Protein AF-A0A8J7TM69-F1 (afdb_monomer_lite)

Foldseek 3Di:
DDPVVVVLVVLLVVLLVVLVVCVVVLVLVVSLVSLVSSVVSDDPPDDLLSLLSSLQSNLVSCVSVVVLVVSLVSLVVLCVNLVPHDADQPDVSSVSSLLSNLSSLLSCLQVQLVVDPALVSLVSSLVSLVVSVVSHHPPDDPVSCLVRLLSNLSSLVSNCVHDPDSPVSLVVNLVSLLVCVLQVRCCCVVPPVNVVVCVDPVSVVVNCVDQLVVLLDQDPPFFLVNLVVSLVSLQVVVCVVPVCSCVAFPWPDFDADDPVLQVVLCVVQVAHAFPSLNVCSRPRNFTWGHHPFWIKTFQVCSVPPDPQRQFPVSVVQVVVVGDCVCVVPHDPVLSVLRGNFKGWGIKTRHGPFKIKTWIAGRVNFIDIFIDGNVCVVVSCVLSVVSSVDSHDPDTDHPRVVSSNSSSVSSVSSSVVSVVD

Organism: NCBI:txid1906157

Sequence (420 aa):
MSLFFKNKAKDFDKHLVKAQKQISEKRYKDALESLSKAEALLDGKDSGSSWAWIYDSRRYAQYELGQIDQALETCRTAIEKLGNTTLFPYLSEDSHVRATLRAAHNTLAWTLCERATNASECQVALDHINTCFSTTSPIDDQYQLQPFFETHAVVLLRMIELAADASVYRAQLYNVLTKMRKKDHQALTDNAELAEVCRSTEFEAHFADDPEAKLKLAPPDETVEEAIARYRSALEYYAQIQPDYAEYFGIQDSKPLGEQQLAMHETAHNVGLPLELRDFAFANGVFAIGTFETKLAVLEHWDEEQIAKPGLVNFIDYCWGGRPEFEEFYKPQHIEHIDQNFFAFGVRYIDDNCHEYLFFDKEGNFGAIYMDQDSFGEFQEDFNPLLKTTKIPNPQSFSALFSRLITEVIEQLQRQINDE

Secondary structure (DSSP, 8-state):
--HHHHHHHHHHHHHHHHHHHHHHTT-HHHHHHHHHHHHTT--TTS-HHHHHHHHHHHHHHHHHTT-HHHHHHHHHHHHHHHTTS---TT-HHHHHHHHHHHHHHHHHHHHHHHH--SHHHHHHHHHHHHHHHH---TTS-GGGGGGGHHHHHHHHHHHHHH-S--HHHHHHHHHHHHHHHHTT-THHHH-HHHHHHHTSHHHHHHHHHSHHHHHHSPPTT--HHHHHHHHHHHHHHHHTTSTTHHHHSS--EEEPPPHHHHHHHHHHHT-PPPHHHHHHHHHT-EEEEE-SSSEEEESGGGGSTT---SBHHHHHHHHHT--HHHHHHS-HHHHHHHHTTEEEEEEEE-SSSEEEEEEEETTS-EEEEEEESTTHHHHHHHHHHHTT-SS-SS-B-HHHHHHHHHHHHHHHHHHHHHH-

pLDDT: mean 90.21, std 9.28, range [46.72, 98.69]

Radius of gyration: 30.25 Å; chains: 1; bounding box: 80×42×78 Å

Structure (mmCIF, N/CA/C/O backbone):
data_AF-A0A8J7TM69-F1
#
_entry.id   AF-A0A8J7TM69-F1
#
loop_
_atom_site.group_PDB
_atom_site.id
_atom_site.type_symbol
_atom_site.label_atom_id
_atom_site.label_alt_id
_atom_site.label_comp_id
_atom_site.label_asym_id
_atom_site.label_entity_id
_atom_site.label_seq_id
_atom_site.pdbx_PDB_ins_code
_atom_site.Cartn_x
_atom_site.Cartn_y
_atom_site.Cartn_z
_atom_site.occupancy
_atom_site.B_iso_or_equiv
_atom_site.auth_seq_id
_atom_site.auth_comp_id
_atom_site.auth_asym_id
_atom_site.auth_atom_id
_atom_site.pdbx_PDB_model_num
ATOM 1 N N . MET A 1 1 ? 50.042 -6.621 -7.896 1.00 48.09 1 MET A N 1
ATOM 2 C CA . MET A 1 1 ? 49.358 -5.795 -8.919 1.00 48.09 1 MET A CA 1
ATOM 3 C C . MET A 1 1 ? 50.290 -4.686 -9.390 1.00 48.09 1 MET A C 1
ATOM 5 O O . MET A 1 1 ? 50.724 -3.894 -8.562 1.00 48.09 1 MET A O 1
ATOM 9 N N . SER A 1 2 ? 50.643 -4.670 -10.679 1.00 46.72 2 SER A N 1
ATOM 10 C CA . SER A 1 2 ? 51.553 -3.682 -11.292 1.00 46.72 2 SER A CA 1
ATOM 11 C C . SER A 1 2 ? 50.947 -2.264 -11.285 1.00 46.72 2 SER A C 1
ATOM 13 O O . SER A 1 2 ? 49.728 -2.120 -11.379 1.00 46.72 2 SER A O 1
ATOM 15 N N . LEU A 1 3 ? 51.786 -1.219 -11.189 1.00 50.91 3 LEU A N 1
ATOM 16 C CA . LEU A 1 3 ? 51.383 0.202 -11.217 1.00 50.91 3 LEU A CA 1
ATOM 17 C C . LEU A 1 3 ? 50.475 0.548 -12.416 1.00 50.91 3 LEU A C 1
ATOM 19 O O . LEU A 1 3 ? 49.592 1.392 -12.296 1.00 50.91 3 LEU A O 1
ATOM 23 N N . PHE A 1 4 ? 50.656 -0.137 -13.550 1.00 53.88 4 PHE A N 1
ATOM 24 C CA . PHE A 1 4 ? 49.849 0.053 -14.758 1.00 53.88 4 PHE A CA 1
ATOM 25 C C . PHE A 1 4 ? 48.375 -0.327 -14.565 1.00 53.88 4 PHE A C 1
ATOM 27 O O . PHE A 1 4 ? 47.500 0.381 -15.055 1.00 53.88 4 PHE A O 1
ATOM 34 N N . PHE A 1 5 ? 48.087 -1.401 -13.822 1.00 58.66 5 PHE A N 1
ATOM 35 C CA . PHE A 1 5 ? 46.706 -1.827 -13.558 1.00 58.66 5 PHE A CA 1
ATOM 36 C C . PHE A 1 5 ? 45.978 -0.851 -12.626 1.00 58.66 5 PHE A C 1
ATOM 38 O O . PHE A 1 5 ? 44.805 -0.562 -12.834 1.00 58.66 5 PHE A O 1
ATOM 45 N N . LYS A 1 6 ? 46.688 -0.271 -11.647 1.00 62.38 6 LYS A N 1
ATOM 46 C CA . LYS A 1 6 ? 46.116 0.738 -10.740 1.00 62.38 6 LYS A CA 1
ATOM 47 C C . LYS A 1 6 ? 45.750 2.042 -11.458 1.00 62.38 6 LYS A C 1
ATOM 49 O O . LYS A 1 6 ? 44.765 2.674 -11.092 1.00 62.38 6 LYS A O 1
ATOM 54 N N . ASN A 1 7 ? 46.518 2.434 -12.477 1.00 69.50 7 ASN A N 1
ATOM 55 C CA . ASN A 1 7 ? 46.232 3.644 -13.252 1.00 69.50 7 ASN A CA 1
ATOM 56 C C . ASN A 1 7 ? 45.008 3.470 -14.164 1.00 69.50 7 ASN A C 1
ATOM 58 O O . ASN A 1 7 ? 44.176 4.368 -14.213 1.00 69.50 7 ASN A O 1
ATOM 62 N N . LYS A 1 8 ? 44.845 2.300 -14.802 1.00 77.81 8 LYS A N 1
ATOM 63 C CA . LYS A 1 8 ? 43.673 2.015 -15.649 1.00 77.81 8 LYS A CA 1
ATOM 64 C C . LYS A 1 8 ? 42.351 2.051 -14.883 1.00 77.81 8 LYS A C 1
ATOM 66 O O . LYS A 1 8 ? 41.421 2.694 -15.349 1.00 77.81 8 LYS A O 1
ATOM 71 N N . ALA A 1 9 ? 42.285 1.415 -13.711 1.00 78.00 9 ALA A N 1
ATOM 72 C CA . ALA A 1 9 ? 41.078 1.430 -12.880 1.00 78.00 9 ALA A CA 1
ATOM 73 C C . ALA A 1 9 ? 40.697 2.863 -12.463 1.00 78.00 9 ALA A C 1
ATOM 75 O O . ALA A 1 9 ? 39.559 3.286 -12.621 1.00 78.00 9 ALA A O 1
ATOM 76 N N . LYS A 1 10 ? 41.687 3.662 -12.046 1.00 83.94 10 LYS A N 1
ATOM 77 C CA . LYS A 1 10 ? 41.473 5.069 -11.686 1.00 83.94 10 LYS A CA 1
ATOM 78 C C . LYS A 1 10 ? 40.999 5.924 -12.869 1.00 83.94 10 LYS A C 1
ATOM 80 O O . LYS A 1 10 ? 40.188 6.832 -12.686 1.00 83.94 10 LYS A O 1
ATOM 85 N N . ASP A 1 11 ? 41.520 5.671 -14.068 1.00 88.06 11 ASP A N 1
ATOM 86 C CA . ASP A 1 11 ? 41.097 6.377 -15.279 1.00 88.06 11 ASP A CA 1
ATOM 87 C C . ASP A 1 11 ? 39.692 5.945 -15.730 1.00 88.06 11 ASP A C 1
ATOM 89 O O . ASP A 1 11 ? 38.915 6.797 -16.169 1.00 88.06 11 ASP A O 1
ATOM 93 N N . PHE A 1 12 ? 39.331 4.668 -15.555 1.00 91.06 12 PHE A N 1
ATOM 94 C CA . PHE A 1 12 ? 37.970 4.169 -15.765 1.00 91.06 12 PHE A CA 1
ATOM 95 C C . PHE A 1 12 ? 36.979 4.901 -14.854 1.00 91.06 12 PHE A C 1
ATOM 97 O O . PHE A 1 12 ? 36.064 5.554 -15.361 1.00 91.06 12 PHE A O 1
ATOM 104 N N . ASP A 1 13 ? 37.228 4.901 -13.541 1.00 90.00 13 ASP A N 1
ATOM 105 C CA . ASP A 1 13 ? 36.365 5.563 -12.553 1.00 90.00 13 ASP A CA 1
ATOM 106 C C . ASP A 1 13 ? 36.203 7.053 -12.869 1.00 90.00 13 ASP A C 1
ATOM 108 O O . ASP A 1 13 ? 35.103 7.605 -12.835 1.00 90.00 13 ASP A O 1
ATOM 112 N N . LYS A 1 14 ? 37.295 7.719 -13.260 1.00 94.19 14 LYS A N 1
ATOM 113 C CA . LYS A 1 14 ? 37.274 9.129 -13.663 1.00 94.19 14 LYS A CA 1
ATOM 114 C C . LYS A 1 14 ? 36.349 9.374 -14.857 1.00 94.19 14 LYS A C 1
ATOM 116 O O . LYS A 1 14 ? 35.639 10.383 -14.877 1.00 94.19 14 LYS A O 1
ATOM 121 N N . HIS A 1 15 ? 36.388 8.514 -15.872 1.00 95.94 15 HIS A N 1
ATOM 122 C CA . HIS A 1 15 ? 35.527 8.647 -17.045 1.00 95.94 15 HIS A CA 1
ATOM 123 C C . HIS A 1 15 ? 34.068 8.306 -16.733 1.00 95.94 15 HIS A C 1
ATOM 125 O O . HIS A 1 15 ? 33.184 9.019 -17.212 1.00 95.94 15 HIS A O 1
ATOM 131 N N . LEU A 1 16 ? 33.822 7.301 -15.892 1.00 94.12 16 LEU A N 1
ATOM 132 C CA . LEU A 1 16 ? 32.480 6.918 -15.462 1.00 94.12 16 LEU A CA 1
ATOM 133 C C . LEU A 1 16 ? 31.811 8.018 -14.624 1.00 94.12 16 LEU A C 1
ATOM 135 O O . LEU A 1 16 ? 30.727 8.477 -14.977 1.00 94.12 16 LEU A O 1
ATOM 139 N N . VAL A 1 17 ? 32.491 8.530 -13.593 1.00 95.38 17 VAL A N 1
ATOM 140 C CA . VAL A 1 17 ? 31.987 9.641 -12.761 1.00 95.38 17 VAL A CA 1
ATOM 141 C C . VAL A 1 17 ? 31.713 10.880 -13.612 1.00 95.38 17 VAL A C 1
ATOM 143 O O . VAL A 1 17 ? 30.711 11.576 -13.430 1.00 95.38 17 VAL A O 1
ATOM 146 N N . LYS A 1 18 ? 32.583 11.159 -14.592 1.00 97.31 18 LYS A N 1
ATOM 147 C CA . LYS A 1 18 ? 32.359 12.255 -15.536 1.00 97.31 18 LYS A CA 1
ATOM 148 C C . LYS A 1 18 ? 31.097 12.029 -16.376 1.00 97.31 18 LYS A C 1
ATOM 150 O O . LYS A 1 18 ? 30.331 12.975 -16.542 1.00 97.31 18 LYS A O 1
ATOM 155 N N . ALA A 1 19 ? 30.883 10.817 -16.887 1.00 97.25 19 ALA A N 1
ATOM 156 C CA . ALA A 1 19 ? 29.691 10.478 -17.656 1.00 97.25 19 ALA A CA 1
ATOM 157 C C . ALA A 1 19 ? 28.411 10.621 -16.822 1.00 97.25 19 ALA A C 1
ATOM 159 O O . ALA A 1 19 ? 27.471 11.267 -17.275 1.00 97.25 19 ALA A O 1
ATOM 160 N N . GLN A 1 20 ? 28.396 10.107 -15.590 1.00 95.81 20 GLN A N 1
ATOM 161 C CA . GLN A 1 20 ? 27.256 10.225 -14.673 1.00 95.81 20 GLN A CA 1
ATOM 162 C C . GLN A 1 20 ? 26.901 11.690 -14.395 1.00 95.81 20 GLN A C 1
ATOM 164 O O . GLN A 1 20 ? 25.741 12.083 -14.508 1.00 95.81 20 GLN A O 1
ATOM 169 N N . LYS A 1 21 ? 27.910 12.535 -14.140 1.00 97.44 21 LYS A N 1
ATOM 170 C CA . LYS A 1 21 ? 27.705 13.983 -13.987 1.00 97.44 21 LYS A CA 1
ATOM 171 C C . LYS A 1 21 ? 27.126 14.627 -15.252 1.00 97.44 21 LYS A C 1
ATOM 173 O O . LYS A 1 21 ? 26.265 15.497 -15.180 1.00 97.44 21 LYS A O 1
ATOM 178 N N . GLN A 1 22 ? 27.595 14.220 -16.427 1.00 98.12 22 GLN A N 1
ATOM 179 C CA . GLN A 1 22 ? 27.067 14.734 -17.691 1.00 98.12 22 GLN A CA 1
ATOM 180 C C . GLN A 1 22 ? 25.617 14.290 -17.921 1.00 98.12 22 GLN A C 1
ATOM 182 O O . GLN A 1 22 ? 24.823 15.089 -18.408 1.00 98.12 22 GLN A O 1
ATOM 187 N N . ILE A 1 23 ? 25.252 13.068 -17.524 1.00 97.12 23 ILE A N 1
ATOM 188 C CA . ILE A 1 23 ? 23.868 12.578 -17.558 1.00 97.12 23 ILE A CA 1
ATOM 189 C C . ILE A 1 23 ? 22.974 13.421 -16.643 1.00 97.12 23 ILE A C 1
ATOM 191 O O . ILE A 1 23 ? 21.939 13.897 -17.103 1.00 97.12 23 ILE A O 1
ATOM 195 N N . SER A 1 24 ? 23.390 13.695 -15.400 1.00 96.19 24 SER A N 1
ATOM 196 C CA . SER A 1 24 ? 22.603 14.540 -14.483 1.00 96.19 24 SER A CA 1
ATOM 197 C C . SER A 1 24 ? 22.442 15.979 -14.989 1.00 96.19 24 SER A C 1
ATOM 199 O O . SER A 1 24 ? 21.437 16.629 -14.727 1.00 96.19 24 SER A O 1
ATOM 201 N N . GLU A 1 25 ? 23.418 16.478 -15.754 1.00 97.50 25 GLU A N 1
ATOM 202 C CA . GLU A 1 25 ? 23.373 17.784 -16.430 1.00 97.50 25 GLU A CA 1
ATOM 203 C C . GLU A 1 25 ? 22.623 17.746 -17.782 1.00 97.50 25 GLU A C 1
ATOM 205 O O . GLU A 1 25 ? 22.630 18.739 -18.510 1.00 97.50 25 GLU A O 1
ATOM 210 N N . LYS A 1 26 ? 22.001 16.614 -18.152 1.00 97.56 26 LYS A N 1
ATOM 211 C CA . LYS A 1 26 ? 21.326 16.374 -19.448 1.00 97.56 26 LYS A CA 1
ATOM 212 C C . LYS A 1 26 ? 22.231 16.554 -20.677 1.00 97.56 26 LYS A C 1
ATOM 214 O O . LYS A 1 26 ? 21.779 16.796 -21.796 1.00 97.56 26 LYS A O 1
ATOM 219 N N . ARG A 1 27 ? 23.545 16.411 -20.498 1.00 98.19 27 ARG A N 1
ATOM 220 C CA . ARG A 1 27 ? 24.578 16.493 -21.544 1.00 98.19 27 ARG A CA 1
ATOM 221 C C . ARG A 1 27 ? 24.867 15.113 -22.125 1.00 98.19 27 ARG A C 1
ATOM 223 O O . ARG A 1 27 ? 25.998 14.626 -22.094 1.00 98.19 27 ARG A O 1
ATOM 230 N N . TYR A 1 28 ? 23.834 14.479 -22.671 1.00 98.06 28 TYR A N 1
ATOM 231 C CA . TYR A 1 28 ? 23.870 13.069 -23.073 1.00 98.06 28 TYR A CA 1
ATOM 232 C C . TYR A 1 28 ? 24.921 12.755 -24.147 1.00 98.06 28 TYR A C 1
ATOM 234 O O . TYR A 1 28 ? 25.600 11.737 -24.056 1.00 98.06 28 TYR A O 1
ATOM 242 N N . LYS A 1 29 ? 25.136 13.647 -25.127 1.00 98.00 29 LYS A N 1
ATOM 243 C CA . LYS A 1 29 ? 26.188 13.457 -26.147 1.00 98.00 29 LYS A CA 1
ATOM 244 C C . LYS A 1 29 ? 27.583 13.397 -25.519 1.00 98.00 29 LYS A C 1
ATOM 246 O O . LYS A 1 29 ? 28.344 12.476 -25.803 1.00 98.00 29 LYS A O 1
ATOM 251 N N . ASP A 1 30 ? 27.885 14.328 -24.615 1.00 97.94 30 ASP A N 1
ATOM 252 C CA . ASP A 1 30 ? 29.177 14.357 -23.928 1.00 97.94 30 ASP A CA 1
ATOM 253 C C . ASP A 1 30 ? 29.345 13.148 -22.992 1.00 97.94 30 ASP A C 1
ATOM 255 O O . ASP A 1 30 ? 30.461 12.651 -22.817 1.00 97.94 30 ASP A O 1
ATOM 259 N N . ALA A 1 31 ? 28.246 12.675 -22.392 1.00 98.00 31 ALA A N 1
ATOM 260 C CA . ALA A 1 31 ? 28.239 11.461 -21.585 1.00 98.00 31 ALA A CA 1
ATOM 261 C C . ALA A 1 31 ? 28.611 10.232 -22.423 1.00 98.00 31 ALA A C 1
ATOM 263 O O . ALA A 1 31 ? 29.480 9.467 -22.012 1.00 98.00 31 ALA A O 1
ATOM 264 N N . LEU A 1 32 ? 28.041 10.074 -23.624 1.00 98.19 32 LEU A N 1
ATOM 265 C CA . LEU A 1 32 ? 28.378 8.971 -24.535 1.00 98.19 32 LEU A CA 1
ATOM 266 C C . LEU A 1 32 ? 29.864 8.967 -24.930 1.00 98.19 32 LEU A C 1
ATOM 268 O O . LEU A 1 32 ? 30.483 7.899 -24.991 1.00 98.19 32 LEU A O 1
ATOM 272 N N . GLU A 1 33 ? 30.475 10.139 -25.133 1.00 97.81 33 GLU A N 1
ATOM 273 C CA . GLU A 1 33 ? 31.922 10.237 -25.368 1.00 97.81 33 GLU A CA 1
ATOM 274 C C . GLU A 1 33 ? 32.743 9.795 -24.150 1.00 97.81 33 GLU A C 1
ATOM 276 O O . GLU A 1 33 ? 33.745 9.089 -24.293 1.00 97.81 33 GLU A O 1
ATOM 281 N N . SER A 1 34 ? 32.342 10.209 -22.945 1.00 97.75 34 SER A N 1
ATOM 282 C CA . SER A 1 34 ? 32.997 9.791 -21.700 1.00 97.75 34 SER A CA 1
ATOM 283 C C . SER A 1 34 ? 32.851 8.285 -21.463 1.00 97.75 34 SER A C 1
ATOM 285 O O . SER A 1 34 ? 33.836 7.638 -21.115 1.00 97.75 34 SER A O 1
ATOM 287 N N . LEU A 1 35 ? 31.675 7.710 -21.732 1.00 97.00 35 LEU A N 1
ATOM 288 C CA . LEU A 1 35 ? 31.418 6.269 -21.628 1.00 97.00 35 LEU A CA 1
ATOM 289 C C . LEU A 1 35 ? 32.248 5.467 -22.629 1.00 97.00 35 LEU A C 1
ATOM 291 O O . LEU A 1 35 ? 32.787 4.427 -22.274 1.00 97.00 35 LEU A O 1
ATOM 295 N N . SER A 1 36 ? 32.412 5.961 -23.858 1.00 96.31 36 SER A N 1
ATOM 296 C CA . SER A 1 36 ? 33.273 5.313 -24.861 1.00 96.31 36 SER A CA 1
ATOM 297 C C . SER A 1 36 ? 34.742 5.285 -24.417 1.00 96.31 36 SER A C 1
ATOM 299 O O . SER A 1 36 ? 35.454 4.312 -24.654 1.00 96.31 36 SER A O 1
ATOM 301 N N . LYS A 1 37 ? 35.203 6.338 -23.723 1.00 95.81 37 LYS A N 1
ATOM 302 C CA . LYS A 1 37 ? 36.551 6.378 -23.128 1.00 95.81 37 LYS A CA 1
ATOM 303 C C . LYS A 1 37 ? 36.687 5.417 -21.947 1.00 95.81 37 LYS A C 1
ATOM 305 O O . LYS A 1 37 ? 37.734 4.796 -21.824 1.00 95.81 37 LYS A O 1
ATOM 310 N N . ALA A 1 38 ? 35.654 5.285 -21.111 1.00 94.31 38 ALA A N 1
ATOM 311 C CA . ALA A 1 38 ? 35.629 4.303 -20.026 1.00 94.31 38 ALA A CA 1
ATOM 312 C C . ALA A 1 38 ? 35.660 2.866 -20.575 1.00 94.31 38 ALA A C 1
ATOM 314 O O . ALA A 1 38 ? 36.483 2.064 -20.150 1.00 94.31 38 ALA A O 1
ATOM 315 N N . GLU A 1 39 ? 34.833 2.563 -21.576 1.00 93.62 39 GLU A N 1
ATOM 316 C CA . GLU A 1 39 ? 34.772 1.247 -22.223 1.00 93.62 39 GLU A CA 1
ATOM 317 C C . GLU A 1 39 ? 36.111 0.819 -22.823 1.00 93.62 39 GLU A C 1
ATOM 319 O O . GLU A 1 39 ? 36.526 -0.319 -22.641 1.00 93.62 39 GLU A O 1
ATOM 324 N N . ALA A 1 40 ? 36.830 1.735 -23.480 1.00 93.00 40 ALA A N 1
ATOM 325 C CA . ALA A 1 40 ? 38.140 1.448 -24.068 1.00 93.00 40 ALA A CA 1
ATOM 326 C C . ALA A 1 40 ? 39.222 1.075 -23.032 1.00 93.00 40 ALA A C 1
ATOM 328 O O . ALA A 1 40 ? 40.293 0.587 -23.405 1.00 93.00 40 ALA A O 1
ATOM 329 N N . LEU A 1 41 ? 38.974 1.336 -21.745 1.00 91.00 41 LEU A N 1
ATOM 330 C CA . LEU A 1 41 ? 39.864 0.953 -20.650 1.00 91.00 41 LEU A CA 1
ATOM 331 C C . LEU A 1 41 ? 39.562 -0.447 -20.109 1.00 91.00 41 LEU A C 1
ATOM 333 O O . LEU A 1 41 ? 40.448 -1.006 -19.453 1.00 91.00 41 LEU A O 1
ATOM 337 N N . LEU A 1 42 ? 38.382 -1.000 -20.417 1.00 87.94 42 LEU A N 1
ATOM 338 C CA . LEU A 1 42 ? 38.001 -2.359 -20.056 1.00 87.94 42 LEU A CA 1
ATOM 339 C C . LEU A 1 42 ? 38.583 -3.385 -21.044 1.00 87.94 42 LEU A C 1
ATOM 341 O O . LEU A 1 42 ? 38.683 -3.148 -22.249 1.00 87.94 42 LEU A O 1
ATOM 345 N N . ASP A 1 43 ? 38.960 -4.549 -20.536 1.00 78.56 43 ASP A N 1
ATOM 346 C CA . ASP A 1 43 ? 39.299 -5.748 -21.284 1.00 78.56 43 ASP A CA 1
ATOM 347 C C . ASP A 1 43 ? 38.272 -6.877 -21.049 1.00 78.56 43 ASP A C 1
ATOM 349 O O . ASP A 1 43 ? 37.259 -6.734 -20.358 1.00 78.56 43 ASP A O 1
ATOM 353 N N . GLY A 1 44 ? 38.482 -8.021 -21.705 1.00 67.44 44 GLY A N 1
ATOM 354 C CA . GLY A 1 44 ? 37.563 -9.161 -21.636 1.00 67.44 44 GLY A CA 1
ATOM 355 C C . GLY A 1 44 ? 37.510 -9.879 -20.281 1.00 67.44 44 GLY A C 1
ATOM 356 O O . GLY A 1 44 ? 36.752 -10.838 -20.161 1.00 67.44 44 GLY A O 1
ATOM 357 N N . LYS A 1 45 ? 38.320 -9.478 -19.292 1.00 68.12 45 LYS A N 1
ATOM 358 C CA . LYS A 1 45 ? 38.386 -10.080 -17.950 1.00 68.12 45 LYS A CA 1
ATOM 359 C C . LYS A 1 45 ? 37.812 -9.182 -16.852 1.00 68.12 45 LYS A C 1
ATOM 361 O O . LYS A 1 45 ? 37.832 -9.593 -15.692 1.00 68.12 45 LYS A O 1
ATOM 366 N N . ASP A 1 46 ? 37.338 -7.984 -17.188 1.00 77.81 46 ASP A N 1
ATOM 367 C CA . ASP A 1 46 ? 36.709 -7.091 -16.214 1.00 77.81 46 ASP A CA 1
ATOM 368 C C . ASP A 1 46 ? 35.384 -7.644 -15.682 1.00 77.81 46 ASP A C 1
ATOM 370 O O . ASP A 1 46 ? 34.683 -8.401 -16.358 1.00 77.81 46 ASP A O 1
ATOM 374 N N . SER A 1 47 ? 35.044 -7.255 -14.451 1.00 76.44 47 SER A N 1
ATOM 375 C CA . SER A 1 47 ? 33.845 -7.726 -13.758 1.00 76.44 47 SER A CA 1
ATOM 376 C C . SER A 1 47 ? 32.556 -7.289 -14.462 1.00 76.44 47 SER A C 1
ATOM 378 O O . SER A 1 47 ? 32.498 -6.241 -15.115 1.00 76.44 47 SER A O 1
ATOM 380 N N . GLY A 1 48 ? 31.489 -8.075 -14.276 1.00 83.62 48 GLY A N 1
ATOM 381 C CA . GLY A 1 48 ? 30.151 -7.736 -14.770 1.00 83.62 48 GLY A CA 1
ATOM 382 C C . GLY A 1 48 ? 29.680 -6.357 -14.294 1.00 83.62 48 GLY A C 1
ATOM 383 O O . GLY A 1 48 ? 29.088 -5.615 -15.072 1.00 83.62 48 GLY A O 1
ATOM 384 N N . SER A 1 49 ? 30.028 -5.955 -13.067 1.00 86.19 49 SER A N 1
ATOM 385 C CA . SER A 1 49 ? 29.634 -4.664 -12.488 1.00 86.19 49 SER A CA 1
ATOM 386 C C . SER A 1 49 ? 30.197 -3.453 -13.244 1.00 86.19 49 SER A C 1
ATOM 388 O O . SER A 1 49 ? 29.478 -2.474 -13.429 1.00 86.19 49 SER A O 1
ATOM 390 N N . SER A 1 50 ? 31.441 -3.501 -13.740 1.00 89.81 50 SER A N 1
ATOM 391 C CA . SER A 1 50 ? 32.007 -2.395 -14.537 1.00 89.81 50 SER A CA 1
ATOM 392 C C . SER A 1 50 ? 31.287 -2.233 -15.877 1.00 89.81 50 SER A C 1
ATOM 394 O O . SER A 1 50 ? 31.025 -1.114 -16.320 1.00 89.81 50 SER A O 1
ATOM 396 N N . TRP A 1 51 ? 30.930 -3.351 -16.512 1.00 93.00 51 TRP A N 1
ATOM 397 C CA . TRP A 1 51 ? 30.162 -3.354 -17.757 1.00 93.00 51 TRP A CA 1
ATOM 398 C C . TRP A 1 51 ? 28.715 -2.897 -17.548 1.00 93.00 51 TRP A C 1
ATOM 400 O O . TRP A 1 51 ? 28.193 -2.159 -18.382 1.00 93.00 51 TRP A O 1
ATOM 410 N N . ALA A 1 52 ? 28.096 -3.273 -16.428 1.00 94.25 52 ALA A N 1
ATOM 411 C CA . ALA A 1 52 ? 26.753 -2.842 -16.050 1.00 94.25 52 ALA A CA 1
ATOM 412 C C . ALA A 1 52 ? 26.630 -1.308 -16.013 1.00 94.25 52 ALA A C 1
ATOM 414 O O . ALA A 1 52 ? 25.784 -0.746 -16.711 1.00 94.25 52 ALA A O 1
ATOM 415 N N . TRP A 1 53 ? 27.572 -0.627 -15.352 1.00 93.56 53 TRP A N 1
ATOM 416 C CA . TRP A 1 53 ? 27.610 0.839 -15.297 1.00 93.56 53 TRP A CA 1
ATOM 417 C C . TRP A 1 53 ? 27.673 1.506 -16.673 1.00 93.56 53 TRP A C 1
ATOM 419 O O . TRP A 1 53 ? 27.013 2.526 -16.904 1.00 93.56 53 TRP A O 1
ATOM 429 N N . ILE A 1 54 ? 28.467 0.945 -17.593 1.00 95.88 54 ILE A N 1
ATOM 430 C CA . ILE A 1 54 ? 28.564 1.455 -18.963 1.00 95.88 54 ILE A CA 1
ATOM 431 C C . ILE A 1 54 ? 27.233 1.281 -19.682 1.00 95.88 54 ILE A C 1
ATOM 433 O O . ILE A 1 54 ? 26.736 2.241 -20.275 1.00 95.88 54 ILE A O 1
ATOM 437 N N . TYR A 1 55 ? 26.683 0.066 -19.672 1.00 97.38 55 TYR A N 1
ATOM 438 C CA . TYR A 1 55 ? 25.498 -0.253 -20.455 1.00 97.38 55 TYR A CA 1
ATOM 439 C C . TYR A 1 55 ? 24.267 0.502 -19.977 1.00 97.38 55 TYR A C 1
ATOM 441 O O . TYR A 1 55 ? 23.551 1.044 -20.819 1.00 97.38 55 TYR A O 1
ATOM 449 N N . ASP A 1 56 ? 24.050 0.602 -18.666 1.00 96.56 56 ASP A N 1
ATOM 450 C CA . ASP A 1 56 ? 22.898 1.327 -18.135 1.00 96.56 56 ASP A CA 1
ATOM 451 C C . ASP A 1 56 ? 22.963 2.819 -18.495 1.00 96.56 56 ASP A C 1
ATOM 453 O O . ASP A 1 56 ? 22.049 3.363 -19.122 1.00 96.56 56 ASP A O 1
ATOM 457 N N . SER A 1 57 ? 24.113 3.452 -18.236 1.00 97.31 57 SER A N 1
ATOM 458 C CA . SER A 1 57 ? 24.346 4.865 -18.559 1.00 97.31 57 SER A CA 1
ATOM 459 C C . SER A 1 57 ? 24.224 5.147 -20.061 1.00 97.31 57 SER A C 1
ATOM 461 O O . SER A 1 57 ? 23.681 6.176 -20.471 1.00 97.31 57 SER A O 1
ATOM 463 N N . ARG A 1 58 ? 24.738 4.241 -20.904 1.00 98.25 58 ARG A N 1
ATOM 464 C CA . ARG A 1 58 ? 24.710 4.374 -22.367 1.00 98.25 58 ARG A CA 1
ATOM 465 C C . ARG A 1 58 ? 23.301 4.226 -22.915 1.00 98.25 58 ARG A C 1
ATOM 467 O O . ARG A 1 58 ? 22.888 5.076 -23.701 1.00 98.25 58 ARG A O 1
ATOM 474 N N . ARG A 1 59 ? 22.582 3.182 -22.494 1.00 97.75 59 ARG A N 1
ATOM 475 C CA . ARG A 1 59 ? 21.186 2.937 -22.873 1.00 97.75 59 ARG A CA 1
ATOM 476 C C . ARG A 1 59 ? 20.341 4.158 -22.539 1.00 97.75 59 ARG A C 1
ATOM 478 O O . ARG A 1 59 ? 19.637 4.654 -23.414 1.00 97.75 59 ARG A O 1
ATOM 485 N N . TYR A 1 60 ? 20.462 4.663 -21.312 1.00 96.81 60 TYR A N 1
ATOM 486 C CA . TYR A 1 60 ? 19.724 5.839 -20.863 1.00 96.81 60 TYR A CA 1
ATOM 487 C C . TYR A 1 60 ? 20.042 7.074 -21.719 1.00 96.81 60 TYR A C 1
ATOM 489 O O . TYR A 1 60 ? 19.144 7.672 -22.304 1.00 96.81 60 TYR A O 1
ATOM 497 N N . ALA A 1 61 ? 21.324 7.411 -21.894 1.00 98.06 61 ALA A N 1
ATOM 498 C CA . ALA A 1 61 ? 21.723 8.575 -22.688 1.00 98.06 61 ALA A CA 1
ATOM 499 C C . ALA A 1 61 ? 21.311 8.480 -24.171 1.00 98.06 61 ALA A C 1
ATOM 501 O O . ALA A 1 61 ? 20.966 9.494 -24.775 1.00 98.06 61 ALA A O 1
ATOM 502 N N . GLN A 1 62 ? 21.346 7.286 -24.774 1.00 98.38 62 GLN A N 1
ATOM 503 C CA . GLN A 1 62 ? 20.860 7.066 -26.142 1.00 98.38 62 GLN A CA 1
ATOM 504 C C . GLN A 1 62 ? 19.343 7.251 -26.231 1.00 98.38 62 GLN A C 1
ATOM 506 O O . GLN A 1 62 ? 18.867 7.922 -27.147 1.00 98.38 62 GLN A O 1
ATOM 511 N N . TYR A 1 63 ? 18.597 6.709 -25.268 1.00 96.75 63 TYR A N 1
ATOM 512 C CA . TYR A 1 63 ? 17.144 6.836 -25.218 1.00 96.75 63 TYR A CA 1
ATOM 513 C C . TYR A 1 63 ? 16.711 8.307 -25.122 1.00 96.75 63 TYR A C 1
ATOM 515 O O . TYR A 1 63 ? 15.936 8.773 -25.954 1.00 96.75 63 TYR A O 1
ATOM 523 N N . GLU A 1 64 ? 17.312 9.073 -24.208 1.00 97.06 64 GLU A N 1
ATOM 524 C CA . GLU A 1 64 ? 17.051 10.514 -24.026 1.00 97.06 64 GLU A CA 1
ATOM 525 C C . GLU A 1 64 ? 17.418 11.366 -25.258 1.00 97.06 64 GLU A C 1
ATOM 527 O O . GLU A 1 64 ? 16.876 12.448 -25.475 1.00 97.06 64 GLU A O 1
ATOM 532 N N . LEU A 1 65 ? 18.333 10.885 -26.106 1.00 97.69 65 LEU A N 1
ATOM 533 C CA . LEU A 1 65 ? 18.676 11.526 -27.381 1.00 97.69 65 LEU A CA 1
ATOM 534 C C . LEU A 1 65 ? 17.740 11.137 -28.538 1.00 97.69 65 LEU A C 1
ATOM 536 O O . LEU A 1 65 ? 17.977 11.571 -29.668 1.00 97.69 65 LEU A O 1
ATOM 540 N N . GLY A 1 66 ? 16.727 10.301 -28.296 1.00 97.00 66 GLY A N 1
ATOM 541 C CA . GLY A 1 66 ? 15.866 9.734 -29.337 1.00 97.00 66 GLY A CA 1
ATOM 542 C C . GLY A 1 66 ? 16.579 8.711 -30.230 1.00 97.00 66 GLY A C 1
ATOM 543 O O . GLY A 1 66 ? 16.076 8.357 -31.295 1.00 97.00 66 GLY A O 1
ATOM 544 N N . GLN A 1 67 ? 17.754 8.223 -29.821 1.00 97.94 67 GLN A N 1
ATOM 545 C CA . GLN A 1 67 ? 18.531 7.194 -30.521 1.00 97.94 67 GLN A CA 1
ATOM 546 C C . GLN A 1 67 ? 18.005 5.800 -30.151 1.00 97.94 67 GLN A C 1
ATOM 548 O O . GLN A 1 67 ? 18.730 4.968 -29.602 1.00 97.94 67 GLN A O 1
ATOM 553 N N . ILE A 1 68 ? 16.711 5.574 -30.400 1.00 97.31 68 ILE A N 1
ATOM 554 C CA . ILE A 1 68 ? 15.969 4.432 -29.852 1.00 97.31 68 ILE A CA 1
ATOM 555 C C . ILE A 1 68 ? 16.589 3.104 -30.287 1.00 97.31 68 ILE A C 1
ATOM 557 O O . ILE A 1 68 ? 16.888 2.267 -29.443 1.00 97.31 68 ILE A O 1
ATOM 561 N N . ASP A 1 69 ? 16.868 2.914 -31.578 1.00 97.62 69 ASP A N 1
ATOM 562 C CA . ASP A 1 69 ? 17.422 1.642 -32.056 1.00 97.62 69 ASP A CA 1
ATOM 563 C C . ASP A 1 69 ? 18.832 1.373 -31.504 1.00 97.62 6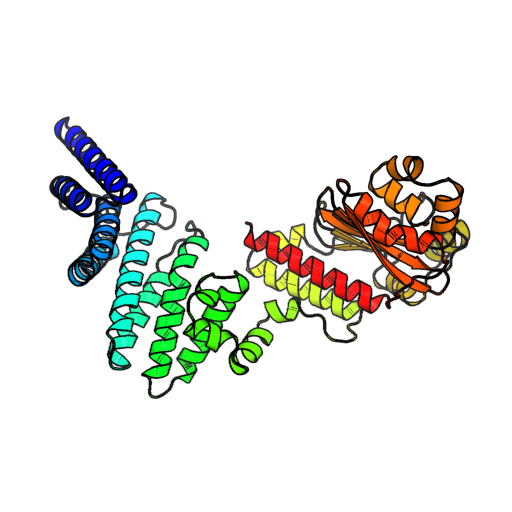9 ASP A C 1
ATOM 565 O O . ASP A 1 69 ? 19.155 0.226 -31.190 1.00 97.62 69 ASP A O 1
ATOM 569 N N . GLN A 1 70 ? 19.652 2.415 -31.304 1.00 98.19 70 GLN A N 1
ATOM 570 C CA . GLN A 1 70 ? 20.948 2.266 -30.637 1.00 98.19 70 GLN A CA 1
ATOM 571 C C . GLN A 1 70 ? 20.789 1.898 -29.156 1.00 98.19 70 GLN A C 1
ATOM 573 O O . GLN A 1 70 ? 21.548 1.068 -28.656 1.00 98.19 70 GLN A O 1
ATOM 578 N N . ALA A 1 71 ? 19.801 2.475 -28.463 1.00 98.12 71 ALA A N 1
ATOM 579 C CA . ALA A 1 71 ? 19.494 2.122 -27.080 1.00 98.12 71 ALA A CA 1
ATOM 580 C C . ALA A 1 71 ? 19.062 0.652 -26.959 1.00 98.12 71 ALA A C 1
ATOM 582 O O . ALA A 1 71 ? 19.555 -0.057 -26.080 1.00 98.12 71 ALA A O 1
ATOM 583 N N . LEU A 1 72 ? 18.204 0.164 -27.865 1.00 98.25 72 LEU A N 1
ATOM 584 C CA . LEU A 1 72 ? 17.791 -1.246 -27.895 1.00 98.25 72 LEU A CA 1
ATOM 585 C C . LEU A 1 72 ? 18.973 -2.179 -28.166 1.00 98.25 72 LEU A C 1
ATOM 587 O O . LEU A 1 72 ? 19.070 -3.236 -27.547 1.00 98.25 72 LEU A O 1
ATOM 591 N N . GLU A 1 73 ? 19.892 -1.789 -29.047 1.00 98.44 73 GLU A N 1
ATOM 592 C CA . GLU A 1 73 ? 21.085 -2.590 -29.319 1.00 98.44 73 GLU A CA 1
ATOM 593 C C . GLU A 1 73 ? 22.029 -2.657 -28.112 1.00 98.44 73 GLU A C 1
ATOM 595 O O . GLU A 1 73 ? 22.537 -3.729 -27.771 1.00 98.44 73 GLU A O 1
ATOM 600 N N . THR A 1 74 ? 22.181 -1.544 -27.388 1.00 98.38 74 THR A N 1
ATOM 601 C CA . THR A 1 74 ? 22.877 -1.531 -26.096 1.00 98.38 74 THR A CA 1
ATOM 602 C C . THR A 1 74 ? 22.199 -2.471 -25.094 1.00 98.38 74 THR A C 1
ATOM 604 O O . THR A 1 74 ? 22.900 -3.208 -24.405 1.00 98.38 74 THR A O 1
ATOM 607 N N . CYS A 1 75 ? 20.860 -2.510 -25.037 1.00 98.56 75 CYS A N 1
ATOM 608 C CA . CYS A 1 75 ? 20.130 -3.441 -24.164 1.00 98.56 75 CYS A CA 1
ATOM 609 C C . CYS A 1 75 ? 20.429 -4.904 -24.507 1.00 98.56 75 CYS A C 1
ATOM 611 O O . CYS A 1 75 ? 20.747 -5.684 -23.612 1.00 98.56 75 CYS A O 1
ATOM 613 N N . ARG A 1 76 ? 20.354 -5.279 -25.793 1.00 98.56 76 ARG A N 1
ATOM 614 C CA . ARG A 1 76 ? 20.640 -6.654 -26.244 1.00 98.56 76 ARG A CA 1
ATOM 615 C C . ARG A 1 76 ? 22.069 -7.063 -25.909 1.00 98.56 76 ARG A C 1
ATOM 617 O O . ARG A 1 76 ? 22.276 -8.131 -25.341 1.00 98.56 76 ARG A O 1
ATOM 624 N N . THR A 1 77 ? 23.027 -6.174 -26.171 1.00 96.69 77 THR A N 1
ATOM 625 C CA . THR A 1 77 ? 24.442 -6.387 -25.834 1.00 96.69 77 THR A CA 1
ATOM 626 C C . THR A 1 77 ? 24.637 -6.557 -24.323 1.00 96.69 77 THR A C 1
ATOM 628 O O . THR A 1 77 ? 25.385 -7.431 -23.886 1.00 96.69 77 THR A O 1
ATOM 631 N N . ALA A 1 78 ? 23.951 -5.747 -23.509 1.00 96.56 78 ALA A N 1
ATOM 632 C CA . ALA A 1 78 ? 24.009 -5.851 -22.055 1.00 96.56 78 ALA A CA 1
ATOM 633 C C . ALA A 1 78 ? 23.465 -7.197 -21.564 1.00 96.56 78 ALA A C 1
ATOM 635 O O . ALA A 1 78 ? 24.109 -7.839 -20.741 1.00 96.56 78 ALA A O 1
ATOM 636 N N . ILE A 1 79 ? 22.327 -7.651 -22.095 1.00 97.44 79 ILE A N 1
ATOM 637 C CA . ILE A 1 79 ? 21.721 -8.942 -21.740 1.00 97.44 79 ILE A CA 1
ATOM 638 C C . ILE A 1 79 ? 22.639 -10.101 -22.135 1.00 97.44 79 ILE A C 1
ATOM 640 O O . ILE A 1 79 ? 22.906 -10.969 -21.308 1.00 97.44 79 ILE A O 1
ATOM 644 N N . GLU A 1 80 ? 23.176 -10.096 -23.357 1.00 95.25 80 GLU A N 1
ATOM 645 C CA . GLU A 1 80 ? 24.101 -11.135 -23.822 1.00 95.25 80 GLU A CA 1
ATOM 646 C C . GLU A 1 80 ? 25.363 -11.198 -22.950 1.00 95.25 80 GLU A C 1
ATOM 648 O O . GLU A 1 80 ? 25.811 -12.278 -22.561 1.00 95.25 80 GLU A O 1
ATOM 653 N N . LYS A 1 81 ? 25.940 -10.044 -22.604 1.00 92.31 81 LYS A N 1
ATOM 654 C CA . LYS A 1 81 ? 27.180 -10.003 -21.827 1.00 92.31 81 LYS A CA 1
ATOM 655 C C . LYS A 1 81 ? 26.959 -10.302 -20.345 1.00 92.31 81 LYS A C 1
ATOM 657 O O . LYS A 1 81 ? 27.666 -11.128 -19.772 1.00 92.31 81 LYS A O 1
ATOM 662 N N . LEU A 1 82 ? 26.011 -9.615 -19.715 1.00 93.50 82 LEU A N 1
ATOM 663 C CA . LEU A 1 82 ? 25.789 -9.675 -18.270 1.00 93.50 82 LEU A CA 1
ATOM 664 C C . LEU A 1 82 ? 24.981 -10.909 -17.862 1.00 93.50 82 LEU A C 1
ATOM 666 O O . LEU A 1 82 ? 25.252 -11.466 -16.804 1.00 93.50 82 LEU A O 1
ATOM 670 N N . GLY A 1 83 ? 24.061 -11.391 -18.705 1.00 88.69 83 GLY A N 1
ATOM 671 C CA . GLY A 1 83 ? 23.261 -12.592 -18.430 1.00 88.69 83 GLY A CA 1
ATOM 672 C C . GLY A 1 83 ? 24.085 -13.882 -18.346 1.00 88.69 83 GLY A C 1
ATOM 673 O O . GLY A 1 83 ? 23.649 -14.854 -17.741 1.00 88.69 83 GLY A O 1
ATOM 674 N N . ASN A 1 84 ? 25.306 -13.877 -18.889 1.00 85.25 84 ASN A N 1
ATOM 675 C CA . ASN A 1 84 ? 26.270 -14.974 -18.767 1.00 85.25 84 ASN A CA 1
ATOM 676 C C . ASN A 1 84 ? 27.185 -14.857 -17.531 1.00 85.25 84 ASN A C 1
ATOM 678 O O . ASN A 1 84 ? 28.075 -15.687 -17.339 1.00 85.25 84 ASN A O 1
ATOM 682 N N . THR A 1 85 ? 27.010 -13.822 -16.703 1.00 85.69 85 THR A N 1
ATOM 683 C CA . THR A 1 85 ? 27.797 -13.627 -15.479 1.00 85.69 85 THR A CA 1
ATOM 684 C C . THR A 1 85 ? 27.178 -14.425 -14.336 1.00 85.69 85 THR A C 1
ATOM 686 O O . THR A 1 85 ? 25.973 -14.359 -14.110 1.00 85.69 85 THR A O 1
ATOM 689 N N . THR A 1 86 ? 27.993 -15.159 -13.575 1.00 86.38 86 THR A N 1
ATOM 690 C CA . THR A 1 86 ? 27.533 -15.775 -12.324 1.00 86.38 86 THR A CA 1
ATOM 691 C C . THR A 1 86 ? 27.271 -14.681 -11.296 1.00 86.38 86 THR A C 1
ATOM 693 O O . THR A 1 86 ? 28.218 -14.049 -10.834 1.00 86.38 86 THR A O 1
ATOM 696 N N . LEU A 1 87 ? 26.003 -14.479 -10.941 1.00 87.94 87 LEU A N 1
ATOM 697 C CA . LEU A 1 87 ? 25.587 -13.517 -9.922 1.00 87.94 87 LEU A CA 1
ATOM 698 C C . LEU A 1 87 ? 25.378 -14.234 -8.591 1.00 87.94 87 LEU A C 1
ATOM 700 O O . LEU A 1 87 ? 24.627 -15.208 -8.503 1.00 87.94 87 LEU A O 1
ATOM 704 N N . PHE A 1 88 ? 26.025 -13.740 -7.546 1.00 86.38 88 PHE A N 1
ATOM 705 C CA . PHE A 1 88 ? 25.837 -14.218 -6.190 1.00 86.38 88 PHE A CA 1
ATOM 706 C C . PHE A 1 88 ? 24.638 -13.498 -5.558 1.00 86.38 88 PHE A C 1
ATOM 708 O O . PHE A 1 88 ? 24.526 -12.271 -5.667 1.00 86.38 88 PHE A O 1
ATOM 715 N N . PRO A 1 89 ? 23.732 -14.224 -4.872 1.00 84.50 89 PRO A N 1
ATOM 716 C CA . PRO A 1 89 ? 22.552 -13.606 -4.276 1.00 84.50 89 PRO A CA 1
ATOM 717 C C . PRO A 1 89 ? 22.929 -12.492 -3.288 1.00 84.50 89 PRO A C 1
ATOM 719 O O . PRO A 1 89 ? 22.472 -11.363 -3.410 1.00 84.50 89 PRO A O 1
ATOM 722 N N . TYR A 1 90 ? 23.863 -12.752 -2.377 1.00 84.81 90 TYR A N 1
ATOM 723 C CA . TYR A 1 90 ? 24.162 -11.847 -1.261 1.00 84.81 90 TYR A CA 1
ATOM 724 C C . TYR A 1 90 ? 25.298 -10.842 -1.527 1.00 84.81 90 TYR A C 1
ATOM 726 O O . TYR A 1 90 ? 25.809 -10.245 -0.582 1.00 84.81 90 TYR A O 1
ATOM 734 N N . LEU A 1 91 ? 25.717 -10.659 -2.785 1.00 85.00 91 LEU A N 1
ATOM 735 C CA . LEU A 1 91 ? 26.761 -9.698 -3.153 1.00 85.00 91 LEU A CA 1
ATOM 736 C C . LEU A 1 91 ? 26.129 -8.403 -3.684 1.00 85.00 91 LEU A C 1
ATOM 738 O O . LEU A 1 91 ? 25.357 -8.430 -4.647 1.00 85.00 91 LEU A O 1
ATOM 742 N N . SER A 1 92 ? 26.444 -7.266 -3.060 1.00 80.88 92 SER A N 1
ATOM 743 C CA . SER A 1 92 ? 25.847 -5.970 -3.411 1.00 80.88 92 SER A CA 1
ATOM 744 C C . SER A 1 92 ? 26.308 -5.470 -4.782 1.00 80.88 92 SER A C 1
ATOM 746 O O . SER A 1 92 ? 25.519 -4.873 -5.514 1.00 80.88 92 SER A O 1
ATOM 748 N N . GLU A 1 93 ? 27.538 -5.779 -5.197 1.00 81.31 93 GLU A N 1
ATOM 749 C CA . GLU A 1 93 ? 28.060 -5.439 -6.525 1.00 81.31 93 GLU A CA 1
ATOM 750 C C . GLU A 1 93 ? 27.278 -6.116 -7.663 1.00 81.31 93 GLU A C 1
ATOM 752 O O . GLU A 1 93 ? 27.175 -5.558 -8.761 1.00 81.31 93 GLU A O 1
ATOM 757 N N . ASP A 1 94 ? 26.688 -7.285 -7.395 1.00 89.19 94 ASP A N 1
ATOM 758 C CA . ASP A 1 94 ? 25.830 -8.001 -8.341 1.00 89.19 94 ASP A CA 1
ATOM 759 C C . ASP A 1 94 ? 24.407 -7.425 -8.378 1.00 89.19 94 ASP A C 1
ATOM 761 O O . ASP A 1 94 ? 23.698 -7.609 -9.369 1.00 89.19 94 ASP A O 1
ATOM 765 N N . SER A 1 95 ? 23.995 -6.668 -7.352 1.00 88.12 95 SER A N 1
ATOM 766 C CA . SER A 1 95 ? 22.710 -5.953 -7.350 1.00 88.12 95 SER A CA 1
ATOM 767 C C . SER A 1 95 ? 22.666 -4.901 -8.460 1.00 88.12 95 SER A C 1
ATOM 769 O O . SER A 1 95 ? 21.678 -4.808 -9.187 1.00 88.12 95 SER A O 1
ATOM 771 N N . HIS A 1 96 ? 23.774 -4.190 -8.708 1.00 89.75 96 HIS A N 1
ATOM 772 C CA . HIS A 1 96 ? 23.846 -3.246 -9.828 1.00 89.75 96 HIS A CA 1
ATOM 773 C C . HIS A 1 96 ? 23.778 -3.945 -11.200 1.00 89.75 96 HIS A C 1
ATOM 775 O O . HIS A 1 96 ? 23.162 -3.428 -12.139 1.00 89.75 96 HIS A O 1
ATOM 781 N N . VAL A 1 97 ? 24.357 -5.145 -11.323 1.00 94.12 97 VAL A N 1
ATOM 782 C CA . VAL A 1 97 ? 24.250 -5.952 -12.549 1.00 94.12 97 VAL A CA 1
ATOM 783 C C . VAL A 1 97 ? 22.799 -6.375 -12.785 1.00 94.12 97 VAL A C 1
ATOM 785 O O . VAL A 1 97 ? 22.288 -6.196 -13.893 1.00 94.12 97 VAL A O 1
ATOM 788 N N . ARG A 1 98 ? 22.104 -6.855 -11.743 1.00 94.19 98 ARG A N 1
ATOM 789 C CA . ARG A 1 98 ? 20.667 -7.172 -11.806 1.00 94.19 98 ARG A CA 1
ATOM 790 C C . ARG A 1 98 ? 19.831 -5.946 -12.167 1.00 94.19 98 ARG A C 1
ATOM 792 O O . ARG A 1 98 ? 18.999 -6.040 -13.063 1.00 94.19 98 ARG A O 1
ATOM 799 N N . ALA A 1 99 ? 20.090 -4.791 -11.555 1.00 93.94 99 ALA A N 1
ATOM 800 C CA . ALA A 1 99 ? 19.400 -3.541 -11.875 1.00 93.94 99 ALA A CA 1
ATOM 801 C C . ALA A 1 99 ? 19.568 -3.146 -13.352 1.00 93.94 99 ALA A C 1
ATOM 803 O O . ALA A 1 99 ? 18.590 -2.793 -14.012 1.00 93.94 99 ALA A O 1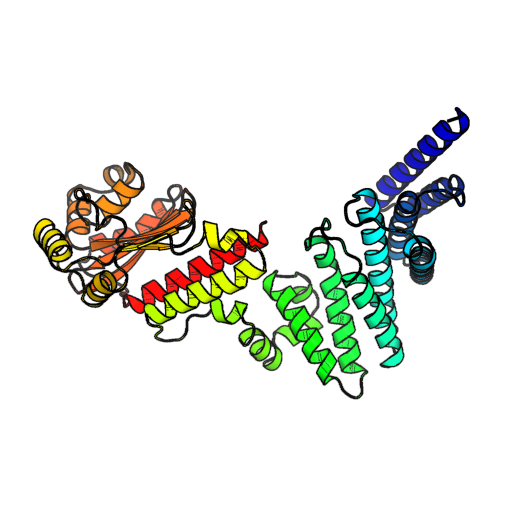
ATOM 804 N N . THR A 1 100 ? 20.778 -3.290 -13.899 1.00 96.06 100 THR A N 1
ATOM 805 C CA . THR A 1 100 ? 21.052 -3.026 -15.321 1.00 96.06 100 THR A CA 1
ATOM 806 C C . THR A 1 100 ? 20.308 -3.999 -16.235 1.00 96.06 100 THR A C 1
ATOM 808 O O . THR A 1 100 ? 19.714 -3.578 -17.229 1.00 96.06 100 THR A O 1
ATOM 811 N N . LEU A 1 101 ? 20.298 -5.294 -15.901 1.00 97.00 101 LEU A N 1
ATOM 812 C CA . LEU A 1 101 ? 19.544 -6.309 -16.643 1.00 97.00 101 LEU A CA 1
ATOM 813 C C . LEU A 1 101 ? 18.037 -6.018 -16.623 1.00 97.00 101 LEU A C 1
ATOM 815 O O . LEU A 1 101 ? 17.407 -6.039 -17.681 1.00 97.00 101 LEU A O 1
ATOM 819 N N . ARG A 1 102 ? 17.473 -5.671 -15.459 1.00 97.31 102 ARG A N 1
ATOM 820 C CA . ARG A 1 102 ? 16.071 -5.245 -15.325 1.00 97.31 102 ARG A CA 1
ATOM 821 C C . ARG A 1 102 ? 15.764 -4.050 -16.221 1.00 97.31 102 ARG A C 1
ATOM 823 O O . ARG A 1 102 ? 14.845 -4.112 -17.033 1.00 97.31 102 ARG A O 1
ATOM 830 N N . ALA A 1 103 ? 16.579 -2.999 -16.159 1.00 97.44 103 ALA A N 1
ATOM 831 C CA . ALA A 1 103 ? 16.384 -1.801 -16.970 1.00 97.44 103 ALA A CA 1
ATOM 832 C C . ALA A 1 103 ? 16.496 -2.076 -18.485 1.00 97.44 103 ALA A C 1
ATOM 834 O O . ALA A 1 103 ? 15.718 -1.528 -19.275 1.00 97.44 103 ALA A O 1
ATOM 835 N N . ALA A 1 104 ? 17.425 -2.945 -18.901 1.00 98.38 104 ALA A N 1
ATOM 836 C CA . ALA A 1 104 ? 17.576 -3.372 -20.293 1.00 98.38 104 ALA A CA 1
ATOM 837 C C . ALA A 1 104 ? 16.352 -4.160 -20.785 1.00 98.38 104 ALA A C 1
ATOM 839 O O . ALA A 1 104 ? 15.789 -3.832 -21.833 1.00 98.38 104 ALA A O 1
ATOM 840 N N . HIS A 1 105 ? 15.900 -5.150 -20.010 1.00 98.62 105 HIS A N 1
ATOM 841 C CA . HIS A 1 105 ? 14.691 -5.915 -20.306 1.00 98.62 105 HIS A CA 1
ATOM 842 C C . HIS A 1 105 ? 13.443 -5.032 -20.350 1.00 98.62 105 HIS A C 1
ATOM 844 O O . HIS A 1 105 ? 12.670 -5.133 -21.298 1.00 98.62 105 HIS A O 1
ATOM 850 N N . ASN A 1 106 ? 13.279 -4.117 -19.394 1.00 98.44 106 ASN A N 1
ATOM 851 C CA . ASN A 1 106 ? 12.163 -3.177 -19.365 1.00 98.44 106 ASN A CA 1
ATOM 852 C C . ASN A 1 106 ? 12.135 -2.264 -20.604 1.00 98.44 106 ASN A C 1
ATOM 854 O O . ASN A 1 106 ? 11.090 -2.091 -21.222 1.00 98.44 106 ASN A O 1
ATOM 858 N N . THR A 1 107 ? 13.289 -1.723 -21.011 1.00 98.12 107 THR A N 1
ATOM 859 C CA . THR A 1 107 ? 13.386 -0.850 -22.199 1.00 98.12 107 THR A CA 1
ATOM 860 C C . THR A 1 107 ? 13.014 -1.598 -23.480 1.00 98.12 107 THR A C 1
ATOM 862 O O . THR A 1 107 ? 12.306 -1.059 -24.336 1.00 98.12 107 THR A O 1
ATOM 865 N N . LEU A 1 108 ? 13.477 -2.848 -23.610 1.00 98.62 108 LEU A N 1
ATOM 866 C CA . LEU A 1 108 ? 13.094 -3.723 -24.716 1.00 98.62 108 LEU A CA 1
ATOM 867 C C . LEU A 1 108 ? 11.598 -4.031 -24.677 1.00 98.62 108 LEU A C 1
ATOM 869 O O . LEU A 1 108 ? 10.946 -3.882 -25.704 1.00 98.62 108 LEU A O 1
ATOM 873 N N . ALA A 1 109 ? 11.053 -4.411 -23.520 1.00 98.69 109 ALA A N 1
ATOM 874 C CA . ALA A 1 109 ? 9.636 -4.718 -23.365 1.00 98.69 109 ALA A CA 1
ATOM 875 C C . ALA A 1 109 ? 8.753 -3.539 -23.787 1.00 98.69 109 ALA A C 1
ATOM 877 O O . ALA A 1 109 ? 7.903 -3.706 -24.658 1.00 98.69 109 ALA A O 1
ATOM 878 N N . TRP A 1 110 ? 9.017 -2.341 -23.259 1.00 98.00 110 TRP A N 1
ATOM 879 C CA . TRP A 1 110 ? 8.279 -1.127 -23.614 1.00 98.00 110 TRP A CA 1
ATOM 880 C C . TRP A 1 110 ? 8.291 -0.877 -25.126 1.00 98.00 110 TRP A C 1
ATOM 882 O O . TRP A 1 110 ? 7.252 -0.838 -25.782 1.00 98.00 110 TRP A O 1
ATOM 892 N N . THR A 1 111 ? 9.487 -0.798 -25.711 1.00 97.88 111 THR A N 1
ATOM 893 C CA . THR A 1 111 ? 9.635 -0.396 -27.117 1.00 97.88 111 THR A CA 1
ATOM 894 C C . THR A 1 111 ? 9.135 -1.470 -28.089 1.00 97.88 111 THR A C 1
ATOM 896 O O . THR A 1 111 ? 8.602 -1.154 -29.152 1.00 97.88 111 THR A O 1
ATOM 899 N N . LEU A 1 112 ? 9.318 -2.754 -27.766 1.00 98.12 112 LEU A N 1
ATOM 900 C CA . LEU A 1 112 ? 8.809 -3.853 -28.592 1.00 98.12 112 LEU A CA 1
ATOM 901 C C . LEU A 1 112 ? 7.285 -3.946 -28.512 1.00 98.12 112 LEU A C 1
ATOM 903 O O . LEU A 1 112 ? 6.658 -4.238 -29.524 1.00 98.12 112 LEU A O 1
ATOM 907 N N . CYS A 1 113 ? 6.695 -3.648 -27.354 1.00 98.19 113 CYS A N 1
ATOM 908 C CA . CYS A 1 113 ? 5.249 -3.574 -27.183 1.00 98.19 113 CYS A CA 1
ATOM 909 C C . CYS A 1 113 ? 4.628 -2.476 -28.052 1.00 98.19 113 CYS A C 1
ATOM 911 O O . CYS A 1 113 ? 3.703 -2.758 -28.814 1.00 98.19 113 CYS A O 1
ATOM 913 N N . GLU A 1 114 ? 5.182 -1.259 -28.013 1.00 96.88 114 GLU A N 1
ATOM 914 C CA . GLU A 1 114 ? 4.732 -0.141 -28.859 1.00 96.88 114 GLU A CA 1
ATOM 915 C C . GLU A 1 114 ? 4.802 -0.472 -30.357 1.00 96.88 114 GLU A C 1
ATOM 917 O O . GLU A 1 114 ? 3.954 -0.048 -31.143 1.00 96.88 114 GLU A O 1
ATOM 922 N N . ARG A 1 115 ? 5.818 -1.241 -30.766 1.00 97.19 115 ARG A N 1
ATOM 923 C CA . ARG A 1 115 ? 6.042 -1.626 -32.167 1.00 97.19 115 ARG A CA 1
ATOM 924 C C . ARG A 1 115 ? 5.274 -2.881 -32.591 1.00 97.19 115 ARG A C 1
ATOM 926 O O . ARG A 1 115 ? 5.228 -3.160 -33.788 1.00 97.19 115 ARG A O 1
ATOM 933 N N . ALA A 1 116 ? 4.700 -3.638 -31.657 1.00 97.94 116 ALA A N 1
ATOM 934 C CA . ALA A 1 116 ? 4.062 -4.913 -31.956 1.00 97.94 116 ALA A CA 1
ATOM 935 C C . ALA A 1 116 ? 2.764 -4.726 -32.751 1.00 97.94 116 ALA A C 1
ATOM 937 O O . ALA A 1 116 ? 1.867 -3.964 -32.374 1.00 97.94 116 ALA A O 1
ATOM 938 N N . THR A 1 117 ? 2.645 -5.484 -33.837 1.00 97.62 117 THR A N 1
ATOM 939 C CA . THR A 1 117 ? 1.480 -5.487 -34.737 1.00 97.62 117 THR A CA 1
ATOM 940 C C . THR A 1 117 ? 0.603 -6.728 -34.581 1.00 97.62 117 THR A C 1
ATOM 942 O O . THR A 1 117 ? -0.498 -6.785 -35.124 1.00 97.62 117 THR A O 1
ATOM 945 N N . ASN A 1 118 ? 1.086 -7.734 -33.852 1.00 97.81 118 ASN A N 1
ATOM 946 C CA . ASN A 1 118 ? 0.402 -9.000 -33.615 1.00 97.81 118 ASN A CA 1
ATOM 947 C C . ASN A 1 118 ? 0.825 -9.611 -32.269 1.00 97.81 118 ASN A C 1
ATOM 949 O O . ASN A 1 118 ? 1.838 -9.223 -31.682 1.00 97.81 118 ASN A O 1
ATOM 953 N N . ALA A 1 119 ? 0.055 -10.592 -31.792 1.00 97.31 119 ALA A N 1
ATOM 954 C CA . ALA A 1 119 ? 0.284 -11.218 -30.491 1.00 97.31 119 ALA A CA 1
ATOM 955 C C . ALA A 1 119 ? 1.661 -11.889 -30.372 1.00 97.31 119 ALA A C 1
ATOM 957 O O . ALA A 1 119 ? 2.244 -11.880 -29.296 1.00 97.31 119 ALA A O 1
ATOM 958 N N . SER A 1 120 ? 2.214 -12.438 -31.461 1.00 97.50 120 SER A N 1
ATOM 959 C CA . SER A 1 120 ? 3.530 -13.088 -31.419 1.00 97.50 120 SER A CA 1
ATOM 960 C C . SER A 1 120 ? 4.659 -12.086 -31.184 1.00 97.50 120 SER A C 1
ATOM 962 O O . SER A 1 120 ? 5.610 -12.406 -30.480 1.00 97.50 120 SER A O 1
ATOM 964 N N . GLU A 1 121 ? 4.574 -10.891 -31.769 1.00 97.75 121 GLU A N 1
ATOM 965 C CA . GLU A 1 121 ? 5.541 -9.813 -31.529 1.00 97.75 121 GLU A CA 1
ATOM 966 C C . GLU A 1 121 ? 5.410 -9.257 -30.108 1.00 97.75 121 GLU A C 1
ATOM 968 O O . GLU A 1 121 ? 6.416 -9.059 -29.428 1.00 97.75 121 GLU A O 1
ATOM 973 N N . CYS A 1 122 ? 4.178 -9.059 -29.631 1.00 98.25 122 CYS A N 1
ATOM 974 C CA . CYS A 1 122 ? 3.933 -8.562 -28.278 1.00 98.25 122 CYS A CA 1
ATOM 975 C C . CYS A 1 122 ? 4.322 -9.596 -27.202 1.00 98.25 122 CYS A C 1
ATOM 977 O O . CYS A 1 122 ? 4.824 -9.222 -26.144 1.00 98.25 122 CYS A O 1
ATOM 979 N N . GLN A 1 123 ? 4.230 -10.896 -27.499 1.00 98.19 123 GLN A N 1
ATOM 980 C CA . GLN A 1 123 ? 4.705 -11.952 -26.602 1.00 98.19 123 GLN A CA 1
ATOM 981 C C . GLN A 1 123 ? 6.206 -11.819 -26.296 1.00 98.19 123 GLN A C 1
ATOM 983 O O . GLN A 1 123 ? 6.613 -12.047 -25.163 1.00 98.19 123 GLN A O 1
ATOM 988 N N . VAL A 1 124 ? 7.026 -11.362 -27.251 1.00 98.38 124 VAL A N 1
ATOM 989 C CA . VAL A 1 124 ? 8.457 -11.099 -26.999 1.00 98.38 124 VAL A CA 1
ATOM 990 C C . VAL A 1 124 ? 8.643 -9.970 -25.977 1.00 98.38 124 VAL A C 1
ATOM 992 O O . VAL A 1 124 ? 9.535 -10.035 -25.129 1.00 98.38 124 VAL A O 1
ATOM 995 N N . ALA A 1 125 ? 7.792 -8.940 -26.017 1.00 98.56 125 ALA A N 1
ATOM 996 C CA . ALA A 1 125 ? 7.788 -7.891 -25.000 1.00 98.56 125 ALA A CA 1
ATOM 997 C C . ALA A 1 125 ? 7.366 -8.436 -23.626 1.00 98.56 125 ALA A C 1
ATOM 999 O O . ALA A 1 125 ? 7.998 -8.106 -22.619 1.00 98.56 125 ALA A O 1
ATOM 1000 N N . LEU A 1 126 ? 6.352 -9.311 -23.593 1.00 98.44 126 LEU A N 1
ATOM 1001 C CA . LEU A 1 126 ? 5.891 -9.972 -22.370 1.00 98.44 126 LEU A CA 1
ATOM 1002 C C . LEU A 1 126 ? 6.986 -10.847 -21.743 1.00 98.44 126 LEU A C 1
ATOM 1004 O O . LEU A 1 126 ? 7.212 -10.792 -20.535 1.00 98.44 126 LEU A O 1
ATOM 1008 N N . ASP A 1 127 ? 7.731 -11.593 -22.553 1.00 98.50 127 ASP A N 1
ATOM 1009 C CA . ASP A 1 127 ? 8.843 -12.421 -22.077 1.00 98.50 127 ASP A CA 1
ATOM 1010 C C . ASP A 1 127 ? 9.955 -11.564 -21.450 1.00 98.50 127 ASP A C 1
ATOM 1012 O O . ASP A 1 127 ? 10.511 -11.910 -20.401 1.00 98.50 127 ASP A O 1
ATOM 1016 N N . HIS A 1 128 ? 10.255 -10.405 -22.044 1.00 98.69 128 HIS A N 1
ATOM 1017 C CA . HIS A 1 128 ? 11.224 -9.469 -21.481 1.00 98.69 128 HIS A CA 1
ATOM 1018 C C . HIS A 1 128 ? 10.764 -8.862 -20.157 1.00 98.69 128 HIS A C 1
ATOM 1020 O O . HIS A 1 128 ? 11.552 -8.855 -19.209 1.00 98.69 128 HIS A O 1
ATOM 1026 N N . ILE A 1 129 ? 9.521 -8.383 -20.047 1.00 98.56 129 ILE A N 1
ATOM 1027 C CA . ILE A 1 129 ? 9.061 -7.808 -18.777 1.00 98.56 129 ILE A CA 1
ATOM 1028 C C . ILE A 1 129 ? 8.954 -8.883 -17.686 1.00 98.56 129 ILE A C 1
ATOM 1030 O O . ILE A 1 129 ? 9.379 -8.641 -16.561 1.00 98.56 129 ILE A O 1
ATOM 1034 N N . ASN A 1 130 ? 8.555 -10.113 -18.019 1.00 97.94 130 ASN A N 1
ATOM 1035 C CA . ASN A 1 130 ? 8.605 -11.234 -17.074 1.00 97.94 130 ASN A CA 1
ATOM 1036 C C . ASN A 1 130 ? 10.037 -11.520 -16.594 1.00 97.94 130 ASN A C 1
ATOM 1038 O O . ASN A 1 130 ? 10.264 -11.690 -15.396 1.00 97.94 130 ASN A O 1
ATOM 1042 N N . THR A 1 131 ? 11.015 -11.496 -17.505 1.00 97.88 131 THR A N 1
ATOM 1043 C CA . THR A 1 131 ? 12.435 -11.671 -17.153 1.00 97.88 131 THR A CA 1
ATOM 1044 C C . THR A 1 131 ? 12.943 -10.534 -16.259 1.00 97.88 131 THR A C 1
ATOM 1046 O O . THR A 1 131 ? 13.725 -10.764 -15.336 1.00 97.88 131 THR A O 1
ATOM 1049 N N . CYS A 1 132 ? 12.474 -9.300 -16.477 1.00 97.06 132 CYS A N 1
ATOM 1050 C CA . CYS A 1 132 ? 12.764 -8.168 -15.595 1.00 97.06 132 CYS A CA 1
ATOM 1051 C C . CYS A 1 132 ? 12.295 -8.452 -14.157 1.00 97.06 132 CYS A C 1
ATOM 1053 O O . CYS A 1 132 ? 13.088 -8.344 -13.223 1.00 97.06 132 CYS A O 1
ATOM 1055 N N . PHE A 1 133 ? 11.048 -8.894 -13.973 1.00 95.25 133 PHE A N 1
ATOM 1056 C CA . PHE A 1 133 ? 10.507 -9.217 -12.646 1.00 95.25 133 PHE A CA 1
ATOM 1057 C C . PHE A 1 133 ? 11.162 -10.445 -11.992 1.00 95.25 133 PHE A C 1
ATOM 1059 O O . PHE A 1 133 ? 11.208 -10.517 -10.766 1.00 95.25 133 PHE A O 1
ATOM 1066 N N . SER A 1 134 ? 11.709 -11.387 -12.771 1.00 94.38 134 SER A N 1
ATOM 1067 C CA . SER A 1 134 ? 12.438 -12.545 -12.230 1.00 94.38 134 SER A CA 1
ATOM 1068 C C . SER A 1 134 ? 13.915 -12.271 -11.924 1.00 94.38 134 SER A C 1
ATOM 1070 O O . SER A 1 134 ? 14.580 -13.110 -11.319 1.00 94.38 134 SER A O 1
ATOM 1072 N N . THR A 1 135 ? 14.463 -11.133 -12.358 1.00 93.44 135 THR A N 1
ATOM 1073 C CA . THR A 1 135 ? 15.878 -10.782 -12.153 1.00 93.44 135 THR A CA 1
ATOM 1074 C C . THR A 1 135 ? 16.055 -10.070 -10.811 1.00 93.44 135 THR A C 1
ATOM 1076 O O . THR A 1 135 ? 16.246 -8.854 -10.750 1.00 93.44 135 THR A O 1
ATOM 1079 N N . THR A 1 136 ? 15.969 -10.824 -9.716 1.00 91.06 136 THR A N 1
ATOM 1080 C CA . THR A 1 136 ? 16.024 -10.317 -8.332 1.00 91.06 136 THR A CA 1
ATOM 1081 C C . THR A 1 136 ? 16.975 -11.138 -7.457 1.00 91.06 136 THR A C 1
ATOM 1083 O O . THR A 1 136 ? 17.576 -12.119 -7.901 1.00 91.06 136 THR A O 1
ATOM 1086 N N . SER A 1 137 ? 17.157 -10.705 -6.211 1.00 88.81 137 SER A N 1
ATOM 1087 C CA . SER A 1 137 ? 17.921 -11.407 -5.181 1.00 88.81 137 SER A CA 1
ATOM 1088 C C . SER A 1 137 ? 17.271 -11.210 -3.807 1.00 88.81 137 SER A C 1
ATOM 1090 O O . SER A 1 137 ? 16.624 -10.185 -3.620 1.00 88.81 137 SER A O 1
ATOM 1092 N N . PRO A 1 138 ? 17.476 -12.108 -2.819 1.00 85.06 138 PRO A N 1
ATOM 1093 C CA . PRO A 1 138 ? 16.989 -11.913 -1.452 1.00 85.06 138 PRO A CA 1
ATOM 1094 C C . PRO A 1 138 ? 17.457 -10.625 -0.756 1.00 85.06 138 PRO A C 1
ATOM 1096 O O . PRO A 1 138 ? 16.866 -10.250 0.245 1.00 85.06 138 PRO A O 1
ATOM 1099 N N . ILE A 1 139 ? 18.527 -9.980 -1.240 1.00 82.12 139 ILE A N 1
ATOM 1100 C CA . ILE A 1 139 ? 19.008 -8.691 -0.703 1.00 82.12 139 ILE A CA 1
ATOM 1101 C C . ILE A 1 139 ? 18.494 -7.479 -1.487 1.00 82.12 139 ILE A C 1
ATOM 1103 O O . ILE A 1 139 ? 18.796 -6.348 -1.116 1.00 82.12 139 ILE A O 1
ATOM 1107 N N . ASP A 1 140 ? 17.829 -7.705 -2.621 1.00 81.31 140 ASP A N 1
ATOM 1108 C CA . ASP A 1 140 ? 17.273 -6.619 -3.416 1.00 81.31 140 ASP A CA 1
ATOM 1109 C C . ASP A 1 140 ? 15.936 -6.218 -2.782 1.00 81.31 140 ASP A C 1
ATOM 1111 O O . ASP A 1 140 ? 15.048 -7.047 -2.589 1.00 81.31 140 ASP A O 1
ATOM 1115 N N . ASP A 1 141 ? 15.799 -4.934 -2.484 1.00 79.44 141 ASP A N 1
ATOM 1116 C CA . ASP A 1 141 ? 14.555 -4.353 -1.998 1.00 79.44 141 ASP A CA 1
ATOM 1117 C C . ASP A 1 141 ? 13.442 -4.491 -3.061 1.00 79.44 141 ASP A C 1
ATOM 1119 O O . ASP A 1 141 ? 13.660 -4.235 -4.253 1.00 79.44 141 ASP A O 1
ATOM 1123 N N . GLN A 1 142 ? 12.236 -4.884 -2.642 1.00 75.88 142 GLN A N 1
ATOM 1124 C CA . GLN A 1 142 ? 11.077 -5.002 -3.528 1.00 75.88 142 GLN A CA 1
ATOM 1125 C C . GLN A 1 142 ? 10.698 -3.672 -4.197 1.00 75.88 142 GLN A C 1
ATOM 1127 O O . GLN A 1 142 ? 10.191 -3.696 -5.327 1.00 75.88 142 GLN A O 1
ATOM 1132 N N . TYR A 1 143 ? 10.986 -2.519 -3.576 1.00 82.06 143 TYR A N 1
ATOM 1133 C CA . TYR A 1 143 ? 10.783 -1.197 -4.186 1.00 82.06 143 TYR A CA 1
ATOM 1134 C C . TYR A 1 143 ? 11.567 -1.031 -5.494 1.00 82.06 143 TYR A C 1
ATOM 1136 O O . TYR A 1 143 ? 11.145 -0.291 -6.383 1.00 82.06 143 TYR A O 1
ATOM 1144 N N . GLN A 1 144 ? 12.647 -1.796 -5.700 1.00 85.69 144 GLN A N 1
ATOM 1145 C CA . GLN A 1 144 ? 13.415 -1.768 -6.950 1.00 85.69 144 GLN A CA 1
ATOM 1146 C C . GLN A 1 144 ? 12.618 -2.244 -8.173 1.00 85.69 144 GLN A C 1
ATOM 1148 O O . GLN A 1 144 ? 13.030 -1.968 -9.301 1.00 85.69 144 GLN A O 1
ATOM 1153 N N . LEU A 1 145 ? 11.509 -2.969 -7.981 1.00 91.00 145 LEU A N 1
ATOM 1154 C CA . LEU A 1 145 ? 10.623 -3.393 -9.068 1.00 91.00 145 LEU A CA 1
ATOM 1155 C C . LEU A 1 145 ? 9.514 -2.385 -9.372 1.00 91.00 145 LEU A C 1
ATOM 1157 O O . LEU A 1 145 ? 8.903 -2.473 -10.439 1.00 91.00 145 LEU A O 1
ATOM 1161 N N . GLN A 1 146 ? 9.263 -1.433 -8.468 1.00 90.19 146 GLN A N 1
ATOM 1162 C CA . GLN A 1 146 ? 8.170 -0.473 -8.596 1.00 90.19 146 GLN A CA 1
ATOM 1163 C C . GLN A 1 146 ? 8.163 0.250 -9.955 1.00 90.19 146 GLN A C 1
ATOM 1165 O O . GLN A 1 146 ? 7.115 0.237 -10.600 1.00 90.19 146 GLN A O 1
ATOM 1170 N N . PRO A 1 147 ? 9.302 0.757 -10.476 1.00 92.00 147 PRO A N 1
ATOM 1171 C CA . PRO A 1 147 ? 9.329 1.476 -11.752 1.00 92.00 147 PRO A CA 1
ATOM 1172 C C . PRO A 1 147 ? 8.923 0.648 -12.983 1.00 92.00 147 PRO A C 1
ATOM 1174 O O . PRO A 1 147 ? 8.754 1.210 -14.062 1.00 92.00 147 PRO A O 1
ATOM 1177 N N . PHE A 1 148 ? 8.814 -0.680 -12.866 1.00 96.38 148 PHE A N 1
ATOM 1178 C CA . PHE A 1 148 ? 8.564 -1.578 -14.000 1.00 96.38 148 PHE A CA 1
ATOM 1179 C C . PHE A 1 148 ? 7.115 -2.079 -14.080 1.00 96.38 148 PHE A C 1
ATOM 1181 O O . PHE A 1 148 ? 6.751 -2.731 -15.062 1.00 96.38 148 PHE A O 1
ATOM 1188 N N . PHE A 1 149 ? 6.273 -1.790 -13.079 1.00 96.81 149 PHE A N 1
ATOM 1189 C CA . PHE A 1 149 ? 4.873 -2.230 -13.093 1.00 96.81 149 PHE A CA 1
ATOM 1190 C C . PHE A 1 149 ? 4.064 -1.596 -14.224 1.00 96.81 149 PHE A C 1
ATOM 1192 O O . PHE A 1 149 ? 3.245 -2.290 -14.822 1.00 96.81 149 PHE A O 1
ATOM 1199 N N . GLU A 1 150 ? 4.326 -0.331 -14.565 1.00 97.50 150 GLU A N 1
ATOM 1200 C CA . GLU A 1 150 ? 3.649 0.325 -15.688 1.00 97.50 150 GLU A CA 1
ATOM 1201 C C . GLU A 1 150 ? 3.900 -0.418 -17.004 1.00 97.50 150 GLU A C 1
ATOM 1203 O O . GLU A 1 150 ? 2.946 -0.813 -17.670 1.00 97.50 150 GLU A O 1
ATOM 1208 N N . THR A 1 151 ? 5.164 -0.691 -17.349 1.00 98.38 151 THR A N 1
ATOM 1209 C CA . THR A 1 151 ? 5.501 -1.462 -18.555 1.00 98.38 151 THR A CA 1
ATOM 1210 C C . THR A 1 151 ? 4.804 -2.816 -18.558 1.00 98.38 151 THR A C 1
ATOM 1212 O O . THR A 1 151 ? 4.290 -3.239 -19.588 1.00 98.38 151 THR A O 1
ATOM 1215 N N . HIS A 1 152 ? 4.756 -3.503 -17.415 1.00 98.44 152 HIS A N 1
ATOM 1216 C CA . HIS A 1 152 ? 4.095 -4.802 -17.324 1.00 98.44 152 HIS A CA 1
ATOM 1217 C C . HIS A 1 152 ? 2.594 -4.697 -17.607 1.00 98.44 152 HIS A C 1
ATOM 1219 O O . HIS A 1 152 ? 2.069 -5.464 -18.415 1.00 98.44 152 HIS A O 1
ATOM 1225 N N . ALA A 1 153 ? 1.920 -3.719 -17.002 1.00 98.50 153 ALA A N 1
ATOM 1226 C CA . ALA A 1 153 ? 0.505 -3.471 -17.233 1.00 98.50 153 ALA A CA 1
ATOM 1227 C C . ALA A 1 153 ? 0.224 -3.107 -18.702 1.00 98.50 153 ALA A C 1
ATOM 1229 O O . ALA A 1 153 ? -0.672 -3.688 -19.311 1.00 98.50 153 ALA A O 1
ATOM 1230 N N . VAL A 1 154 ? 1.029 -2.221 -19.299 1.00 98.38 154 VAL A N 1
ATOM 1231 C CA . VAL A 1 154 ? 0.897 -1.807 -20.708 1.00 98.38 154 VAL A CA 1
ATOM 1232 C C . VAL A 1 154 ? 1.112 -2.982 -21.663 1.00 98.38 154 VAL A C 1
ATOM 1234 O O . VAL A 1 154 ? 0.331 -3.170 -22.595 1.00 98.38 154 VAL A O 1
ATOM 1237 N N . VAL A 1 155 ? 2.120 -3.824 -21.419 1.00 98.69 155 VAL A N 1
ATOM 1238 C CA . VAL A 1 155 ? 2.371 -5.018 -22.241 1.00 98.69 155 VAL A CA 1
ATOM 1239 C C . VAL A 1 155 ? 1.202 -5.999 -22.164 1.00 98.69 155 VAL A C 1
ATOM 1241 O O . VAL A 1 155 ? 0.774 -6.529 -23.187 1.00 98.69 155 VAL A O 1
ATOM 1244 N N . LEU A 1 156 ? 0.646 -6.227 -20.972 1.00 98.62 156 LEU A N 1
ATOM 1245 C CA . LEU A 1 156 ? -0.516 -7.101 -20.803 1.00 98.62 156 LEU A CA 1
ATOM 1246 C C . LEU A 1 156 ? -1.770 -6.524 -21.463 1.00 98.62 156 LEU A C 1
ATOM 1248 O O . LEU A 1 156 ? -2.514 -7.270 -22.099 1.00 98.62 156 LEU A O 1
ATOM 1252 N N . LEU A 1 157 ? -1.978 -5.210 -21.371 1.00 97.88 157 LEU A N 1
ATOM 1253 C CA . LEU A 1 157 ? -3.061 -4.528 -22.073 1.00 97.88 157 LEU A CA 1
ATOM 1254 C C . LEU A 1 157 ? -2.928 -4.714 -23.589 1.00 97.88 157 LEU A C 1
ATOM 1256 O O . LEU A 1 157 ? -3.874 -5.146 -24.246 1.00 97.88 157 LEU A O 1
ATOM 1260 N N . ARG A 1 158 ? -1.725 -4.521 -24.134 1.00 98.06 158 ARG A N 1
ATOM 1261 C CA . ARG A 1 158 ? -1.449 -4.744 -25.556 1.00 98.06 158 ARG A CA 1
ATOM 1262 C C . ARG A 1 158 ? -1.632 -6.206 -25.974 1.00 98.06 158 ARG A C 1
ATOM 1264 O O . ARG A 1 158 ? -2.128 -6.476 -27.067 1.00 98.06 158 ARG A O 1
ATOM 1271 N N . MET A 1 159 ? -1.290 -7.161 -25.109 1.00 98.00 159 MET A N 1
ATOM 1272 C CA . MET A 1 159 ? -1.571 -8.582 -25.346 1.00 98.00 159 MET A CA 1
ATOM 1273 C C . MET A 1 159 ? -3.073 -8.868 -25.406 1.00 98.00 159 MET A C 1
ATOM 1275 O O . MET A 1 159 ? -3.501 -9.625 -26.274 1.00 98.00 159 MET A O 1
ATOM 1279 N N . ILE A 1 160 ? -3.881 -8.246 -24.542 1.00 97.56 160 ILE A N 1
ATOM 1280 C CA . ILE A 1 160 ? -5.349 -8.372 -24.561 1.00 97.56 160 ILE A CA 1
ATOM 1281 C C . ILE A 1 160 ? -5.931 -7.866 -25.887 1.00 97.56 160 ILE A C 1
ATOM 1283 O O . ILE A 1 160 ? -6.866 -8.475 -26.405 1.00 97.56 160 ILE A O 1
ATOM 1287 N N . GLU A 1 161 ? -5.379 -6.790 -26.450 1.00 96.88 161 GLU A N 1
ATOM 1288 C CA . GLU A 1 161 ? -5.818 -6.240 -27.739 1.00 96.88 161 GLU A CA 1
ATOM 1289 C C . GLU A 1 161 ? -5.480 -7.144 -28.931 1.00 96.88 161 GLU A C 1
ATOM 1291 O O . GLU A 1 161 ? -6.247 -7.222 -29.892 1.00 96.88 161 GLU A O 1
ATOM 1296 N N . LEU A 1 162 ? -4.311 -7.790 -28.901 1.00 97.25 162 LEU A N 1
ATOM 1297 C CA . LEU A 1 162 ? -3.762 -8.513 -30.051 1.00 97.25 162 LEU A CA 1
ATOM 1298 C C . LEU A 1 162 ? -4.047 -10.022 -30.030 1.00 97.25 162 LEU A C 1
ATOM 1300 O O . LEU A 1 162 ? -3.984 -10.665 -31.083 1.00 97.25 162 LEU A O 1
ATOM 1304 N N . ALA A 1 163 ? -4.294 -10.613 -28.859 1.00 96.00 163 ALA A N 1
ATOM 1305 C CA . ALA A 1 163 ? -4.493 -12.051 -28.705 1.00 96.00 163 ALA A CA 1
ATOM 1306 C C . ALA A 1 163 ? -5.903 -12.497 -29.120 1.00 96.00 163 ALA A C 1
ATOM 1308 O O . ALA A 1 163 ? -6.895 -11.808 -28.903 1.00 96.00 163 ALA A O 1
ATOM 1309 N N . ALA A 1 164 ? -6.002 -13.710 -29.672 1.00 93.00 164 ALA A N 1
ATOM 1310 C CA . ALA A 1 164 ? -7.294 -14.323 -29.989 1.00 93.00 164 ALA A CA 1
ATOM 1311 C C . ALA A 1 164 ? -8.076 -14.738 -28.725 1.00 93.00 164 ALA A C 1
ATOM 1313 O O . ALA A 1 164 ? -9.303 -14.689 -28.719 1.00 93.00 164 ALA A O 1
ATOM 1314 N N . ASP A 1 165 ? -7.362 -15.135 -27.666 1.00 93.88 165 ASP A N 1
ATOM 1315 C CA . ASP A 1 165 ? -7.900 -15.381 -26.327 1.00 93.88 165 ASP A CA 1
ATOM 1316 C C . ASP A 1 165 ? -7.154 -14.495 -25.324 1.00 93.88 165 ASP A C 1
ATOM 1318 O O . ASP A 1 165 ? -5.949 -14.643 -25.115 1.00 93.88 165 ASP A O 1
ATOM 1322 N N . ALA A 1 166 ? -7.882 -13.556 -24.726 1.00 94.00 166 ALA A N 1
ATOM 1323 C CA . ALA A 1 166 ? -7.343 -12.561 -23.809 1.00 94.00 166 ALA A CA 1
ATOM 1324 C C . ALA A 1 166 ? -7.545 -12.912 -22.324 1.00 94.00 166 ALA A C 1
ATOM 1326 O O . ALA A 1 166 ? -7.143 -12.137 -21.456 1.00 94.00 166 ALA A O 1
ATOM 1327 N N . SER A 1 167 ? -8.188 -14.041 -22.008 1.00 93.81 167 SER A N 1
ATOM 1328 C CA . SER A 1 167 ? -8.625 -14.371 -20.642 1.00 93.81 167 SER A CA 1
ATOM 1329 C C . SER A 1 167 ? -7.465 -14.439 -19.642 1.00 93.81 167 SER A C 1
ATOM 1331 O O . SER A 1 167 ? -7.503 -13.788 -18.596 1.00 93.81 167 SER A O 1
ATOM 1333 N N . VAL A 1 168 ? -6.400 -15.161 -19.996 1.00 95.50 168 VAL A N 1
ATOM 1334 C CA . VAL A 1 168 ? -5.199 -15.314 -19.161 1.00 95.50 168 VAL A CA 1
ATOM 1335 C C . VAL A 1 168 ? -4.493 -13.972 -18.957 1.00 95.50 168 VAL A C 1
ATOM 1337 O O . VAL A 1 168 ? -4.114 -13.642 -17.834 1.00 95.50 168 VAL A O 1
ATOM 1340 N N . TYR A 1 169 ? -4.359 -13.171 -20.016 1.00 97.31 169 TYR A N 1
ATOM 1341 C CA . TYR A 1 169 ? -3.697 -11.865 -19.946 1.00 97.31 169 TYR A CA 1
ATOM 1342 C C . TYR A 1 169 ? -4.510 -10.850 -19.140 1.00 97.31 169 TYR A C 1
ATOM 1344 O O . TYR A 1 169 ? -3.929 -10.059 -18.405 1.00 97.31 169 TYR A O 1
ATOM 1352 N N . ARG A 1 170 ? -5.846 -10.917 -19.195 1.00 96.88 170 ARG A N 1
ATOM 1353 C CA . ARG A 1 170 ? -6.726 -10.094 -18.356 1.00 96.88 170 ARG A CA 1
ATOM 1354 C C . ARG A 1 170 ? -6.565 -10.420 -16.875 1.00 96.88 170 ARG A C 1
ATOM 1356 O O . ARG A 1 170 ? -6.413 -9.504 -16.076 1.00 96.88 170 ARG A O 1
ATOM 1363 N N . ALA A 1 171 ? -6.529 -11.703 -16.517 1.00 94.44 171 ALA A N 1
ATOM 1364 C CA . ALA A 1 171 ? -6.281 -12.115 -15.136 1.00 94.44 171 ALA A CA 1
ATOM 1365 C C . ALA A 1 171 ? -4.897 -11.652 -14.641 1.00 94.44 171 ALA A C 1
ATOM 1367 O O . ALA A 1 171 ? -4.767 -11.148 -13.526 1.00 94.44 171 ALA A O 1
ATOM 1368 N N . GLN A 1 172 ? -3.863 -11.768 -15.482 1.00 96.88 172 GLN A N 1
ATOM 1369 C CA . GLN A 1 172 ? -2.527 -11.252 -15.164 1.00 96.88 172 GLN A CA 1
ATOM 1370 C C . GLN A 1 172 ? -2.522 -9.726 -15.004 1.00 96.88 172 GLN A C 1
ATOM 1372 O O . GLN A 1 172 ? -1.943 -9.228 -14.039 1.00 96.88 172 GLN A O 1
ATOM 1377 N N . LEU A 1 173 ? -3.199 -8.994 -15.897 1.00 98.00 173 LEU A N 1
ATOM 1378 C CA . LEU A 1 173 ? -3.307 -7.536 -15.830 1.00 98.00 173 LEU A CA 1
ATOM 1379 C C . LEU A 1 173 ? -3.968 -7.109 -14.524 1.00 98.00 173 LEU A C 1
ATOM 1381 O O . LEU A 1 173 ? -3.439 -6.245 -13.837 1.00 98.00 173 LEU A O 1
ATOM 1385 N N . TYR A 1 174 ? -5.074 -7.743 -14.138 1.00 96.94 174 TYR A N 1
ATOM 1386 C CA . TYR A 1 174 ? -5.754 -7.417 -12.887 1.00 96.94 174 TYR A CA 1
ATOM 1387 C C . TYR A 1 174 ? -4.872 -7.676 -11.669 1.00 96.94 174 TYR A C 1
ATOM 1389 O O . TYR A 1 174 ? -4.791 -6.821 -10.796 1.00 96.94 174 TYR A O 1
ATOM 1397 N N . ASN A 1 175 ? -4.106 -8.768 -11.643 1.00 93.38 175 ASN A N 1
ATOM 1398 C CA . ASN A 1 175 ? -3.143 -9.003 -10.565 1.00 93.38 175 ASN A CA 1
ATOM 1399 C C . ASN A 1 175 ? -2.052 -7.919 -10.493 1.00 93.38 175 ASN A C 1
ATOM 1401 O O . ASN A 1 175 ? -1.634 -7.533 -9.399 1.00 93.38 175 ASN A O 1
ATOM 1405 N N . VAL A 1 176 ? -1.581 -7.423 -11.641 1.00 95.94 176 VAL A N 1
ATOM 1406 C CA . VAL A 1 176 ? -0.620 -6.311 -11.706 1.00 95.94 176 VAL A CA 1
ATOM 1407 C C . VAL A 1 176 ? -1.261 -5.008 -11.222 1.00 95.94 176 VAL A C 1
ATOM 1409 O O . VAL A 1 176 ? -0.700 -4.345 -10.350 1.00 95.94 176 VAL A O 1
ATOM 1412 N N . LEU A 1 177 ? -2.454 -4.672 -11.715 1.00 96.50 177 LEU A N 1
ATOM 1413 C CA . LEU A 1 177 ? -3.182 -3.462 -11.334 1.00 96.50 177 LEU A CA 1
ATOM 1414 C C . LEU A 1 177 ? -3.577 -3.463 -9.851 1.00 96.50 177 LEU A C 1
ATOM 1416 O O . LEU A 1 177 ? -3.478 -2.423 -9.209 1.00 96.50 177 LEU A O 1
ATOM 1420 N N . THR A 1 178 ? -3.926 -4.613 -9.266 1.00 93.12 178 THR A N 1
ATOM 1421 C CA . THR A 1 178 ? -4.162 -4.746 -7.819 1.00 93.12 178 THR A CA 1
ATOM 1422 C C . THR A 1 178 ? -2.917 -4.361 -7.023 1.00 93.12 178 THR A C 1
ATOM 1424 O O . THR A 1 178 ? -3.017 -3.583 -6.077 1.00 93.12 178 THR A O 1
ATOM 1427 N N . LYS A 1 179 ? -1.727 -4.834 -7.423 1.00 89.94 179 LYS A N 1
ATOM 1428 C CA . LYS A 1 179 ? -0.459 -4.447 -6.774 1.00 89.94 179 LYS A CA 1
ATOM 1429 C C . LYS A 1 179 ? -0.160 -2.958 -6.940 1.00 89.94 179 LYS A C 1
ATOM 1431 O O . LYS A 1 179 ? 0.285 -2.324 -5.992 1.00 89.94 179 LYS A O 1
ATOM 1436 N N . MET A 1 180 ? -0.420 -2.405 -8.125 1.00 92.94 180 MET A N 1
ATOM 1437 C CA . MET A 1 180 ? -0.245 -0.977 -8.399 1.00 92.94 180 MET A CA 1
ATOM 1438 C C . MET A 1 180 ? -1.196 -0.113 -7.561 1.00 92.94 180 MET A C 1
ATOM 1440 O O . MET A 1 180 ? -0.757 0.885 -7.000 1.00 92.94 180 MET A O 1
ATOM 1444 N N . ARG A 1 181 ? -2.470 -0.510 -7.429 1.00 90.56 181 ARG A N 1
ATOM 1445 C CA . ARG A 1 181 ? -3.495 0.212 -6.657 1.00 90.56 181 ARG A CA 1
ATOM 1446 C C . ARG A 1 181 ? -3.207 0.178 -5.160 1.00 90.56 181 ARG A C 1
ATOM 1448 O O . ARG A 1 181 ? -3.347 1.197 -4.507 1.00 90.56 181 ARG A O 1
ATOM 1455 N N . LYS A 1 182 ? -2.735 -0.956 -4.630 1.00 84.44 182 LYS A N 1
ATOM 1456 C CA . LYS A 1 182 ? -2.321 -1.083 -3.219 1.00 84.44 182 LYS A CA 1
ATOM 1457 C C . LYS A 1 182 ? -1.149 -0.174 -2.828 1.00 84.44 182 LYS A C 1
ATOM 1459 O O . LYS A 1 182 ? -0.963 0.059 -1.641 1.00 84.44 182 LYS A O 1
ATOM 1464 N N . LYS A 1 183 ? -0.362 0.288 -3.806 1.00 84.25 183 LYS A N 1
ATOM 1465 C CA . LYS A 1 183 ? 0.823 1.143 -3.621 1.00 84.25 183 LYS A CA 1
ATOM 1466 C C . LYS A 1 183 ? 0.657 2.542 -4.227 1.00 84.25 183 LYS A C 1
ATOM 1468 O O . LYS A 1 183 ? 1.664 3.189 -4.506 1.00 84.25 183 LYS A O 1
ATOM 1473 N N . ASP A 1 184 ? -0.577 2.952 -4.534 1.00 86.81 184 ASP A N 1
ATOM 1474 C CA . ASP A 1 184 ? -0.901 4.246 -5.154 1.00 86.81 184 ASP A CA 1
ATOM 1475 C C . ASP A 1 184 ? 0.012 4.608 -6.340 1.00 86.81 184 ASP A C 1
ATOM 1477 O O . ASP A 1 184 ? 0.498 5.731 -6.490 1.00 86.81 184 ASP A O 1
ATOM 1481 N N . HIS A 1 185 ? 0.296 3.621 -7.195 1.00 91.00 185 HIS A N 1
ATOM 1482 C CA . HIS A 1 185 ? 1.278 3.778 -8.259 1.00 91.00 185 HIS A CA 1
ATOM 1483 C C . HIS A 1 185 ? 0.846 4.869 -9.249 1.00 91.00 185 HIS A C 1
ATOM 1485 O O . HIS A 1 185 ? -0.191 4.755 -9.903 1.00 91.00 185 HIS A O 1
ATOM 1491 N N . GLN A 1 186 ? 1.697 5.878 -9.442 1.00 92.38 186 GLN A N 1
ATOM 1492 C CA . GLN A 1 186 ? 1.378 7.091 -10.202 1.00 92.38 186 GLN A CA 1
ATOM 1493 C C . GLN A 1 186 ? 0.885 6.838 -11.642 1.00 92.38 186 GLN A C 1
ATOM 1495 O O . GLN A 1 186 ? 0.003 7.544 -12.128 1.00 92.38 186 GLN A O 1
ATOM 1500 N N . ALA A 1 187 ? 1.370 5.784 -12.306 1.00 92.75 187 ALA A N 1
ATOM 1501 C CA . ALA A 1 187 ? 0.879 5.386 -13.630 1.00 92.75 187 ALA A CA 1
ATOM 1502 C C . ALA A 1 187 ? -0.639 5.105 -13.696 1.00 92.75 187 ALA A C 1
ATOM 1504 O O . ALA A 1 187 ? -1.217 5.224 -14.769 1.00 92.75 187 ALA A O 1
ATOM 1505 N N . LEU A 1 188 ? -1.309 4.773 -12.584 1.00 93.38 188 LEU A N 1
ATOM 1506 C CA . LEU A 1 188 ? -2.772 4.616 -12.564 1.00 93.38 188 LEU A CA 1
ATOM 1507 C C . LEU A 1 188 ? -3.524 5.947 -12.722 1.00 93.38 188 LEU A C 1
ATOM 1509 O O . LEU A 1 188 ? -4.713 5.942 -13.031 1.00 93.38 188 LEU A O 1
ATOM 1513 N N . THR A 1 189 ? -2.830 7.069 -12.532 1.00 92.12 189 THR A N 1
ATOM 1514 C CA . THR A 1 189 ? -3.333 8.424 -12.780 1.00 92.12 189 THR A CA 1
ATOM 1515 C C . THR A 1 189 ? -2.826 8.956 -14.120 1.00 92.12 189 THR A C 1
ATOM 1517 O O . THR A 1 189 ? -3.603 9.524 -14.888 1.00 92.12 189 THR A O 1
ATOM 1520 N N . ASP A 1 190 ? -1.539 8.752 -14.417 1.00 93.56 190 ASP A N 1
ATOM 1521 C CA . ASP A 1 190 ? -0.871 9.360 -15.575 1.00 93.56 190 ASP A CA 1
ATOM 1522 C C . ASP A 1 190 ? -1.165 8.624 -16.896 1.00 93.56 190 ASP A C 1
ATOM 1524 O O . ASP A 1 190 ? -1.192 9.244 -17.963 1.00 93.56 190 ASP A O 1
ATOM 1528 N N . ASN A 1 191 ? -1.428 7.313 -16.845 1.00 95.56 191 ASN A N 1
ATOM 1529 C CA . ASN A 1 191 ? -1.760 6.507 -18.015 1.00 95.56 191 ASN A CA 1
ATOM 1530 C C . ASN A 1 191 ? -3.284 6.347 -18.143 1.00 95.56 191 ASN A C 1
ATOM 1532 O O . ASN A 1 191 ? -3.914 5.578 -17.416 1.00 95.56 191 ASN A O 1
ATOM 1536 N N . ALA A 1 192 ? -3.880 7.070 -19.095 1.00 95.62 192 ALA A N 1
ATOM 1537 C CA . ALA A 1 192 ? -5.332 7.122 -19.274 1.00 95.62 192 ALA A CA 1
ATOM 1538 C C . ALA A 1 192 ? -5.973 5.755 -19.571 1.00 95.62 192 ALA A C 1
ATOM 1540 O O . ALA A 1 192 ? -7.105 5.515 -19.150 1.00 95.62 192 ALA A O 1
ATOM 1541 N N . GLU A 1 193 ? -5.268 4.864 -20.272 1.00 96.06 193 GLU A N 1
ATOM 1542 C CA . GLU A 1 193 ? -5.781 3.532 -20.605 1.00 96.06 193 GLU A CA 1
ATOM 1543 C C . GLU A 1 193 ? -5.820 2.635 -19.366 1.00 96.06 193 GLU A C 1
ATOM 1545 O O . GLU A 1 193 ? -6.847 2.018 -19.082 1.00 96.06 193 GLU A O 1
ATOM 1550 N N . LEU A 1 194 ? -4.744 2.623 -18.570 1.00 96.69 194 LEU A N 1
ATOM 1551 C CA . LEU A 1 194 ? -4.717 1.886 -17.302 1.00 96.69 194 LEU A CA 1
ATOM 1552 C C . LEU A 1 194 ? -5.745 2.443 -16.309 1.00 96.69 194 LEU A C 1
ATOM 1554 O O . LEU A 1 194 ? -6.453 1.670 -15.663 1.00 96.69 194 LEU A O 1
ATOM 1558 N N . ALA A 1 195 ? -5.874 3.771 -16.230 1.00 95.12 195 ALA A N 1
ATOM 1559 C CA . ALA A 1 195 ? -6.868 4.436 -15.392 1.00 95.12 195 ALA A CA 1
ATOM 1560 C C . ALA A 1 195 ? -8.301 4.016 -15.757 1.00 95.12 195 ALA A C 1
ATOM 1562 O O . ALA A 1 195 ? -9.140 3.830 -14.875 1.00 95.12 195 ALA A O 1
ATOM 1563 N N . GLU A 1 196 ? -8.592 3.851 -17.049 1.00 96.12 196 GLU A N 1
ATOM 1564 C CA . GLU A 1 196 ? -9.902 3.398 -17.512 1.00 96.12 196 GLU A CA 1
ATOM 1565 C C . GLU A 1 196 ? -10.164 1.933 -17.155 1.00 96.12 196 GLU A C 1
ATOM 1567 O O . GLU A 1 196 ? -11.241 1.611 -16.653 1.00 96.12 196 GLU A O 1
ATOM 1572 N N . VAL A 1 197 ? -9.170 1.051 -17.315 1.00 96.56 197 VAL A N 1
ATOM 1573 C CA . VAL A 1 197 ? -9.289 -0.348 -16.872 1.00 96.56 197 VAL A CA 1
ATOM 1574 C C . VAL A 1 197 ? -9.553 -0.417 -15.367 1.00 96.56 197 VAL A C 1
ATOM 1576 O O . VAL A 1 197 ? -10.425 -1.176 -14.942 1.00 96.56 197 VAL A O 1
ATOM 1579 N N . CYS A 1 198 ? -8.878 0.409 -14.564 1.00 94.38 198 CYS A N 1
ATOM 1580 C CA . CYS A 1 198 ? -9.097 0.473 -13.119 1.00 94.38 198 CYS A CA 1
ATOM 1581 C C . CYS A 1 198 ? -10.498 0.963 -12.722 1.00 94.38 198 CYS A C 1
ATOM 1583 O O . CYS A 1 198 ? -10.950 0.642 -11.630 1.00 94.38 198 CYS A O 1
ATOM 1585 N N . ARG A 1 199 ? -11.199 1.707 -13.586 1.00 94.31 199 ARG A N 1
ATOM 1586 C CA . ARG A 1 199 ? -12.597 2.121 -13.366 1.00 94.31 199 ARG A CA 1
ATOM 1587 C C . ARG A 1 199 ? -13.623 1.106 -13.875 1.00 94.31 199 ARG A C 1
ATOM 1589 O O . ARG A 1 199 ? -14.821 1.304 -13.674 1.00 94.31 199 ARG A O 1
ATOM 1596 N N . SER A 1 200 ? -13.184 0.047 -14.557 1.00 96.00 200 SER A N 1
ATOM 1597 C CA . SER A 1 200 ? -14.091 -0.972 -15.086 1.00 96.00 200 SER A CA 1
ATOM 1598 C C . SER A 1 200 ? -14.752 -1.774 -13.966 1.00 96.00 200 SER A C 1
ATOM 1600 O O . SER A 1 200 ? -14.134 -2.094 -12.949 1.00 96.00 200 SER A O 1
ATOM 1602 N N . THR A 1 201 ? -16.013 -2.152 -14.176 1.00 95.88 201 THR A N 1
ATOM 1603 C CA . THR A 1 201 ? -16.773 -2.978 -13.228 1.00 95.88 201 THR A CA 1
ATOM 1604 C C . THR A 1 201 ? -16.110 -4.326 -12.957 1.00 95.88 201 THR A C 1
ATOM 1606 O O . THR A 1 201 ? -16.187 -4.849 -11.850 1.00 95.88 201 THR A O 1
ATOM 1609 N N . GLU A 1 202 ? -15.442 -4.886 -13.960 1.00 94.88 202 GLU A N 1
ATOM 1610 C CA . GLU A 1 202 ? -14.755 -6.167 -13.893 1.00 94.88 202 GLU A CA 1
ATOM 1611 C C . GLU A 1 202 ? -13.492 -6.092 -13.037 1.00 94.88 202 GLU A C 1
ATOM 1613 O O . GLU A 1 202 ? -13.253 -6.997 -12.237 1.00 94.88 202 GLU A O 1
ATOM 1618 N N . PHE A 1 203 ? -12.704 -5.018 -13.166 1.00 94.94 203 PHE A N 1
ATOM 1619 C CA . PHE A 1 203 ? -11.553 -4.823 -12.291 1.00 94.94 203 PHE A CA 1
ATOM 1620 C C . PHE A 1 203 ? -11.989 -4.510 -10.861 1.00 94.94 203 PHE A C 1
ATOM 1622 O O . PHE A 1 203 ? -11.420 -5.081 -9.941 1.00 94.94 203 PHE A O 1
ATOM 1629 N N . GLU A 1 204 ? -13.013 -3.676 -10.653 1.00 92.62 204 GLU A N 1
ATOM 1630 C CA . GLU A 1 204 ? -13.521 -3.411 -9.298 1.00 92.62 204 GLU A CA 1
ATOM 1631 C C . GLU A 1 204 ? -14.038 -4.690 -8.625 1.00 92.62 204 GLU A C 1
ATOM 1633 O O . GLU A 1 204 ? -13.759 -4.922 -7.451 1.00 92.62 204 GLU A O 1
ATOM 1638 N N . ALA A 1 205 ? -14.707 -5.577 -9.370 1.00 91.25 205 ALA A N 1
ATOM 1639 C CA . ALA A 1 205 ? -15.109 -6.885 -8.856 1.00 91.25 205 ALA A CA 1
ATOM 1640 C C . ALA A 1 205 ? -13.903 -7.783 -8.521 1.00 91.25 205 ALA A C 1
ATOM 1642 O O . ALA A 1 205 ? -13.908 -8.441 -7.483 1.00 91.25 205 ALA A O 1
ATOM 1643 N N . HIS A 1 206 ? -12.862 -7.797 -9.363 1.00 92.56 206 HIS A N 1
ATOM 1644 C CA . HIS A 1 206 ? -11.619 -8.532 -9.088 1.00 92.56 206 HIS A CA 1
ATOM 1645 C C . HIS A 1 206 ? -10.883 -7.972 -7.868 1.00 92.56 206 HIS A C 1
ATOM 1647 O O . HIS A 1 206 ? -10.431 -8.729 -7.015 1.00 92.56 206 HIS A O 1
ATOM 1653 N N . PHE A 1 207 ? -10.771 -6.648 -7.765 1.00 89.69 207 PHE A N 1
ATOM 1654 C CA . PHE A 1 207 ? -10.110 -5.977 -6.652 1.00 89.69 207 PHE A CA 1
ATOM 1655 C C . PHE A 1 207 ? -10.869 -6.195 -5.341 1.00 89.69 207 PHE A C 1
ATOM 1657 O O . PHE A 1 207 ? -10.242 -6.449 -4.322 1.00 89.69 207 PHE A O 1
ATOM 1664 N N . ALA A 1 208 ? -12.203 -6.186 -5.366 1.00 85.06 208 ALA A N 1
ATOM 1665 C CA . ALA A 1 208 ? -13.021 -6.540 -4.207 1.00 85.06 208 ALA A CA 1
ATOM 1666 C C . ALA A 1 208 ? -12.894 -8.023 -3.803 1.00 85.06 208 ALA A C 1
ATOM 1668 O O . ALA A 1 208 ? -13.178 -8.370 -2.657 1.00 85.06 208 ALA A O 1
ATOM 1669 N N . ASP A 1 209 ? -12.475 -8.909 -4.716 1.00 87.25 209 ASP A N 1
ATOM 1670 C CA . ASP A 1 209 ? -12.215 -10.319 -4.409 1.00 87.25 209 ASP A CA 1
ATOM 1671 C C . ASP A 1 209 ? -10.834 -10.553 -3.763 1.00 87.25 209 ASP A C 1
ATOM 1673 O O . ASP A 1 209 ? -10.627 -11.597 -3.133 1.00 87.25 209 ASP A O 1
ATOM 1677 N N . ASP A 1 210 ? -9.917 -9.581 -3.866 1.00 85.50 210 ASP A N 1
ATOM 1678 C CA . ASP A 1 210 ? -8.572 -9.653 -3.295 1.00 85.50 210 ASP A CA 1
ATOM 1679 C C . ASP A 1 210 ? -8.627 -9.882 -1.769 1.00 85.50 210 ASP A C 1
ATOM 1681 O O . ASP A 1 210 ? -9.335 -9.158 -1.060 1.00 85.50 210 ASP A O 1
ATOM 1685 N N . PRO A 1 211 ? -7.883 -10.873 -1.235 1.00 83.69 211 PRO A N 1
ATOM 1686 C CA . PRO A 1 211 ? -7.925 -11.201 0.187 1.00 83.69 211 PRO A CA 1
ATOM 1687 C C . PRO A 1 211 ? -7.618 -10.011 1.098 1.00 83.69 211 PRO A C 1
ATOM 1689 O O . PRO A 1 211 ? -8.300 -9.823 2.095 1.00 83.69 211 PRO A O 1
ATOM 1692 N N . GLU A 1 212 ? -6.641 -9.176 0.745 1.00 83.69 212 GLU A N 1
ATOM 1693 C CA . GLU A 1 212 ? -6.267 -8.000 1.535 1.00 83.69 212 GLU A CA 1
ATOM 1694 C C . GLU A 1 212 ? -7.326 -6.899 1.461 1.00 83.69 212 GLU A C 1
ATOM 1696 O O . GLU A 1 212 ? -7.622 -6.256 2.466 1.00 83.69 212 GLU A O 1
ATOM 1701 N N . ALA A 1 213 ? -7.921 -6.685 0.283 1.00 81.00 213 ALA A N 1
ATOM 1702 C CA . ALA A 1 213 ? -9.005 -5.720 0.115 1.00 81.00 213 ALA A CA 1
ATOM 1703 C C . ALA A 1 213 ? -10.232 -6.099 0.961 1.00 81.00 213 ALA A C 1
ATOM 1705 O O . ALA A 1 213 ? -10.817 -5.234 1.613 1.00 81.00 213 ALA A O 1
ATOM 1706 N N . LYS A 1 214 ? -10.576 -7.393 1.026 1.00 83.94 214 LYS A N 1
ATOM 1707 C CA . LYS A 1 214 ? -11.662 -7.905 1.880 1.00 83.94 214 LYS A CA 1
ATOM 1708 C C . LYS A 1 214 ? -11.418 -7.670 3.367 1.00 83.94 214 LYS A C 1
ATOM 1710 O O . LYS A 1 214 ? -12.367 -7.435 4.103 1.00 83.94 214 LYS A O 1
ATOM 1715 N N . LEU A 1 215 ? -10.165 -7.712 3.816 1.00 86.88 215 LEU A N 1
ATOM 1716 C CA . LEU A 1 215 ? -9.824 -7.495 5.226 1.00 86.88 215 LEU A CA 1
ATOM 1717 C C . LEU A 1 215 ? -10.059 -6.042 5.674 1.00 86.88 215 LEU A C 1
ATOM 1719 O O . LEU A 1 215 ? -10.350 -5.801 6.847 1.00 86.88 215 LEU A O 1
ATOM 1723 N N . LYS A 1 216 ? -9.984 -5.086 4.741 1.00 82.81 216 LYS A N 1
ATOM 1724 C CA . LYS A 1 216 ? -10.169 -3.644 4.997 1.00 82.81 216 LYS A CA 1
ATOM 1725 C C . LYS A 1 216 ? -11.619 -3.182 4.897 1.00 82.81 216 LYS A C 1
ATOM 1727 O O . LYS A 1 216 ? -11.929 -2.052 5.246 1.00 82.81 216 LYS A O 1
ATOM 1732 N N . LEU A 1 217 ? -12.515 -4.032 4.411 1.00 84.50 217 LEU A N 1
ATOM 1733 C CA . LEU A 1 217 ? -13.924 -3.698 4.264 1.00 84.50 217 LEU A CA 1
ATOM 1734 C C . LEU A 1 217 ? -14.724 -4.487 5.290 1.00 84.50 217 LEU A C 1
ATOM 1736 O O . LEU A 1 217 ? -14.948 -5.685 5.134 1.00 84.50 217 LEU A O 1
ATOM 1740 N N . ALA A 1 218 ? -15.161 -3.793 6.338 1.00 88.00 218 ALA A N 1
ATOM 1741 C CA . ALA A 1 218 ? -16.124 -4.344 7.275 1.00 88.00 218 ALA A CA 1
ATOM 1742 C C . ALA A 1 218 ? -17.433 -4.701 6.540 1.00 88.00 218 ALA A C 1
ATOM 1744 O O . ALA A 1 218 ? -17.972 -3.862 5.805 1.00 88.00 218 ALA A O 1
ATOM 1745 N N . PRO A 1 219 ? -17.967 -5.919 6.723 1.00 86.56 219 PRO A N 1
ATOM 1746 C CA . PRO A 1 219 ? -19.318 -6.249 6.298 1.00 86.56 219 PRO A CA 1
ATOM 1747 C C . PRO A 1 219 ? -20.358 -5.316 6.945 1.00 86.56 219 PRO A C 1
ATOM 1749 O O . PRO A 1 219 ? -20.158 -4.850 8.069 1.00 86.56 219 PRO A O 1
ATOM 1752 N N . PRO A 1 220 ? -21.496 -5.054 6.278 1.00 86.75 220 PRO A N 1
ATOM 1753 C CA . PRO A 1 220 ? -22.628 -4.402 6.926 1.00 86.75 220 PRO A CA 1
ATOM 1754 C C . PRO A 1 220 ? -23.074 -5.202 8.152 1.00 86.75 220 PRO A C 1
ATOM 1756 O O . PRO A 1 220 ? -23.196 -6.423 8.066 1.00 86.75 220 PRO A O 1
ATOM 1759 N N . ASP A 1 221 ? -23.344 -4.503 9.255 1.00 89.69 221 ASP A N 1
ATOM 1760 C CA . ASP A 1 221 ? -23.827 -5.086 10.514 1.00 89.69 221 ASP A CA 1
ATOM 1761 C C . ASP A 1 221 ? -22.885 -6.143 11.140 1.00 89.69 221 ASP A C 1
ATOM 1763 O O . ASP A 1 221 ? -23.348 -7.018 11.871 1.00 89.69 221 ASP A O 1
ATOM 1767 N N . GLU A 1 222 ? -21.573 -6.054 10.870 1.00 94.38 222 GLU A N 1
ATOM 1768 C CA . GLU A 1 222 ? -20.544 -6.948 11.427 1.00 94.38 222 GLU A CA 1
ATOM 1769 C C . GLU A 1 222 ? -20.609 -7.008 12.964 1.00 94.38 222 GLU A C 1
ATOM 1771 O O . GLU A 1 222 ? -20.622 -5.973 13.644 1.00 94.38 222 GLU A O 1
ATOM 1776 N N . THR A 1 223 ? -20.625 -8.222 13.525 1.00 94.94 223 THR A N 1
ATOM 1777 C CA . THR A 1 223 ? -20.568 -8.408 14.983 1.00 94.94 223 THR A CA 1
ATOM 1778 C C . THR A 1 223 ? -19.148 -8.238 15.519 1.00 94.94 223 THR A C 1
ATOM 1780 O O . THR A 1 223 ? -18.159 -8.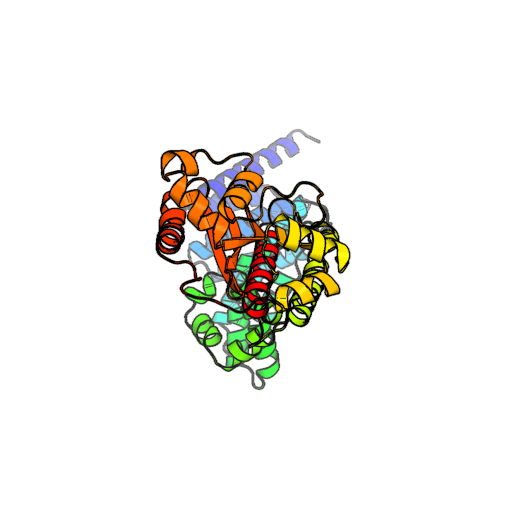277 14.787 1.00 94.94 223 THR A O 1
ATOM 1783 N N . VAL A 1 224 ? -19.013 -8.105 16.838 1.00 94.50 224 VAL A N 1
ATOM 1784 C CA . VAL A 1 224 ? -17.696 -8.015 17.482 1.00 94.50 224 VAL A CA 1
ATOM 1785 C C . VAL A 1 224 ? -16.845 -9.264 17.211 1.00 94.50 224 VAL A C 1
ATOM 1787 O O . VAL A 1 224 ? -15.658 -9.152 16.908 1.00 94.50 224 VAL A O 1
ATOM 1790 N N . GLU A 1 225 ? -17.434 -10.459 17.260 1.00 93.25 225 GLU A N 1
ATOM 1791 C CA . GLU A 1 225 ? -16.734 -11.717 16.975 1.00 93.25 225 GLU A CA 1
ATOM 1792 C C . GLU A 1 225 ? -16.264 -11.801 15.519 1.00 93.25 225 GLU A C 1
ATOM 1794 O O . GLU A 1 225 ? -15.153 -12.273 15.261 1.00 93.25 225 GLU A O 1
ATOM 1799 N N . GLU A 1 226 ? -17.087 -11.334 14.577 1.00 94.88 226 GLU A N 1
ATOM 1800 C CA . GLU A 1 226 ? -16.735 -11.262 13.158 1.00 94.88 226 GLU A CA 1
ATOM 1801 C C . GLU A 1 226 ? -15.588 -10.271 12.929 1.00 94.88 226 GLU A C 1
ATOM 1803 O O . GLU A 1 226 ? -14.610 -10.619 12.264 1.00 94.88 226 GLU A O 1
ATOM 1808 N N . ALA A 1 227 ? -15.628 -9.103 13.578 1.00 95.19 227 ALA A N 1
ATOM 1809 C CA . ALA A 1 227 ? -14.553 -8.118 13.521 1.00 95.19 227 ALA A CA 1
ATOM 1810 C C . ALA A 1 227 ? -13.232 -8.676 14.093 1.00 95.19 227 ALA A C 1
ATOM 1812 O O . ALA A 1 227 ? -12.176 -8.554 13.469 1.00 95.19 227 ALA A O 1
ATOM 1813 N N . ILE A 1 228 ? -13.268 -9.379 15.233 1.00 93.44 228 ILE A N 1
ATOM 1814 C CA . ILE A 1 228 ? -12.082 -10.054 15.797 1.00 93.44 228 ILE A CA 1
ATOM 1815 C C . ILE A 1 228 ? -11.558 -11.136 14.837 1.00 93.44 228 ILE A C 1
ATOM 1817 O O . ILE A 1 228 ? -10.345 -11.277 14.658 1.00 93.44 228 ILE A O 1
ATOM 1821 N N . ALA A 1 229 ? -12.442 -11.913 14.204 1.00 93.44 229 ALA A N 1
ATOM 1822 C CA . ALA A 1 229 ? -12.047 -12.928 13.228 1.00 93.44 229 ALA A CA 1
ATOM 1823 C C . ALA A 1 229 ? -11.411 -12.308 11.972 1.00 93.44 229 ALA A C 1
ATOM 1825 O O . ALA A 1 229 ? -10.413 -12.834 11.462 1.00 93.44 229 ALA A O 1
ATOM 1826 N N . ARG A 1 230 ? -11.932 -11.168 11.508 1.00 94.12 230 ARG A N 1
ATOM 1827 C CA . ARG A 1 230 ? -11.350 -10.385 10.413 1.00 94.12 230 ARG A CA 1
ATOM 1828 C C . ARG A 1 230 ? -9.967 -9.862 10.782 1.00 94.12 230 ARG A C 1
ATOM 1830 O O . ARG A 1 230 ? -9.043 -10.017 9.988 1.00 94.12 230 ARG A O 1
ATOM 1837 N N . TYR A 1 231 ? -9.783 -9.354 11.999 1.00 93.06 231 TYR A N 1
ATOM 1838 C CA . TYR A 1 231 ? -8.466 -8.941 12.485 1.00 93.06 231 TYR A CA 1
ATOM 1839 C C . TYR A 1 231 ? -7.455 -10.095 12.512 1.00 93.06 231 TYR A C 1
ATOM 1841 O O . TYR A 1 231 ? -6.347 -9.959 11.999 1.00 93.06 231 TYR A O 1
ATOM 1849 N N . ARG A 1 232 ? -7.844 -11.270 13.027 1.00 91.44 232 ARG A N 1
ATOM 1850 C CA . ARG A 1 232 ? -6.986 -12.471 12.999 1.00 91.44 232 ARG A CA 1
ATOM 1851 C C . ARG A 1 232 ? -6.610 -12.874 11.576 1.00 91.44 232 ARG A C 1
ATOM 1853 O O . ARG A 1 232 ? -5.451 -13.168 11.314 1.00 91.44 232 ARG A O 1
ATOM 1860 N N . SER A 1 233 ? -7.573 -12.829 10.658 1.00 92.00 233 SER A N 1
ATOM 1861 C CA . SER A 1 233 ? -7.334 -13.126 9.242 1.00 92.00 233 SER A CA 1
ATOM 1862 C C . SER A 1 233 ? -6.366 -12.118 8.609 1.00 92.00 233 SER A C 1
ATOM 1864 O O . SER A 1 233 ? -5.538 -12.496 7.783 1.00 92.00 233 SER A O 1
ATOM 1866 N N . ALA A 1 234 ? -6.425 -10.847 9.024 1.00 91.00 234 ALA A N 1
ATOM 1867 C CA . ALA A 1 234 ? -5.466 -9.834 8.605 1.00 91.00 234 ALA A CA 1
ATOM 1868 C C . ALA A 1 234 ? -4.064 -10.142 9.132 1.00 91.00 234 ALA A C 1
ATOM 1870 O O . ALA A 1 234 ? -3.124 -10.185 8.342 1.00 91.00 234 ALA A O 1
ATOM 1871 N N . LEU A 1 235 ? -3.921 -10.446 10.424 1.00 88.81 235 LEU A N 1
ATOM 1872 C CA . LEU A 1 235 ? -2.636 -10.847 11.004 1.00 88.81 235 LEU A CA 1
ATOM 1873 C C . LEU A 1 235 ? -2.039 -12.069 10.297 1.00 88.81 235 LEU A C 1
ATOM 1875 O O . LEU A 1 235 ? -0.861 -12.057 9.955 1.00 88.81 235 LEU A O 1
ATOM 1879 N N . GLU A 1 236 ? -2.839 -13.099 10.020 1.00 89.06 236 GLU A N 1
ATOM 1880 C CA . GLU A 1 236 ? -2.389 -14.290 9.288 1.00 89.06 236 GLU A CA 1
ATOM 1881 C C . GLU A 1 236 ? -1.943 -13.973 7.855 1.00 89.06 236 GLU A C 1
ATOM 1883 O O . GLU A 1 236 ? -0.970 -14.555 7.372 1.00 89.06 236 GLU A O 1
ATOM 1888 N N . TYR A 1 237 ? -2.641 -13.065 7.168 1.00 89.44 237 TYR A N 1
ATOM 1889 C CA . TYR A 1 237 ? -2.263 -12.617 5.829 1.00 89.44 237 TYR A CA 1
ATOM 1890 C C . TYR A 1 237 ? -0.938 -11.847 5.861 1.00 89.44 237 TYR A C 1
ATOM 1892 O O . TYR A 1 237 ? -0.012 -12.169 5.116 1.00 89.44 237 TYR A O 1
ATOM 1900 N N . TYR A 1 238 ? -0.813 -10.866 6.751 1.00 86.44 238 TYR A N 1
ATOM 1901 C CA . TYR A 1 238 ? 0.372 -10.018 6.821 1.00 86.44 238 TYR A CA 1
ATOM 1902 C C . TYR A 1 238 ? 1.593 -10.733 7.410 1.00 86.44 238 TYR A C 1
ATOM 1904 O O . TYR A 1 238 ? 2.708 -10.469 6.971 1.00 86.44 238 TYR A O 1
ATOM 1912 N N . ALA A 1 239 ? 1.412 -11.728 8.281 1.00 84.81 239 ALA A N 1
ATOM 1913 C CA . ALA A 1 239 ? 2.503 -12.584 8.755 1.00 84.81 239 ALA A CA 1
ATOM 1914 C C . ALA A 1 239 ? 3.147 -13.423 7.633 1.00 84.81 239 ALA A C 1
ATOM 1916 O O . ALA A 1 239 ? 4.300 -13.835 7.746 1.00 84.81 239 ALA A O 1
ATOM 1917 N N . GLN A 1 240 ? 2.440 -13.671 6.523 1.00 84.88 240 GLN A N 1
ATOM 1918 C CA . GLN A 1 240 ? 3.041 -14.308 5.340 1.00 84.88 240 GLN A CA 1
ATOM 1919 C C . GLN A 1 240 ? 3.979 -13.360 4.584 1.00 84.88 240 GLN A C 1
ATOM 1921 O O . GLN A 1 240 ? 4.846 -13.824 3.843 1.00 84.88 240 GLN A O 1
ATOM 1926 N N . ILE A 1 241 ? 3.789 -12.049 4.751 1.00 82.25 241 ILE A N 1
ATOM 1927 C CA . ILE A 1 241 ? 4.604 -10.997 4.140 1.00 82.25 241 ILE A CA 1
ATOM 1928 C C . ILE A 1 241 ? 5.779 -10.670 5.067 1.00 82.25 241 ILE A C 1
ATOM 1930 O O . ILE A 1 241 ? 6.926 -10.702 4.623 1.00 82.25 241 ILE A O 1
ATOM 1934 N N . GLN A 1 242 ? 5.500 -10.446 6.354 1.00 81.31 242 GLN A N 1
ATOM 1935 C CA . GLN A 1 242 ? 6.487 -10.144 7.385 1.00 81.31 242 GLN A CA 1
ATOM 1936 C C . GLN A 1 242 ? 6.258 -11.023 8.626 1.00 81.31 242 GLN A C 1
ATOM 1938 O O . GLN A 1 242 ? 5.395 -10.716 9.449 1.00 81.31 242 GLN A O 1
ATOM 1943 N N . PRO A 1 243 ? 7.013 -12.130 8.778 1.00 79.56 243 PRO A N 1
ATOM 1944 C CA . PRO A 1 243 ? 6.755 -13.145 9.805 1.00 79.56 243 PRO A CA 1
ATOM 1945 C C . PRO A 1 243 ? 6.696 -12.630 11.245 1.00 79.56 243 PRO A C 1
ATOM 1947 O O . PRO A 1 243 ? 5.912 -13.147 12.040 1.00 79.56 243 PRO A O 1
ATOM 1950 N N . ASP A 1 244 ? 7.474 -11.598 11.568 1.00 79.06 244 ASP A N 1
ATOM 1951 C CA . ASP A 1 244 ? 7.585 -11.080 12.935 1.00 79.06 244 ASP A CA 1
ATOM 1952 C C . ASP A 1 244 ? 6.341 -10.267 13.363 1.00 79.06 244 ASP A C 1
ATOM 1954 O O . ASP A 1 244 ? 6.111 -10.048 14.551 1.00 79.06 244 ASP A O 1
ATOM 1958 N N . TYR A 1 245 ? 5.470 -9.867 12.428 1.00 77.62 245 TYR A N 1
ATOM 1959 C CA . TYR A 1 245 ? 4.291 -9.043 12.740 1.00 77.62 245 TYR A CA 1
ATOM 1960 C C . TYR A 1 245 ? 3.263 -9.764 13.610 1.00 77.62 245 TYR A C 1
ATOM 1962 O O . TYR A 1 245 ? 2.598 -9.131 14.427 1.00 77.62 245 TYR A O 1
ATOM 1970 N N . ALA A 1 246 ? 3.138 -11.085 13.480 1.00 75.31 246 ALA A N 1
ATOM 1971 C CA . ALA A 1 246 ? 2.236 -11.844 14.342 1.00 75.31 246 ALA A CA 1
ATOM 1972 C C . ALA A 1 246 ? 2.625 -11.735 15.828 1.00 75.31 246 ALA A C 1
ATOM 1974 O O . ALA A 1 246 ? 1.752 -11.821 16.690 1.00 75.31 246 ALA A O 1
ATOM 1975 N N . GLU A 1 247 ? 3.915 -11.541 16.125 1.00 78.56 247 GLU A N 1
ATOM 1976 C CA . GLU A 1 247 ? 4.413 -11.354 17.488 1.00 78.56 247 GLU A CA 1
ATOM 1977 C C . GLU A 1 247 ? 4.131 -9.935 17.998 1.00 78.56 247 GLU A C 1
ATOM 1979 O O . GLU A 1 247 ? 3.637 -9.777 19.112 1.00 78.56 247 GLU A O 1
ATOM 1984 N N . TYR A 1 248 ? 4.379 -8.910 17.176 1.00 77.38 248 TYR A N 1
ATOM 1985 C CA . TYR A 1 248 ? 4.226 -7.508 17.583 1.00 77.38 248 TYR A CA 1
ATOM 1986 C C . TYR A 1 248 ? 2.776 -7.018 17.636 1.00 77.38 248 TYR A C 1
ATOM 1988 O O . TYR A 1 248 ? 2.441 -6.202 18.491 1.00 77.38 248 TYR A O 1
ATOM 1996 N N . PHE A 1 249 ? 1.926 -7.510 16.734 1.00 83.19 249 PHE A N 1
ATOM 1997 C CA . PHE A 1 249 ? 0.545 -7.052 16.559 1.00 83.19 249 PHE A CA 1
ATOM 1998 C C . PHE A 1 249 ? -0.488 -8.098 16.991 1.00 83.19 249 PHE A C 1
ATOM 2000 O O . PHE A 1 249 ? -1.683 -7.923 16.765 1.00 83.19 249 PHE A O 1
ATOM 2007 N N . GLY A 1 250 ? -0.054 -9.208 17.591 1.00 81.56 250 GLY A N 1
ATOM 2008 C CA . GLY A 1 250 ? -0.960 -10.225 18.113 1.00 81.56 250 GLY A CA 1
ATOM 2009 C C . GLY A 1 250 ? -1.960 -9.658 19.128 1.00 81.56 250 GLY A C 1
ATOM 2010 O O . GLY A 1 250 ? 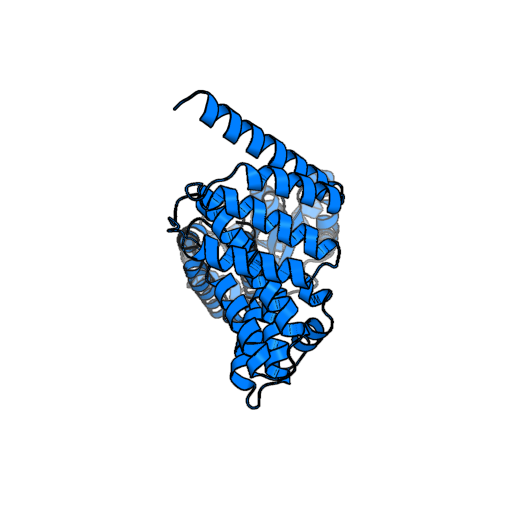-1.748 -8.604 19.724 1.00 81.56 250 GLY A O 1
ATOM 2011 N N . ILE A 1 251 ? -3.063 -10.378 19.350 1.00 82.88 251 ILE A N 1
ATOM 2012 C CA . ILE A 1 251 ? -3.987 -10.061 20.448 1.00 82.88 251 ILE A CA 1
ATOM 2013 C C . ILE A 1 251 ? -3.229 -10.263 21.764 1.00 82.88 251 ILE A C 1
ATOM 2015 O O . ILE A 1 251 ? -2.859 -11.394 22.085 1.00 82.88 251 ILE A O 1
ATOM 2019 N N . GLN A 1 252 ? -2.975 -9.167 22.477 1.00 74.19 252 GLN A N 1
ATOM 2020 C CA . GLN A 1 252 ? -2.076 -9.124 23.630 1.00 74.19 252 GLN A CA 1
ATOM 2021 C C . GLN A 1 252 ? -2.769 -9.636 24.891 1.00 74.19 252 GLN A C 1
ATOM 2023 O O . GLN A 1 252 ? -2.231 -10.490 25.592 1.00 74.19 252 GLN A O 1
ATOM 2028 N N . ASP A 1 253 ? -4.001 -9.180 25.114 1.00 68.12 253 ASP A N 1
ATOM 2029 C CA . ASP A 1 253 ? -4.801 -9.536 26.277 1.00 68.12 253 ASP A CA 1
ATOM 2030 C C . ASP A 1 253 ? -6.207 -9.963 25.858 1.00 68.12 253 ASP A C 1
ATOM 2032 O O . ASP A 1 253 ? -6.857 -9.340 25.019 1.00 68.12 253 ASP A O 1
ATOM 2036 N N . SER A 1 254 ? -6.663 -11.070 26.444 1.00 73.56 254 SER A N 1
ATOM 2037 C CA . SER A 1 254 ? -8.066 -11.480 26.463 1.00 73.56 254 SER A CA 1
ATOM 2038 C C . SER A 1 254 ? -8.332 -12.157 27.798 1.00 73.56 254 SER A C 1
ATOM 2040 O O . SER A 1 254 ? -8.066 -13.347 27.995 1.00 73.56 254 SER A O 1
ATOM 2042 N N . LYS A 1 255 ? -8.793 -11.358 28.758 1.00 79.06 255 LYS A N 1
ATOM 2043 C CA . LYS A 1 255 ? -9.039 -11.798 30.133 1.00 79.06 255 LYS A CA 1
ATOM 2044 C C . LYS A 1 255 ? -10.484 -11.491 30.509 1.00 79.06 255 LYS A C 1
ATOM 2046 O O . LYS A 1 255 ? -10.745 -10.390 31.001 1.00 79.06 255 LYS A O 1
ATOM 2051 N N . PRO A 1 256 ? -11.415 -12.438 30.280 1.00 84.00 256 PRO A N 1
ATOM 2052 C CA . PRO A 1 256 ? -12.819 -12.298 30.648 1.00 84.00 256 PRO A CA 1
ATOM 2053 C C . PRO A 1 256 ? -13.000 -11.773 32.071 1.00 84.00 256 PRO A C 1
ATOM 2055 O O . PRO A 1 256 ? -12.371 -12.271 33.010 1.00 84.00 256 PRO A O 1
ATOM 2058 N N . LEU A 1 257 ? -13.873 -10.780 32.227 1.00 85.38 257 LEU A N 1
ATOM 2059 C CA . LEU A 1 257 ? -14.191 -10.196 33.525 1.00 85.38 257 LEU A CA 1
ATOM 2060 C C . LEU A 1 257 ? -15.351 -10.962 34.165 1.00 85.38 257 LEU A C 1
ATOM 2062 O O . LEU A 1 257 ? -16.346 -11.272 33.518 1.00 85.38 257 LEU A O 1
ATOM 2066 N N . GLY A 1 258 ? -15.238 -11.285 35.453 1.00 86.00 258 GLY A N 1
ATOM 2067 C CA . GLY A 1 258 ? -16.302 -11.967 36.190 1.00 86.00 258 GLY A CA 1
ATOM 2068 C C . GLY A 1 258 ? -17.439 -11.026 36.601 1.00 86.00 258 GLY A C 1
ATOM 2069 O O . GLY A 1 258 ? -17.238 -9.826 36.781 1.00 86.00 258 GLY A O 1
ATOM 2070 N N . GLU A 1 259 ? -18.631 -11.579 36.861 1.00 88.25 259 GLU A N 1
ATOM 2071 C CA . GLU A 1 259 ? -19.801 -10.799 37.310 1.00 88.25 259 GLU A CA 1
ATOM 2072 C C . GLU A 1 259 ? -19.513 -9.940 38.548 1.00 88.25 259 GLU A C 1
ATOM 2074 O O . GLU A 1 259 ? -19.976 -8.807 38.637 1.00 88.25 259 GLU A O 1
ATOM 2079 N N . GLN A 1 260 ? -18.735 -10.469 39.499 1.00 85.56 260 GLN A N 1
ATOM 2080 C CA . GLN A 1 260 ? -18.371 -9.743 40.717 1.00 85.56 260 GLN A CA 1
ATOM 2081 C C . GLN A 1 260 ? -17.486 -8.532 40.422 1.00 85.56 260 GLN A C 1
ATOM 2083 O O . GLN A 1 260 ? -17.689 -7.488 41.033 1.00 85.56 260 GLN A O 1
ATOM 2088 N N . GLN A 1 261 ? -16.543 -8.651 39.482 1.00 82.25 261 GLN A N 1
ATOM 2089 C CA . GLN A 1 261 ? -15.663 -7.546 39.100 1.00 82.25 261 GLN A CA 1
ATOM 2090 C C . GLN A 1 261 ? -16.477 -6.437 38.435 1.00 82.25 261 GLN A C 1
ATOM 2092 O O . GLN A 1 261 ? -16.426 -5.294 38.881 1.00 82.25 261 GLN A O 1
ATOM 2097 N N . LEU A 1 262 ? -17.316 -6.782 37.452 1.00 85.50 262 LEU A N 1
ATOM 2098 C CA . LEU A 1 262 ? -18.182 -5.797 36.802 1.00 85.50 262 LEU A CA 1
ATOM 2099 C C . LEU A 1 262 ? -19.124 -5.127 37.806 1.00 85.50 262 LEU A C 1
ATOM 2101 O O . LEU A 1 262 ? -19.189 -3.904 37.847 1.00 85.50 262 LEU A O 1
ATOM 2105 N N . ALA A 1 263 ? -19.772 -5.897 38.685 1.00 85.88 263 ALA A N 1
ATOM 2106 C CA . ALA A 1 263 ? -20.650 -5.340 39.713 1.00 85.88 263 ALA A CA 1
ATOM 2107 C C . ALA A 1 263 ? -19.908 -4.403 40.684 1.00 85.88 263 ALA A C 1
ATOM 2109 O O . ALA A 1 263 ? -20.479 -3.405 41.131 1.00 85.88 263 ALA A O 1
ATOM 2110 N N . MET A 1 264 ? -18.644 -4.702 41.011 1.00 82.12 264 MET A N 1
ATOM 2111 C CA . MET A 1 264 ? -17.797 -3.818 41.814 1.00 82.12 264 MET A CA 1
ATOM 2112 C C . MET A 1 264 ? -17.539 -2.490 41.097 1.00 82.12 264 MET A C 1
ATOM 2114 O O . MET A 1 264 ? -17.762 -1.448 41.713 1.00 82.12 264 MET A O 1
ATOM 2118 N N . HIS A 1 265 ? -17.152 -2.508 39.817 1.00 80.00 265 HIS A N 1
ATOM 2119 C CA . HIS A 1 265 ? -16.945 -1.283 39.031 1.00 80.00 265 HIS A CA 1
ATOM 2120 C C . HIS A 1 265 ? -18.239 -0.481 38.868 1.00 80.00 265 HIS A C 1
ATOM 2122 O O . HIS A 1 265 ? -18.261 0.724 39.128 1.00 80.00 265 HIS A O 1
ATOM 2128 N N . GLU A 1 266 ? -19.340 -1.150 38.528 1.00 85.81 266 GLU A N 1
ATOM 2129 C CA . GLU A 1 266 ? -20.644 -0.509 38.351 1.00 85.81 266 GLU A CA 1
ATOM 2130 C C . GLU A 1 266 ? -21.119 0.174 39.645 1.00 85.81 266 GLU A C 1
ATOM 2132 O O . GLU A 1 266 ? -21.611 1.305 39.630 1.00 85.81 266 GLU A O 1
ATOM 2137 N N . THR A 1 267 ? -20.903 -0.478 40.794 1.00 85.00 267 THR A N 1
ATOM 2138 C CA . THR A 1 267 ? -21.256 0.067 42.114 1.00 85.00 267 THR A CA 1
ATOM 2139 C C . THR A 1 267 ? -20.327 1.204 42.533 1.00 85.00 267 THR A C 1
ATOM 2141 O O . THR A 1 267 ? -20.803 2.233 43.014 1.00 85.00 267 THR A O 1
ATOM 2144 N N . ALA A 1 268 ? -19.011 1.044 42.358 1.00 78.25 268 ALA A N 1
ATOM 2145 C CA . ALA A 1 268 ? -18.012 2.037 42.756 1.00 78.25 268 ALA A CA 1
ATOM 2146 C C . ALA A 1 268 ? -18.191 3.371 42.018 1.00 78.25 268 ALA A C 1
ATOM 2148 O O . ALA A 1 268 ? -17.909 4.435 42.573 1.00 78.25 268 ALA A O 1
ATOM 2149 N N . HIS A 1 269 ? -18.691 3.313 40.785 1.00 75.31 269 HIS A N 1
ATOM 2150 C CA . HIS A 1 269 ? -18.828 4.473 39.912 1.00 75.31 269 HIS A CA 1
ATOM 2151 C C . HIS A 1 269 ? -20.281 4.879 39.647 1.00 75.31 269 HIS A C 1
ATOM 2153 O O . HIS A 1 269 ? -20.520 5.861 38.947 1.00 75.31 269 HIS A O 1
ATOM 2159 N N . ASN A 1 270 ? -21.246 4.176 40.253 1.00 83.31 270 ASN A N 1
ATOM 2160 C CA . ASN A 1 270 ? -22.681 4.412 40.093 1.00 83.31 270 ASN A CA 1
ATOM 2161 C C . ASN A 1 270 ? -23.098 4.508 38.610 1.00 83.31 270 ASN A C 1
ATOM 2163 O O . ASN A 1 270 ? -23.834 5.413 38.206 1.00 83.31 270 ASN A O 1
ATOM 2167 N N . VAL A 1 271 ? -22.592 3.575 37.804 1.00 84.31 271 VAL A N 1
ATOM 2168 C CA . VAL A 1 271 ? -22.823 3.483 36.359 1.00 84.31 271 VAL A CA 1
ATOM 2169 C C . VAL A 1 271 ? -23.058 2.023 35.991 1.00 84.31 271 VAL A C 1
ATOM 2171 O O . VAL A 1 271 ? -22.331 1.155 36.448 1.00 84.31 271 VAL A O 1
ATOM 2174 N N . GLY A 1 272 ? -24.084 1.737 35.192 1.00 87.50 272 GLY A N 1
ATOM 2175 C CA . GLY A 1 272 ? -24.273 0.404 34.616 1.00 87.50 272 GLY A CA 1
ATOM 2176 C C . GLY A 1 272 ? -23.564 0.318 33.272 1.00 87.50 272 GLY A C 1
ATOM 2177 O O . GLY A 1 272 ? -23.689 1.247 32.471 1.00 87.50 272 GLY A O 1
ATOM 2178 N N . LEU A 1 273 ? -22.853 -0.779 33.011 1.00 90.69 273 LEU A N 1
ATOM 2179 C CA . LEU A 1 273 ? -22.330 -1.030 31.674 1.00 90.69 273 LEU A CA 1
ATOM 2180 C C . LEU A 1 273 ? -23.495 -1.252 30.697 1.00 90.69 273 LEU A C 1
ATOM 2182 O O . LEU A 1 273 ? -24.440 -1.979 31.028 1.00 90.69 273 LEU A O 1
ATOM 2186 N N . PRO A 1 274 ? -23.438 -0.682 29.482 1.00 94.44 274 PRO A N 1
ATOM 2187 C CA . PRO A 1 274 ? -24.388 -1.027 28.435 1.00 94.44 274 PRO A CA 1
ATOM 2188 C C . PRO A 1 274 ? -24.307 -2.527 28.116 1.00 94.44 274 PRO A C 1
ATOM 2190 O O . PRO A 1 274 ? -23.231 -3.121 28.196 1.00 94.44 274 PRO A O 1
ATOM 2193 N N . LEU A 1 275 ? -25.434 -3.140 27.733 1.00 93.12 275 LEU A N 1
ATOM 2194 C CA . LEU A 1 275 ? -25.537 -4.596 27.562 1.00 93.12 275 LEU A CA 1
ATOM 2195 C C . LEU A 1 275 ? -24.484 -5.158 26.593 1.00 93.12 275 LEU A C 1
ATOM 2197 O O . LEU A 1 275 ? -23.798 -6.106 26.948 1.00 93.12 275 LEU A O 1
ATOM 2201 N N . GLU A 1 276 ? -24.294 -4.526 25.429 1.00 93.88 276 GLU A N 1
ATOM 2202 C CA . GLU A 1 276 ? -23.303 -4.966 24.431 1.00 93.88 276 GLU A CA 1
ATOM 2203 C C . GLU A 1 276 ? -21.867 -4.959 24.987 1.00 93.88 276 GLU A C 1
ATOM 2205 O O . GLU A 1 276 ? -21.097 -5.886 24.746 1.00 93.88 276 GLU A O 1
ATOM 2210 N N . LEU A 1 277 ? -21.511 -3.948 25.788 1.00 94.00 277 LEU A N 1
ATOM 2211 C CA . LEU A 1 277 ? -20.185 -3.850 26.405 1.00 94.00 277 LEU A CA 1
ATOM 2212 C C . LEU A 1 277 ? -20.026 -4.837 27.571 1.00 94.00 277 LEU A C 1
ATOM 2214 O O . LEU A 1 277 ? -18.937 -5.357 27.808 1.00 94.00 277 LEU A O 1
ATOM 2218 N N . ARG A 1 278 ? -21.115 -5.135 28.286 1.00 93.31 278 ARG A N 1
ATOM 2219 C CA . ARG A 1 278 ? -21.143 -6.167 29.328 1.00 93.31 278 ARG A CA 1
ATOM 2220 C C . ARG A 1 278 ? -20.950 -7.563 28.729 1.00 93.31 278 ARG A C 1
ATOM 2222 O O . ARG A 1 278 ? -20.154 -8.339 29.253 1.00 93.31 278 ARG A O 1
ATOM 2229 N N . ASP A 1 279 ? -21.625 -7.860 27.622 1.00 93.62 279 ASP A N 1
ATOM 2230 C CA . ASP A 1 279 ? -21.467 -9.120 26.889 1.00 93.62 279 ASP A CA 1
ATOM 2231 C C . ASP A 1 279 ? -20.033 -9.262 26.359 1.00 93.62 279 ASP A C 1
ATOM 2233 O O . ASP A 1 279 ? -19.405 -10.310 26.532 1.00 93.62 279 ASP A O 1
ATOM 2237 N N . PHE A 1 280 ? -19.462 -8.176 25.827 1.00 94.12 280 PHE A N 1
ATOM 2238 C CA . PHE A 1 280 ? -18.053 -8.128 25.437 1.00 94.12 280 PHE A CA 1
ATOM 2239 C C . PHE A 1 280 ? -17.105 -8.414 26.607 1.00 94.12 280 PHE A C 1
ATOM 2241 O O . PHE A 1 280 ? -16.183 -9.220 26.471 1.00 94.12 280 PHE A O 1
ATOM 2248 N N . ALA A 1 281 ? -17.338 -7.800 27.769 1.00 91.69 281 ALA A N 1
ATOM 2249 C CA . ALA A 1 281 ? -16.524 -8.011 28.962 1.00 91.69 281 ALA A CA 1
ATOM 2250 C C . ALA A 1 281 ? -16.546 -9.477 29.438 1.00 91.69 281 ALA A C 1
ATOM 2252 O O . ALA A 1 281 ? -15.534 -9.988 29.921 1.00 91.69 281 ALA A O 1
ATOM 2253 N N . PHE A 1 282 ? -17.671 -10.179 29.279 1.00 91.56 282 PHE A N 1
ATOM 2254 C CA . PHE A 1 282 ? -17.764 -11.604 29.604 1.00 91.56 282 PHE A CA 1
ATOM 2255 C C . PHE A 1 282 ? -17.121 -12.512 28.554 1.00 91.56 282 PHE A C 1
ATOM 2257 O O . PHE A 1 282 ? -16.548 -13.540 28.914 1.00 91.56 282 PHE A O 1
ATOM 2264 N N . ALA A 1 283 ? -17.230 -12.167 27.272 1.00 90.69 283 ALA A N 1
ATOM 2265 C CA . ALA A 1 283 ? -16.719 -12.996 26.183 1.00 90.69 283 ALA A CA 1
ATOM 2266 C C . ALA A 1 283 ? -15.210 -12.817 25.958 1.00 90.69 283 ALA A C 1
ATOM 2268 O O . ALA A 1 283 ? -14.484 -13.799 25.814 1.00 90.69 283 ALA A O 1
ATOM 2269 N N . ASN A 1 284 ? -14.747 -11.567 25.940 1.00 88.94 284 ASN A N 1
ATOM 2270 C CA . ASN A 1 284 ? -13.388 -11.181 25.553 1.00 88.94 284 ASN A CA 1
ATOM 2271 C C . ASN A 1 284 ? -12.616 -10.544 26.715 1.00 88.94 284 ASN A C 1
ATOM 2273 O O . ASN A 1 284 ? -11.404 -10.746 26.820 1.00 88.94 284 ASN A O 1
ATOM 2277 N N . GLY A 1 285 ? -13.325 -9.836 27.602 1.00 87.25 285 GLY A N 1
ATOM 2278 C CA . GLY A 1 285 ? -12.751 -9.178 28.771 1.00 87.25 285 GLY A CA 1
ATOM 2279 C C . GLY A 1 285 ? -11.892 -7.973 28.438 1.00 87.25 285 GLY A C 1
ATOM 2280 O O . GLY A 1 285 ? -12.249 -7.194 27.557 1.00 87.25 285 GLY A O 1
ATOM 2281 N N . VAL A 1 286 ? -10.777 -7.820 29.158 1.00 88.12 286 VAL A N 1
ATOM 2282 C CA . VAL A 1 286 ? -9.728 -6.874 28.757 1.00 88.12 286 VAL A CA 1
ATOM 2283 C C . VAL A 1 286 ? -9.209 -7.297 27.392 1.00 88.12 286 VAL A C 1
ATOM 2285 O O . VAL A 1 286 ? -8.772 -8.438 27.249 1.00 88.12 286 VAL A O 1
ATOM 2288 N N . PHE A 1 287 ? -9.289 -6.398 26.415 1.00 91.00 287 PHE A N 1
ATOM 2289 C CA . PHE A 1 287 ? -8.921 -6.659 25.031 1.00 91.00 287 PHE A CA 1
ATOM 2290 C C . PHE A 1 287 ? -7.925 -5.615 24.540 1.00 91.00 287 PHE A C 1
ATOM 2292 O O . PHE A 1 287 ? -8.220 -4.420 24.566 1.00 91.00 287 PHE A O 1
ATOM 2299 N N . ALA A 1 288 ? -6.776 -6.072 24.048 1.00 91.25 288 ALA A N 1
ATOM 2300 C CA . ALA A 1 288 ? -5.766 -5.214 23.443 1.00 91.25 288 ALA A CA 1
ATOM 2301 C C . ALA A 1 288 ? -5.184 -5.842 22.171 1.00 91.25 288 ALA A C 1
ATOM 2303 O O . ALA A 1 288 ? -4.860 -7.033 22.142 1.00 91.25 288 ALA A O 1
ATOM 2304 N N . ILE A 1 289 ? -5.052 -5.033 21.120 1.00 90.88 289 ILE A N 1
ATOM 2305 C CA . ILE A 1 289 ? -4.426 -5.391 19.837 1.00 90.88 289 ILE A CA 1
ATOM 2306 C C . ILE A 1 289 ? -3.536 -4.250 19.347 1.00 90.88 289 ILE A C 1
ATOM 2308 O O . ILE A 1 289 ? -3.806 -3.095 19.670 1.00 90.88 289 ILE A O 1
ATOM 2312 N N . GLY A 1 290 ? -2.534 -4.553 18.521 1.00 85.88 290 GLY A N 1
ATOM 2313 C CA . GLY A 1 290 ? -1.581 -3.565 18.001 1.00 85.88 290 GLY A CA 1
ATOM 2314 C C . GLY A 1 290 ? -0.271 -3.507 18.792 1.00 85.88 290 GLY A C 1
ATOM 2315 O O . GLY A 1 290 ? 0.039 -4.440 19.528 1.00 85.88 290 GLY A O 1
ATOM 2316 N N . THR A 1 291 ? 0.510 -2.438 18.626 1.00 82.69 291 THR A N 1
ATOM 2317 C CA . THR A 1 291 ? 1.792 -2.221 19.336 1.00 82.69 291 THR A CA 1
ATOM 2318 C C . THR A 1 291 ? 1.643 -1.179 20.436 1.00 82.69 291 THR A C 1
ATOM 2320 O O . THR A 1 291 ? 0.635 -0.490 20.501 1.00 82.69 291 THR A O 1
ATOM 2323 N N . PHE A 1 292 ? 2.662 -1.001 21.282 1.00 73.94 292 PHE A N 1
ATOM 2324 C CA . PHE A 1 292 ? 2.634 0.019 22.337 1.00 73.94 292 PHE A CA 1
ATOM 2325 C C . PHE A 1 292 ? 2.292 1.432 21.820 1.00 73.94 292 PHE A C 1
ATOM 2327 O O . PHE A 1 292 ? 1.512 2.131 22.457 1.00 73.94 292 PHE A O 1
ATOM 2334 N N . GLU A 1 293 ? 2.830 1.813 20.659 1.00 77.94 293 GLU A N 1
ATOM 2335 C CA . GLU A 1 293 ? 2.606 3.123 20.026 1.00 77.94 293 GLU A CA 1
ATOM 2336 C C . GLU A 1 293 ? 1.267 3.185 19.268 1.00 77.94 293 GLU A C 1
ATOM 2338 O O . GLU A 1 293 ? 0.701 4.254 19.066 1.00 77.94 293 GLU A O 1
ATOM 2343 N N . THR A 1 294 ? 0.750 2.029 18.832 1.00 84.69 294 THR A N 1
ATOM 2344 C CA . THR A 1 294 ? -0.404 1.931 17.927 1.00 84.69 294 THR A CA 1
ATOM 2345 C C . THR A 1 294 ? -1.330 0.784 18.343 1.00 84.69 294 THR A C 1
ATOM 2347 O O . THR A 1 294 ? -1.407 -0.254 17.681 1.00 84.69 294 THR A O 1
ATOM 2350 N N . LYS A 1 295 ? -1.998 0.930 19.496 1.00 89.75 295 LYS A N 1
ATOM 2351 C CA . LYS A 1 295 ? -2.891 -0.091 20.076 1.00 89.75 295 LYS A CA 1
ATOM 2352 C C . LYS A 1 295 ? -4.355 0.323 20.094 1.00 89.75 295 LYS A C 1
ATOM 2354 O O . LYS A 1 295 ? -4.687 1.473 20.350 1.00 89.75 295 LYS A O 1
ATOM 2359 N N . LEU A 1 296 ? -5.250 -0.645 19.932 1.00 94.06 296 LEU A N 1
ATOM 2360 C CA . LEU A 1 296 ? -6.638 -0.537 20.374 1.00 94.06 296 LEU A CA 1
ATOM 2361 C C . LEU A 1 296 ? -6.774 -1.288 21.695 1.00 94.06 296 LEU A C 1
ATOM 2363 O O . LEU A 1 296 ? -6.557 -2.496 21.738 1.00 94.06 296 LEU A O 1
ATOM 2367 N N . ALA A 1 297 ? -7.170 -0.570 22.739 1.00 92.56 297 ALA A N 1
ATOM 2368 C CA . ALA A 1 297 ? -7.369 -1.081 24.083 1.00 92.56 297 ALA A CA 1
ATOM 2369 C C . ALA A 1 297 ? -8.826 -0.871 24.516 1.00 92.56 297 ALA A C 1
ATOM 2371 O O . ALA A 1 297 ? -9.345 0.248 24.526 1.00 92.56 297 ALA A O 1
ATOM 2372 N N . VAL A 1 298 ? -9.498 -1.956 24.887 1.00 93.56 298 VAL A N 1
ATOM 2373 C CA . VAL A 1 298 ? -10.886 -1.973 25.353 1.00 93.56 298 VAL A CA 1
ATOM 2374 C C . VAL A 1 298 ? -10.911 -2.630 26.724 1.00 93.56 298 VAL A C 1
ATOM 2376 O O . VAL A 1 298 ? -10.440 -3.752 26.900 1.00 93.56 298 VAL A O 1
ATOM 2379 N N . LEU A 1 299 ? -11.455 -1.908 27.701 1.00 89.56 299 LEU A N 1
ATOM 2380 C CA . LEU A 1 299 ? -11.511 -2.299 29.107 1.00 89.56 299 LEU A CA 1
ATOM 2381 C C . LEU A 1 299 ? -10.132 -2.532 29.757 1.00 89.56 299 LEU A C 1
ATOM 2383 O O . LEU A 1 299 ? -10.093 -3.093 30.841 1.00 89.56 299 LEU A O 1
ATOM 2387 N N . GLU A 1 300 ? -9.021 -2.074 29.161 1.00 82.56 300 GLU A N 1
ATOM 2388 C CA . GLU A 1 300 ? -7.643 -2.278 29.666 1.00 82.56 300 GLU A CA 1
ATOM 2389 C C . GLU A 1 300 ? -7.480 -1.916 31.142 1.00 82.56 300 GLU A C 1
ATOM 2391 O O . GLU A 1 300 ? -6.912 -2.684 31.903 1.00 82.56 300 GLU A O 1
ATOM 2396 N N . HIS A 1 301 ? -8.093 -0.821 31.581 1.00 76.50 301 HIS A N 1
ATOM 2397 C CA . HIS A 1 301 ? -7.995 -0.389 32.975 1.00 76.50 301 HIS A CA 1
ATOM 2398 C C . HIS A 1 301 ? -9.072 -0.993 33.885 1.00 76.50 301 HIS A C 1
ATOM 2400 O O . HIS A 1 301 ? -9.059 -0.765 35.087 1.00 76.50 301 HIS A O 1
ATOM 2406 N N . TRP A 1 302 ? -10.003 -1.786 33.350 1.00 74.44 302 TRP A N 1
ATOM 2407 C CA . TRP A 1 302 ? -11.102 -2.386 34.116 1.00 74.44 302 TRP A CA 1
ATOM 2408 C C . TRP A 1 302 ? -10.712 -3.614 34.936 1.00 74.44 302 TRP A C 1
ATOM 2410 O O . TRP A 1 302 ? -11.554 -4.161 35.645 1.00 74.44 302 TRP A O 1
ATOM 2420 N N . ASP A 1 303 ? -9.458 -4.055 34.871 1.00 66.81 303 ASP A N 1
ATOM 2421 C CA . ASP A 1 303 ? -8.933 -5.071 35.781 1.00 66.81 303 ASP A CA 1
ATOM 2422 C C . ASP A 1 303 ? -8.032 -4.498 36.892 1.00 66.81 303 ASP A C 1
ATOM 2424 O O . ASP A 1 303 ? -7.636 -5.240 37.798 1.00 66.81 303 ASP A O 1
ATOM 2428 N N . GLU A 1 304 ? -7.782 -3.184 36.876 1.00 65.00 304 GLU A N 1
ATOM 2429 C CA . GLU A 1 304 ? -7.015 -2.473 37.893 1.00 65.00 304 GLU A CA 1
ATOM 2430 C C . GLU A 1 304 ? -7.898 -2.075 39.089 1.00 65.00 304 GLU A C 1
ATOM 2432 O O . GLU A 1 304 ? -8.995 -1.528 38.951 1.00 65.00 304 GLU A O 1
ATOM 2437 N N . GLU A 1 305 ? -7.388 -2.265 40.312 1.00 55.34 305 GLU A N 1
ATOM 2438 C CA . GLU A 1 305 ? -8.074 -1.843 41.548 1.00 55.34 305 GLU A CA 1
ATOM 2439 C C . GLU A 1 305 ? -8.238 -0.309 41.664 1.00 55.34 305 GLU A C 1
ATOM 2441 O O . GLU A 1 305 ? -8.966 0.168 42.537 1.00 55.34 305 GLU A O 1
ATOM 2446 N N . GLN A 1 306 ? -7.556 0.473 40.814 1.00 52.78 306 GLN A N 1
ATOM 2447 C CA . GLN A 1 306 ? -7.456 1.935 40.892 1.00 52.78 306 GLN A CA 1
ATOM 2448 C C . GLN A 1 306 ? -7.845 2.655 39.596 1.00 52.78 306 GLN A C 1
ATOM 2450 O O . GLN A 1 306 ? -7.186 3.625 39.223 1.00 52.78 306 GLN A O 1
ATOM 2455 N N . ILE A 1 307 ? -8.932 2.261 38.926 1.00 54.22 307 ILE A N 1
ATOM 2456 C CA . ILE A 1 307 ? -9.476 3.120 37.863 1.00 54.22 307 ILE A CA 1
ATOM 2457 C C . ILE A 1 307 ? -9.711 4.524 38.427 1.00 54.22 307 ILE A C 1
ATOM 2459 O O . ILE A 1 307 ? -10.550 4.734 39.315 1.00 54.22 307 ILE A O 1
ATOM 2463 N N . ALA A 1 308 ? -8.974 5.499 37.894 1.00 54.69 308 ALA A N 1
ATOM 2464 C CA . ALA A 1 308 ? -9.348 6.897 37.989 1.00 54.69 308 ALA A CA 1
ATOM 2465 C C . ALA A 1 308 ? -10.771 6.991 37.433 1.00 54.69 308 ALA A C 1
ATOM 2467 O O . ALA A 1 308 ? -10.987 6.620 36.288 1.00 54.69 308 ALA A O 1
ATOM 2468 N N . LYS A 1 309 ? -11.736 7.364 38.287 1.00 70.69 309 LYS A N 1
ATOM 2469 C CA . LYS A 1 309 ? -13.183 7.493 38.011 1.00 70.69 309 LYS A CA 1
ATOM 2470 C C . LYS A 1 309 ? -13.506 7.474 36.502 1.00 70.69 309 LYS A C 1
ATOM 2472 O O . LYS A 1 309 ? -13.046 8.387 35.824 1.00 70.69 309 LYS A O 1
ATOM 2477 N N . PRO A 1 310 ? -14.351 6.557 35.993 1.00 76.06 310 PRO A N 1
ATOM 2478 C CA . PRO A 1 310 ? -14.493 6.233 34.567 1.00 76.06 310 PRO A CA 1
ATOM 2479 C C . PRO A 1 310 ? -15.072 7.359 33.701 1.00 76.06 310 PRO A C 1
ATOM 2481 O O . PRO A 1 310 ? -15.432 7.120 32.558 1.00 76.06 310 PRO A O 1
ATOM 2484 N N . GLY A 1 311 ? -15.212 8.575 34.228 1.00 90.81 311 GLY A N 1
ATOM 2485 C CA . GLY A 1 311 ? -15.578 9.745 33.450 1.00 90.81 311 GLY A CA 1
ATOM 2486 C C . GLY A 1 311 ? -14.566 10.025 32.340 1.00 90.81 311 GLY A C 1
ATOM 2487 O O . GLY A 1 311 ? -13.362 9.827 32.512 1.00 90.81 311 GLY A O 1
ATOM 2488 N N . LEU A 1 312 ? -15.077 10.472 31.195 1.00 94.06 312 LEU A N 1
ATOM 2489 C CA . LEU A 1 312 ? -14.299 10.689 29.980 1.00 94.06 312 LEU A CA 1
ATOM 2490 C C . LEU A 1 312 ? -13.083 11.609 30.181 1.00 94.06 312 LEU A C 1
ATOM 2492 O O . LEU A 1 312 ? -12.002 11.276 29.707 1.00 94.06 312 LEU A O 1
ATOM 2496 N N . VAL A 1 313 ? -13.220 12.734 30.890 1.00 94.50 313 VAL A N 1
ATOM 2497 C CA . VAL A 1 313 ? -12.104 13.675 31.093 1.00 94.50 313 VAL A CA 1
ATOM 2498 C C . VAL A 1 313 ? -11.057 13.076 32.017 1.00 94.50 313 VAL A C 1
ATOM 2500 O O . VAL A 1 313 ? -9.877 13.132 31.689 1.00 94.50 313 VAL A O 1
ATOM 2503 N N . ASN A 1 314 ? -11.469 12.461 33.130 1.00 90.81 314 ASN A N 1
ATOM 2504 C CA . ASN A 1 314 ? -10.517 11.806 34.037 1.00 90.81 314 ASN A CA 1
ATOM 2505 C C . ASN A 1 314 ? -9.729 10.703 33.326 1.00 90.81 314 ASN A C 1
ATOM 2507 O O . ASN A 1 314 ? -8.542 10.531 33.588 1.00 90.81 314 ASN A O 1
ATOM 2511 N N . PHE A 1 315 ? -10.388 9.955 32.442 1.00 91.25 315 PHE A N 1
ATOM 2512 C CA . PHE A 1 315 ? -9.734 8.906 31.677 1.00 91.25 315 PHE A CA 1
ATOM 2513 C C . PHE A 1 315 ? -8.719 9.472 30.683 1.00 91.25 315 PHE A C 1
ATOM 2515 O O . PHE A 1 315 ? -7.583 9.007 30.639 1.00 91.25 315 PHE A O 1
ATOM 2522 N N . ILE A 1 316 ? -9.100 10.512 29.935 1.00 93.00 316 ILE A N 1
ATOM 2523 C CA . ILE A 1 316 ? -8.177 11.209 29.037 1.00 93.00 316 ILE A CA 1
ATOM 2524 C C . ILE A 1 316 ? -6.976 11.736 29.833 1.00 93.00 316 ILE A C 1
ATOM 2526 O O . ILE A 1 316 ? -5.839 11.455 29.470 1.00 93.00 316 ILE A O 1
ATOM 2530 N N . ASP A 1 317 ? -7.214 12.450 30.934 1.00 91.19 317 ASP A N 1
ATOM 2531 C CA . ASP A 1 317 ? -6.170 13.002 31.804 1.00 91.19 317 ASP A CA 1
ATOM 2532 C C . ASP A 1 317 ? -5.195 11.919 32.296 1.00 91.19 317 ASP A C 1
ATOM 2534 O O . ASP A 1 317 ? -3.977 12.078 32.182 1.00 91.19 317 ASP A O 1
ATOM 2538 N N . TYR A 1 318 ? -5.730 10.778 32.742 1.00 88.25 318 TYR A N 1
ATOM 2539 C CA . TYR A 1 318 ? -4.950 9.618 33.164 1.00 88.25 318 TYR A CA 1
ATOM 2540 C C . TYR A 1 318 ? -4.055 9.073 32.043 1.00 88.25 318 TYR A C 1
ATOM 2542 O O . TYR A 1 318 ? -2.859 8.886 32.273 1.00 88.25 318 TYR A O 1
ATOM 2550 N N . CYS A 1 319 ? -4.591 8.872 30.832 1.00 87.88 319 CYS A N 1
ATOM 2551 C CA . CYS A 1 319 ? -3.825 8.330 29.703 1.00 87.88 319 CYS A CA 1
ATOM 2552 C C . CYS A 1 319 ? -2.603 9.188 29.334 1.00 87.88 319 CYS A C 1
ATOM 2554 O O . CYS A 1 319 ? -1.628 8.652 28.816 1.00 87.88 319 CYS A O 1
ATOM 2556 N N . TRP A 1 320 ? -2.640 10.494 29.609 1.00 88.06 320 TRP A N 1
ATOM 2557 C CA . TRP A 1 320 ? -1.535 11.422 29.339 1.00 88.06 320 TRP A CA 1
ATOM 2558 C C . TRP A 1 320 ? -0.654 11.726 30.558 1.00 88.06 320 TRP A C 1
ATOM 2560 O O . TRP A 1 320 ? 0.331 12.451 30.434 1.00 88.06 320 TRP A O 1
ATOM 2570 N N . GLY A 1 321 ? -0.988 11.211 31.746 1.00 86.19 321 GLY A N 1
ATOM 2571 C CA . GLY A 1 321 ? -0.294 11.568 32.987 1.00 86.19 321 GLY A CA 1
ATOM 2572 C C . GLY A 1 321 ? -0.540 13.015 33.444 1.00 86.19 321 GLY A C 1
ATOM 2573 O O . GLY A 1 321 ? 0.295 13.579 34.157 1.00 86.19 321 GLY A O 1
ATOM 2574 N N . GLY A 1 322 ? -1.675 13.599 33.048 1.00 86.69 322 GLY A N 1
ATOM 2575 C CA . GLY A 1 322 ? -2.093 14.969 33.351 1.00 86.69 322 GLY A CA 1
ATOM 2576 C C . GLY A 1 322 ? -2.233 15.852 32.105 1.00 86.69 322 GLY A C 1
ATOM 2577 O O . GLY A 1 322 ? -1.347 15.894 31.252 1.00 86.69 322 GLY A O 1
ATOM 2578 N N . ARG A 1 323 ? -3.336 16.602 32.019 1.00 88.69 323 ARG A N 1
ATOM 2579 C CA . ARG A 1 323 ? -3.711 17.483 30.903 1.00 88.69 323 ARG A CA 1
ATOM 2580 C C . ARG A 1 323 ? -4.137 18.866 31.404 1.00 88.69 323 ARG A C 1
ATOM 2582 O O . ARG A 1 323 ? -5.327 19.111 31.630 1.00 88.69 323 ARG A O 1
ATOM 2589 N N . PRO A 1 324 ? -3.179 19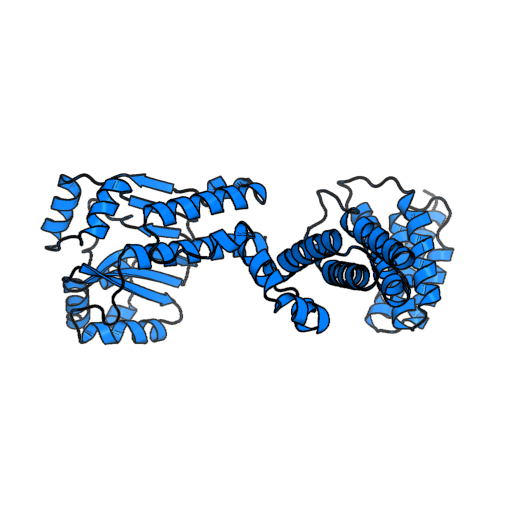.800 31.581 1.00 90.25 324 PRO A N 1
ATOM 2590 C CA . PRO A 1 324 ? -3.464 21.136 32.108 1.00 90.25 324 PRO A CA 1
ATOM 2591 C C . PRO A 1 324 ? -4.443 21.937 31.239 1.00 90.25 324 PRO A C 1
ATOM 2593 O O . PRO A 1 324 ? -5.119 22.828 31.750 1.00 90.25 324 PRO A O 1
ATOM 2596 N N . GLU A 1 325 ? -4.574 21.606 29.953 1.00 92.94 325 GLU A N 1
ATOM 2597 C CA . GLU A 1 325 ? -5.508 22.247 29.028 1.00 92.94 325 GLU A CA 1
ATOM 2598 C C . GLU A 1 325 ? -6.964 22.109 29.495 1.00 92.94 325 GLU A C 1
ATOM 2600 O O . GLU A 1 325 ? -7.763 23.031 29.307 1.00 92.94 325 GLU A O 1
ATOM 2605 N N . PHE A 1 326 ? -7.324 21.012 30.174 1.00 92.88 326 PHE A N 1
ATOM 2606 C CA . PHE A 1 326 ? -8.667 20.893 30.740 1.00 92.88 326 PHE A CA 1
ATOM 2607 C C . PHE A 1 326 ? -8.925 21.941 31.825 1.00 92.88 326 PHE A C 1
ATOM 2609 O O . PHE A 1 326 ? -9.996 22.549 31.842 1.00 92.88 326 PHE A O 1
ATOM 2616 N N . GLU A 1 327 ? -7.952 22.196 32.698 1.00 91.06 327 GLU A N 1
ATOM 2617 C CA . GLU A 1 327 ? -8.062 23.211 33.752 1.00 91.06 327 GLU A CA 1
ATOM 2618 C C . GLU A 1 327 ? -7.946 24.643 33.205 1.00 91.06 327 GLU A C 1
ATOM 2620 O O . GLU A 1 327 ? -8.553 25.567 33.752 1.00 91.06 327 GLU A O 1
ATOM 2625 N N . GLU A 1 328 ? -7.188 24.836 32.123 1.00 94.12 328 GLU A N 1
ATOM 2626 C CA . GLU A 1 328 ? -7.012 26.132 31.465 1.00 94.12 328 GLU A CA 1
ATOM 2627 C C . GLU A 1 328 ? -8.284 26.581 30.734 1.00 94.12 328 GLU A C 1
ATOM 2629 O O . GLU A 1 328 ? -8.716 27.732 30.872 1.00 94.12 328 GLU A O 1
ATOM 2634 N N . PHE A 1 329 ? -8.907 25.677 29.973 1.00 94.56 329 PHE A N 1
ATOM 2635 C CA . PHE A 1 329 ? -10.023 26.020 29.090 1.00 94.56 329 PHE A CA 1
ATOM 2636 C C . PHE A 1 329 ? -11.404 25.723 29.684 1.00 94.56 329 PHE A C 1
ATOM 2638 O O . PHE A 1 329 ? -12.393 26.339 29.266 1.00 94.56 329 PHE A O 1
ATOM 2645 N N . TYR A 1 330 ? -11.508 24.829 30.671 1.00 96.19 330 TYR A N 1
ATOM 2646 C CA . TYR A 1 330 ? -12.788 24.414 31.242 1.00 96.19 330 TYR A CA 1
ATOM 2647 C C . TYR A 1 330 ? -12.898 24.707 32.736 1.00 96.19 330 TYR A C 1
ATOM 2649 O O . TYR A 1 330 ? -11.960 24.626 33.519 1.00 96.19 330 TYR A O 1
ATOM 2657 N N . LYS A 1 331 ? -14.116 25.055 33.160 1.00 96.31 331 LYS A N 1
ATOM 2658 C CA . LYS A 1 331 ? -14.429 25.219 34.581 1.00 96.31 331 LYS A CA 1
ATOM 2659 C C . LYS A 1 331 ? -14.587 23.840 35.226 1.00 96.31 331 LYS A C 1
ATOM 2661 O O . LYS A 1 331 ? -15.116 22.947 34.565 1.00 96.31 331 LYS A O 1
ATOM 2666 N N . PRO A 1 332 ? -14.328 23.690 36.538 1.00 95.62 332 PRO A N 1
ATOM 2667 C CA . PRO A 1 332 ? -14.547 22.424 37.243 1.00 95.62 332 PRO A CA 1
ATOM 2668 C C . PRO A 1 332 ? -15.951 21.826 37.045 1.00 95.62 332 PRO A C 1
ATOM 2670 O O . PRO A 1 332 ? -16.104 20.621 36.921 1.00 95.62 332 PRO A O 1
ATOM 2673 N N . GLN A 1 333 ? -16.978 22.675 36.931 1.00 96.62 333 GLN A N 1
ATOM 2674 C CA . GLN A 1 333 ? -18.369 22.265 36.687 1.00 96.62 333 GLN A CA 1
ATOM 2675 C C . GLN A 1 333 ? -18.590 21.654 35.294 1.00 96.62 333 GLN A C 1
ATOM 2677 O O . GLN A 1 333 ? -19.480 20.831 35.120 1.00 96.62 333 GLN A O 1
ATOM 2682 N N . HIS A 1 334 ? -17.812 22.079 34.294 1.00 96.56 334 HIS A N 1
ATOM 2683 C CA . HIS A 1 334 ? -17.858 21.506 32.950 1.00 96.56 334 HIS A CA 1
ATOM 2684 C C . HIS A 1 334 ? -17.260 20.098 32.955 1.00 96.56 334 HIS A C 1
ATOM 2686 O O . HIS A 1 334 ? -17.872 19.181 32.421 1.00 96.56 334 HIS A O 1
ATOM 2692 N N . ILE A 1 335 ? -16.107 19.933 33.611 1.00 95.25 335 ILE A N 1
ATOM 2693 C CA . ILE A 1 335 ? -15.440 18.636 33.777 1.00 95.25 335 ILE A CA 1
ATOM 2694 C C . ILE A 1 335 ? -16.356 17.677 34.545 1.00 95.25 335 ILE A C 1
ATOM 2696 O O . ILE A 1 335 ? -16.651 16.586 34.068 1.00 95.25 335 ILE A O 1
ATOM 2700 N N . GLU A 1 336 ? -16.905 18.130 35.677 1.00 94.38 336 GLU A N 1
ATOM 2701 C CA . GLU A 1 336 ? -17.850 17.349 36.479 1.00 94.38 336 GLU A CA 1
ATOM 2702 C C . GLU A 1 336 ? -19.090 16.934 35.674 1.00 94.38 336 GLU A C 1
ATOM 2704 O O . GLU A 1 336 ? -19.516 15.784 35.760 1.00 94.38 336 GLU A O 1
ATOM 2709 N N . HIS A 1 337 ? -19.654 17.836 34.864 1.00 95.69 337 HIS A N 1
ATOM 2710 C CA . HIS A 1 337 ? -20.781 17.509 33.987 1.00 95.69 337 HIS A CA 1
ATOM 2711 C C . HIS A 1 337 ? -20.433 16.398 32.993 1.00 95.69 337 HIS A C 1
ATOM 2713 O O . HIS A 1 337 ? -21.236 15.484 32.808 1.00 95.69 337 HIS A O 1
ATOM 2719 N N . ILE A 1 338 ? -19.260 16.458 32.359 1.00 96.31 338 ILE A N 1
ATOM 2720 C CA . ILE A 1 338 ? -18.843 15.441 31.387 1.00 96.31 338 ILE A CA 1
ATOM 2721 C C . ILE A 1 338 ? -18.638 14.097 32.079 1.00 96.31 338 ILE A C 1
ATOM 2723 O O . ILE A 1 338 ? -19.277 13.117 31.701 1.00 96.31 338 ILE A O 1
ATOM 2727 N N . ASP A 1 339 ? -17.840 14.062 33.141 1.00 93.81 339 ASP A N 1
ATOM 2728 C CA . ASP A 1 339 ? -17.497 12.821 33.841 1.00 93.81 339 ASP A CA 1
ATOM 2729 C C . ASP A 1 339 ? -18.689 12.148 34.524 1.00 93.81 339 ASP A C 1
ATOM 2731 O O . ASP A 1 339 ? -18.669 10.947 34.787 1.00 93.81 339 ASP A O 1
ATOM 2735 N N . GLN A 1 340 ? -19.742 12.907 34.828 1.00 92.88 340 GLN A N 1
ATOM 2736 C CA . GLN A 1 340 ? -20.975 12.351 35.370 1.00 92.88 340 GLN A CA 1
ATOM 2737 C C . GLN A 1 340 ? -21.887 11.744 34.307 1.00 92.88 340 GLN A C 1
ATOM 2739 O O . GLN A 1 340 ? -22.832 11.052 34.691 1.00 92.88 340 GLN A O 1
ATOM 2744 N N . ASN A 1 341 ? -21.696 12.032 33.017 1.00 94.56 341 ASN A N 1
ATOM 2745 C CA . ASN A 1 341 ? -22.634 11.643 31.958 1.00 94.56 341 ASN A CA 1
ATOM 2746 C C . ASN A 1 341 ? -22.008 10.813 30.832 1.00 94.56 341 ASN A C 1
ATOM 2748 O O . ASN A 1 341 ? -22.755 10.096 30.168 1.00 94.56 341 ASN A O 1
ATOM 2752 N N . PHE A 1 342 ? -20.690 10.881 30.649 1.00 95.38 342 PHE A N 1
ATOM 2753 C CA . PHE A 1 342 ? -19.949 10.170 29.613 1.00 95.38 342 PHE A CA 1
ATOM 2754 C C . PHE A 1 342 ? -18.818 9.369 30.247 1.00 95.38 342 PHE A C 1
ATOM 2756 O O . PHE A 1 342 ? -17.973 9.928 30.949 1.00 95.38 342 PHE A O 1
ATOM 2763 N N . PHE A 1 343 ? -18.814 8.065 29.991 1.00 93.69 343 PHE A N 1
ATOM 2764 C CA . PHE A 1 343 ? -17.938 7.116 30.661 1.00 93.69 343 PHE A CA 1
ATOM 2765 C C . PHE A 1 343 ? -17.018 6.443 29.653 1.00 93.69 343 PHE A C 1
ATOM 2767 O O . PHE A 1 343 ? -17.492 5.804 28.714 1.00 93.69 343 PHE A O 1
ATOM 2774 N N . ALA A 1 344 ? -15.713 6.597 29.840 1.00 94.00 344 ALA A N 1
ATOM 2775 C CA . ALA A 1 344 ? -14.719 5.975 28.990 1.00 94.00 344 ALA A CA 1
ATOM 2776 C C . ALA A 1 344 ? -14.600 4.475 29.282 1.00 94.00 344 ALA A C 1
ATOM 2778 O O . ALA A 1 344 ? -14.648 4.027 30.431 1.00 94.00 344 ALA A O 1
ATOM 2779 N N . PHE A 1 345 ? -14.422 3.698 28.221 1.00 93.25 345 PHE A N 1
ATOM 2780 C CA . PHE A 1 345 ? -14.235 2.250 28.307 1.00 93.25 345 PHE A CA 1
ATOM 2781 C C . PHE A 1 345 ? -13.062 1.746 27.464 1.00 93.25 345 PHE A C 1
ATOM 2783 O O . PHE A 1 345 ? -12.756 0.557 27.504 1.00 93.25 345 PHE A O 1
ATOM 2790 N N . GLY A 1 346 ? -12.403 2.615 26.703 1.00 93.75 346 GLY A N 1
ATOM 2791 C CA . GLY A 1 346 ? -11.274 2.230 25.873 1.00 93.75 346 GLY A CA 1
ATOM 2792 C C . GLY A 1 346 ? -10.637 3.412 25.165 1.00 93.75 346 GLY A C 1
ATOM 2793 O O . GLY A 1 346 ? -11.104 4.550 25.256 1.00 93.75 346 GLY A O 1
ATOM 2794 N N . VAL A 1 347 ? -9.562 3.117 24.453 1.00 94.50 347 VAL A N 1
ATOM 2795 C CA . VAL A 1 347 ? -8.762 4.083 23.708 1.00 94.50 347 VAL A CA 1
ATOM 2796 C C . VAL A 1 347 ? -8.088 3.377 22.538 1.00 94.50 347 VAL A C 1
ATOM 2798 O O . VAL A 1 347 ? -7.634 2.236 22.648 1.00 94.50 347 VAL A O 1
ATOM 2801 N N . ARG A 1 348 ? -8.030 4.065 21.403 1.00 95.38 348 ARG A N 1
ATOM 2802 C CA . ARG A 1 348 ? -7.186 3.721 20.269 1.00 95.38 348 ARG A CA 1
ATOM 2803 C C . ARG A 1 348 ? -6.035 4.720 20.208 1.00 95.38 348 ARG A C 1
ATOM 2805 O O . ARG A 1 348 ? -6.252 5.910 20.008 1.00 95.38 348 ARG A O 1
ATOM 2812 N N . TYR A 1 349 ? -4.825 4.220 20.373 1.00 92.69 349 TYR A N 1
ATOM 2813 C CA . TYR A 1 349 ? -3.581 4.952 20.203 1.00 92.69 349 TYR A CA 1
ATOM 2814 C C . TYR A 1 349 ? -3.243 4.937 18.714 1.00 92.69 349 TYR A C 1
ATOM 2816 O O . TYR A 1 349 ? -3.156 3.866 18.108 1.00 92.69 349 TYR A O 1
ATOM 2824 N N . ILE A 1 350 ? -3.156 6.120 18.109 1.00 91.56 350 ILE A N 1
ATOM 2825 C CA . ILE A 1 350 ? -2.875 6.286 16.679 1.00 91.56 350 ILE A CA 1
ATOM 2826 C C . ILE A 1 350 ? -1.385 6.569 16.496 1.00 91.56 350 ILE A C 1
ATOM 2828 O O . ILE A 1 350 ? -0.777 5.976 15.609 1.00 91.56 350 ILE A O 1
ATOM 2832 N N . ASP A 1 351 ? -0.819 7.418 17.352 1.00 88.69 351 ASP A N 1
ATOM 2833 C CA . ASP A 1 351 ? 0.614 7.630 17.566 1.00 88.69 351 ASP A CA 1
ATOM 2834 C C . ASP A 1 351 ? 0.843 8.235 18.970 1.00 88.69 351 ASP A C 1
ATOM 2836 O O . ASP A 1 351 ? -0.102 8.350 19.754 1.00 88.69 351 ASP A O 1
ATOM 2840 N N . ASP A 1 352 ? 2.082 8.633 19.278 1.00 86.62 352 ASP A N 1
ATOM 2841 C CA . ASP A 1 352 ? 2.478 9.226 20.567 1.00 86.62 352 ASP A CA 1
ATOM 2842 C C . ASP A 1 352 ? 1.739 10.532 20.926 1.00 86.62 352 ASP A C 1
ATOM 2844 O O . ASP A 1 352 ? 1.697 10.908 22.099 1.00 86.62 352 ASP A O 1
ATOM 2848 N N . ASN A 1 353 ? 1.173 11.233 19.941 1.00 90.69 353 ASN A N 1
ATOM 2849 C CA . ASN A 1 353 ? 0.513 12.530 20.102 1.00 90.69 353 ASN A CA 1
ATOM 2850 C C . ASN A 1 353 ? -1.005 12.461 19.852 1.00 90.69 353 ASN A C 1
ATOM 2852 O O . ASN A 1 353 ? -1.729 13.375 20.254 1.00 90.69 353 ASN A O 1
ATOM 2856 N N . CYS A 1 354 ? -1.503 11.393 19.225 1.00 93.25 354 CYS A N 1
ATOM 2857 C CA . CYS A 1 354 ? -2.876 11.297 18.738 1.00 93.25 354 CYS A CA 1
ATOM 2858 C C . CYS A 1 354 ? -3.591 10.057 19.280 1.00 93.25 354 CYS A C 1
ATOM 2860 O O . CYS A 1 354 ? -3.235 8.920 18.957 1.00 93.25 354 CYS A O 1
ATOM 2862 N N . HIS A 1 355 ? -4.674 10.264 20.030 1.00 94.88 355 HIS A N 1
ATOM 2863 C CA . HIS A 1 355 ? -5.512 9.188 20.566 1.00 94.88 355 HIS A CA 1
ATOM 2864 C C . HIS A 1 355 ? -6.992 9.403 20.226 1.00 94.88 355 HIS A C 1
ATOM 2866 O O . HIS A 1 355 ? -7.492 10.527 20.203 1.00 94.88 355 HIS A O 1
ATOM 2872 N N . GLU A 1 356 ? -7.728 8.310 20.049 1.00 96.81 356 GLU A N 1
ATOM 2873 C CA . GLU A 1 356 ? -9.188 8.303 19.976 1.00 96.81 356 GLU A CA 1
ATOM 2874 C C . GLU A 1 356 ? -9.772 7.602 21.211 1.00 96.81 356 GLU A C 1
ATOM 2876 O O . GLU A 1 356 ? -9.481 6.440 21.487 1.00 96.81 356 GLU A O 1
ATOM 2881 N N . TYR A 1 357 ? -10.617 8.301 21.964 1.00 96.06 357 TYR A N 1
ATOM 2882 C CA . TYR A 1 357 ? -11.191 7.822 23.222 1.00 96.06 357 TYR A CA 1
ATOM 2883 C C . TYR A 1 357 ? -12.592 7.287 23.023 1.00 96.06 357 TYR A C 1
ATOM 2885 O O . TYR A 1 357 ? -13.436 7.960 22.435 1.00 96.06 357 TYR A O 1
ATOM 2893 N N . LEU A 1 358 ? -12.858 6.106 23.570 1.00 96.94 358 LEU A N 1
ATOM 2894 C CA . LEU A 1 358 ? -14.121 5.399 23.414 1.00 96.94 358 LEU A CA 1
ATOM 2895 C C . LEU A 1 358 ? -14.961 5.568 24.672 1.00 96.94 358 LEU A C 1
ATOM 2897 O O . LEU A 1 358 ? -14.493 5.284 25.779 1.00 96.94 358 LEU A O 1
ATOM 2901 N N . PHE A 1 359 ? -16.206 6.007 24.512 1.00 96.19 359 PHE A N 1
ATOM 2902 C CA . PHE A 1 359 ? -17.084 6.283 25.643 1.00 96.19 359 PHE A CA 1
ATOM 2903 C C . PHE A 1 359 ? -18.544 5.934 25.377 1.00 96.19 359 PHE A C 1
ATOM 2905 O O . PHE A 1 359 ? -18.983 5.808 24.232 1.00 96.19 359 PHE A O 1
ATOM 2912 N N . PHE A 1 360 ? -19.302 5.784 26.460 1.00 96.56 360 PHE A N 1
ATOM 2913 C CA . PHE A 1 360 ? -20.746 5.596 26.422 1.00 96.56 360 PHE A CA 1
ATOM 2914 C C . PHE A 1 360 ? -21.475 6.620 27.296 1.00 96.56 360 PHE A C 1
ATOM 2916 O O . PHE A 1 360 ? -20.900 7.175 28.236 1.00 96.56 360 PHE A O 1
ATOM 2923 N N . ASP A 1 361 ? -22.745 6.883 26.988 1.00 95.00 361 ASP A N 1
ATOM 2924 C CA . ASP A 1 361 ? -23.625 7.697 27.834 1.00 95.00 361 ASP A CA 1
ATOM 2925 C C . ASP A 1 361 ? -24.536 6.847 28.732 1.00 95.00 361 ASP A C 1
ATOM 2927 O O . ASP A 1 361 ? -24.617 5.624 28.623 1.00 95.00 361 ASP A O 1
ATOM 2931 N N . LYS A 1 362 ? -25.282 7.502 29.626 1.00 90.56 362 LYS A N 1
ATOM 2932 C CA . LYS A 1 362 ? -26.228 6.828 30.537 1.00 90.56 362 LYS A CA 1
ATOM 2933 C C . LYS A 1 362 ? -27.376 6.091 29.845 1.00 90.56 362 LYS A C 1
ATOM 2935 O O . LYS A 1 362 ? -28.074 5.327 30.509 1.00 90.56 362 LYS A O 1
ATOM 2940 N N . GLU A 1 363 ? -27.619 6.346 28.563 1.00 90.88 363 GLU A N 1
ATOM 2941 C CA . GLU A 1 363 ? -28.636 5.636 27.783 1.00 90.88 363 GLU A CA 1
ATOM 2942 C C . GLU A 1 363 ? -28.066 4.390 27.098 1.00 90.88 363 GLU A C 1
ATOM 2944 O O . GLU A 1 363 ? -28.819 3.630 26.493 1.00 90.88 363 GLU A O 1
ATOM 2949 N N . GLY A 1 364 ? -26.762 4.147 27.244 1.00 90.69 364 GLY A N 1
ATOM 2950 C CA . GLY A 1 364 ? -26.066 3.017 26.651 1.00 90.69 364 GLY A CA 1
ATOM 2951 C C . GLY A 1 364 ? -25.683 3.232 25.193 1.00 90.69 364 GLY A C 1
ATOM 2952 O O . GLY A 1 364 ? -25.396 2.260 24.500 1.00 90.69 364 GLY A O 1
ATOM 2953 N N . ASN A 1 365 ? -25.681 4.480 24.722 1.00 95.12 365 ASN A N 1
ATOM 2954 C CA . ASN A 1 365 ? -25.172 4.806 23.398 1.00 95.12 365 ASN A CA 1
ATOM 2955 C C . ASN A 1 365 ? -23.650 4.907 23.416 1.00 95.12 365 ASN A C 1
ATOM 2957 O O . ASN A 1 365 ? -23.086 5.351 24.415 1.00 95.12 365 ASN A O 1
ATOM 2961 N N . PHE A 1 366 ? -23.005 4.599 22.289 1.00 97.56 366 PHE A N 1
ATOM 2962 C CA . PHE A 1 366 ? -21.553 4.656 22.150 1.00 97.56 366 PHE A CA 1
ATOM 2963 C C . PHE A 1 366 ? -21.105 5.802 21.250 1.00 97.56 366 PHE A C 1
ATOM 2965 O O . PHE A 1 366 ? -21.797 6.194 20.305 1.00 97.56 366 PHE A O 1
ATOM 2972 N N . GLY A 1 367 ? -19.916 6.315 21.542 1.00 97.00 367 GLY A N 1
ATOM 2973 C CA . GLY A 1 367 ? -19.249 7.363 20.790 1.00 97.00 367 GLY A CA 1
ATOM 2974 C C . GLY A 1 367 ? -17.738 7.250 20.922 1.00 97.00 367 GLY A C 1
ATOM 2975 O O . GLY A 1 367 ? -17.214 6.477 21.728 1.00 97.00 367 GLY A O 1
ATOM 2976 N N . ALA A 1 368 ? -17.053 8.024 20.095 1.00 97.00 368 ALA A N 1
ATOM 2977 C CA . ALA A 1 368 ? -15.619 8.197 20.174 1.00 97.00 368 ALA A CA 1
ATOM 2978 C C . ALA A 1 368 ? -15.271 9.674 19.984 1.00 97.00 368 ALA A C 1
ATOM 2980 O O . ALA A 1 368 ? -16.057 10.420 19.395 1.00 97.00 368 ALA A O 1
ATOM 2981 N N . ILE A 1 369 ? -14.141 10.103 20.538 1.00 95.88 369 ILE A N 1
ATOM 2982 C CA . ILE A 1 369 ? -13.630 11.463 20.367 1.00 95.88 369 ILE A CA 1
ATOM 2983 C C . ILE A 1 369 ? -12.128 11.425 20.118 1.00 95.88 369 ILE A C 1
ATOM 2985 O O . ILE A 1 369 ? -11.384 10.782 20.858 1.00 95.88 369 ILE A O 1
ATOM 2989 N N . TYR A 1 370 ? -11.702 12.105 19.062 1.00 96.06 370 TYR A N 1
ATOM 2990 C CA . TYR A 1 370 ? -10.304 12.211 18.673 1.00 96.06 370 TYR A CA 1
ATOM 2991 C C . TYR A 1 370 ? -9.628 13.371 19.401 1.00 96.06 370 TYR A C 1
ATOM 2993 O O . TYR A 1 370 ? -10.217 14.442 19.551 1.00 96.06 370 TYR A O 1
ATOM 3001 N N . MET A 1 371 ? -8.384 13.172 19.827 1.00 94.75 371 MET A N 1
ATOM 3002 C CA . MET A 1 371 ? -7.552 14.225 20.383 1.00 94.75 371 MET A CA 1
ATOM 3003 C C . MET A 1 371 ? -6.115 14.108 19.886 1.00 94.75 371 MET A C 1
ATOM 3005 O O . MET A 1 371 ? -5.457 13.093 20.104 1.00 94.75 371 MET A O 1
ATOM 3009 N N . ASP A 1 372 ? -5.635 15.205 19.314 1.00 93.44 372 ASP A N 1
ATOM 3010 C CA . ASP A 1 372 ? -4.228 15.476 19.039 1.00 93.44 372 ASP A CA 1
ATOM 3011 C C . ASP A 1 372 ? -3.692 16.421 20.128 1.00 93.44 372 ASP A C 1
ATOM 3013 O O . ASP A 1 372 ? -4.294 17.463 20.423 1.00 93.44 372 ASP A O 1
ATOM 3017 N N . GLN A 1 373 ? -2.586 16.032 20.761 1.00 87.69 373 GLN A N 1
ATOM 3018 C CA . GLN A 1 373 ? -1.911 16.805 21.798 1.00 87.69 373 GLN A CA 1
ATOM 3019 C C . GLN A 1 373 ? -1.501 18.201 21.309 1.00 87.69 373 GLN A C 1
ATOM 3021 O O . GLN A 1 373 ? -1.660 19.171 22.056 1.00 87.69 373 GLN A O 1
ATOM 3026 N N . ASP A 1 374 ? -1.021 18.318 20.073 1.00 88.69 374 ASP A N 1
ATOM 3027 C CA . ASP A 1 374 ? -0.554 19.583 19.498 1.00 88.69 374 ASP A CA 1
ATOM 3028 C C . ASP A 1 374 ? -1.718 20.467 19.014 1.00 88.69 374 ASP A C 1
ATOM 3030 O O . ASP A 1 374 ? -1.558 21.681 18.832 1.00 88.69 374 ASP A O 1
ATOM 3034 N N . SER A 1 375 ? -2.911 19.883 18.874 1.00 90.19 375 SER A N 1
ATOM 3035 C CA . SER A 1 375 ? -4.087 20.516 18.268 1.00 90.19 375 SER A CA 1
ATOM 3036 C C . SER A 1 375 ? -5.317 20.455 19.177 1.00 90.19 375 SER A C 1
ATOM 3038 O O . SER A 1 375 ? -6.424 20.157 18.727 1.00 90.19 375 SER A O 1
ATOM 3040 N N . PHE A 1 376 ? -5.169 20.809 20.463 1.00 90.8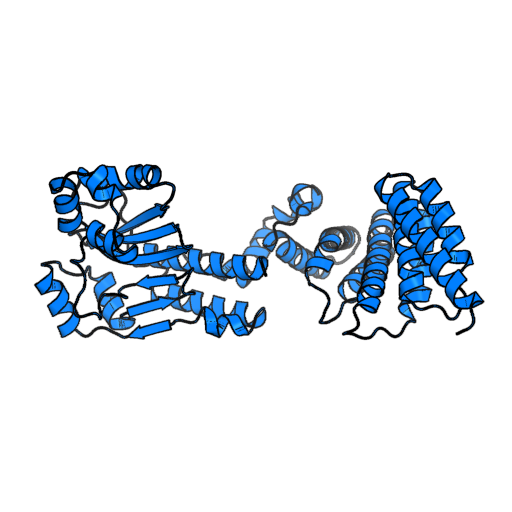8 376 PHE A N 1
ATOM 3041 C CA . PHE A 1 376 ? -6.278 20.755 21.433 1.00 90.88 376 PHE A CA 1
ATOM 3042 C C . PHE A 1 376 ? -7.541 21.493 20.958 1.00 90.88 376 PHE A C 1
ATOM 3044 O O . PHE A 1 376 ? -8.648 21.064 21.259 1.00 90.88 376 PHE A O 1
ATOM 3051 N N . GLY A 1 377 ? -7.393 22.569 20.174 1.00 91.69 377 GLY A N 1
ATOM 3052 C CA . GLY A 1 377 ? -8.515 23.309 19.588 1.00 91.69 377 GLY A CA 1
ATOM 3053 C C . GLY A 1 377 ? -9.450 22.457 18.720 1.00 91.69 377 GLY A C 1
ATOM 3054 O O . GLY A 1 377 ? -10.659 22.655 18.801 1.00 91.69 377 GLY A O 1
ATOM 3055 N N . GLU A 1 378 ? -8.924 21.491 17.960 1.00 91.44 378 GLU A N 1
ATOM 3056 C CA . GLU A 1 378 ? -9.735 20.568 17.148 1.00 91.44 378 GLU A CA 1
ATOM 3057 C C . GLU A 1 378 ? -10.547 19.627 18.045 1.00 91.44 378 GLU A C 1
ATOM 3059 O O . GLU A 1 378 ? -11.757 19.492 17.873 1.00 91.44 378 GLU A O 1
ATOM 3064 N N . PHE A 1 379 ? -9.926 19.093 19.101 1.00 94.00 379 PHE A N 1
ATOM 3065 C CA . PHE A 1 379 ? -10.634 18.324 20.129 1.00 94.00 379 PHE A CA 1
ATOM 3066 C C . PHE A 1 379 ? -11.785 19.127 20.760 1.00 94.00 379 PHE A C 1
ATOM 3068 O O . PHE A 1 379 ? -12.862 18.584 21.021 1.00 94.00 379 PHE A O 1
ATOM 3075 N N . GLN A 1 380 ? -11.610 20.438 20.977 1.00 94.56 380 GLN A N 1
ATOM 3076 C CA . GLN A 1 380 ? -12.676 21.278 21.533 1.00 94.56 380 GLN A CA 1
ATOM 3077 C C . GLN A 1 380 ? -13.902 21.378 20.613 1.00 94.56 380 GLN A C 1
ATOM 3079 O O . GLN A 1 380 ? -15.004 21.601 21.125 1.00 94.56 380 GLN A O 1
ATOM 3084 N N . GLU A 1 381 ? -13.753 21.242 19.292 1.00 93.94 381 GLU A N 1
ATOM 3085 C CA . GLU A 1 381 ? -14.881 21.303 18.352 1.00 93.94 381 GLU A CA 1
ATOM 3086 C C . GLU A 1 381 ? -15.873 20.160 18.595 1.00 93.94 381 GLU A C 1
ATOM 3088 O O . GLU A 1 381 ? -17.083 20.406 18.654 1.00 93.94 381 GLU A O 1
ATOM 3093 N N . ASP A 1 382 ? -15.360 18.958 18.864 1.00 91.50 382 ASP A N 1
ATOM 3094 C CA . ASP A 1 382 ? -16.156 17.764 19.168 1.00 91.50 382 ASP A CA 1
ATOM 3095 C C . ASP A 1 382 ? -16.536 17.657 20.652 1.00 91.50 382 ASP A C 1
ATOM 3097 O O . ASP A 1 382 ? -17.628 17.193 21.000 1.00 91.50 382 ASP A O 1
ATOM 3101 N N . PHE A 1 383 ? -15.679 18.149 21.551 1.00 95.19 383 PHE A N 1
ATOM 3102 C CA . PHE A 1 383 ? -15.898 18.072 22.996 1.00 95.19 383 PHE A CA 1
ATOM 3103 C C . PHE A 1 383 ? -16.926 19.097 23.501 1.00 95.19 383 PHE A C 1
ATOM 3105 O O . PHE A 1 383 ? -17.795 18.782 24.320 1.00 95.19 383 PHE A O 1
ATOM 3112 N N . ASN A 1 384 ? -16.879 20.342 23.015 1.00 95.81 384 ASN A N 1
ATOM 3113 C CA . ASN A 1 384 ? -17.752 21.423 23.489 1.00 95.81 384 ASN A CA 1
ATOM 3114 C C . ASN A 1 384 ? -19.263 21.148 23.331 1.00 95.81 384 ASN A C 1
ATOM 3116 O O . ASN A 1 384 ? -20.033 21.576 24.201 1.00 95.81 384 ASN A O 1
ATOM 3120 N N . PRO A 1 385 ? -19.740 20.472 22.268 1.00 95.31 385 PRO A N 1
ATOM 3121 C CA . PRO A 1 385 ? -21.120 20.007 22.179 1.00 95.31 385 PRO A CA 1
ATOM 3122 C C . PRO A 1 385 ? -21.571 19.167 23.381 1.00 95.31 385 PRO A C 1
ATOM 3124 O O . PRO A 1 385 ? -22.698 19.359 23.850 1.00 95.31 385 PRO A O 1
ATOM 3127 N N . LEU A 1 386 ? -20.701 18.310 23.930 1.00 96.19 386 LEU A N 1
ATOM 3128 C CA . LEU A 1 386 ? -21.015 17.432 25.066 1.00 96.19 386 LEU A CA 1
ATOM 3129 C C . LEU A 1 386 ? -21.318 18.218 26.353 1.00 96.19 386 LEU A C 1
ATOM 3131 O O . LEU A 1 386 ? -22.114 17.775 27.179 1.00 96.19 386 LEU A O 1
ATOM 3135 N N . LEU A 1 387 ? -20.797 19.443 26.490 1.00 95.81 387 LEU A N 1
ATOM 3136 C CA . LEU A 1 387 ? -21.085 20.332 27.628 1.00 95.81 387 LEU A CA 1
ATOM 3137 C C . LEU A 1 387 ? -22.550 20.779 27.711 1.00 95.81 387 LEU A C 1
ATOM 3139 O O . LEU A 1 387 ? -22.982 21.318 28.729 1.00 95.81 387 LEU A O 1
ATOM 3143 N N . LYS A 1 388 ? -23.311 20.623 26.623 1.00 95.00 388 LYS A N 1
ATOM 3144 C CA . LYS A 1 388 ? -24.699 21.099 26.503 1.00 95.00 388 LYS A CA 1
ATOM 3145 C C . LYS A 1 388 ? -25.718 19.962 26.492 1.00 95.00 388 LYS A C 1
ATOM 3147 O O . LYS A 1 388 ? -26.910 20.220 26.337 1.00 95.00 388 LYS A O 1
ATOM 3152 N N . THR A 1 389 ? -25.266 18.720 26.626 1.00 95.38 389 THR A N 1
ATOM 3153 C CA . THR A 1 389 ? -26.095 17.517 26.527 1.00 95.38 389 THR A CA 1
ATOM 3154 C C . THR A 1 389 ? -25.662 16.484 27.564 1.00 95.38 389 THR A C 1
ATOM 3156 O O . THR A 1 389 ? -24.592 16.577 28.154 1.00 95.38 389 THR A O 1
ATOM 3159 N N . THR A 1 390 ? -26.516 15.499 27.809 1.00 94.62 390 THR A N 1
ATOM 3160 C CA . THR A 1 390 ? -26.202 14.300 28.607 1.00 94.62 390 THR A CA 1
ATOM 3161 C C . THR A 1 390 ? -26.242 13.033 27.754 1.00 94.62 390 THR A C 1
ATOM 3163 O O . THR A 1 390 ? -26.237 11.932 28.294 1.00 94.62 390 THR A O 1
ATOM 3166 N N . LYS A 1 391 ? -26.378 13.203 26.436 1.00 95.44 391 LYS A N 1
ATOM 3167 C CA . LYS A 1 391 ? -26.512 12.145 25.439 1.00 95.44 391 LYS A CA 1
ATOM 3168 C C . LYS A 1 391 ? -25.538 12.381 24.303 1.00 95.44 391 LYS A C 1
ATOM 3170 O O . LYS A 1 391 ? -25.316 13.540 23.931 1.00 95.44 391 LYS A O 1
ATOM 3175 N N . ILE A 1 392 ? -25.037 11.301 23.724 1.00 95.44 392 ILE A N 1
ATOM 3176 C CA . ILE A 1 392 ? -24.181 11.351 22.540 1.00 95.44 392 ILE A CA 1
ATOM 3177 C C . ILE A 1 392 ? -25.010 11.879 21.355 1.00 95.44 392 ILE A C 1
ATOM 3179 O O . ILE A 1 392 ? -26.064 11.314 21.064 1.00 95.44 392 ILE A O 1
ATOM 3183 N N . PRO A 1 393 ? -24.590 12.968 20.676 1.00 87.56 393 PRO A N 1
ATOM 3184 C CA . PRO A 1 393 ? -25.378 13.572 19.597 1.00 87.56 393 PRO A CA 1
ATOM 3185 C C . PRO A 1 393 ? -25.595 12.658 18.385 1.00 87.56 393 PRO A C 1
ATOM 3187 O O . PRO A 1 393 ? -26.684 12.651 17.816 1.00 87.56 393 PRO A O 1
ATOM 3190 N N . ASN A 1 394 ? -24.568 11.888 18.014 1.00 89.19 394 ASN A N 1
ATOM 3191 C CA . ASN A 1 394 ? -24.572 10.963 16.881 1.00 89.19 394 ASN A CA 1
ATOM 3192 C C . ASN A 1 394 ? -24.167 9.569 17.379 1.00 89.19 394 ASN A C 1
ATOM 3194 O O . ASN A 1 394 ? -23.010 9.177 17.223 1.00 89.19 394 ASN A O 1
ATOM 3198 N N . PRO A 1 395 ? -25.073 8.861 18.071 1.00 92.69 395 PRO A N 1
ATOM 3199 C CA . PRO A 1 395 ? -24.744 7.594 18.697 1.00 92.69 395 PRO A CA 1
ATOM 3200 C C . PRO A 1 395 ? -24.571 6.485 17.657 1.00 92.69 395 PRO A C 1
ATOM 3202 O O . PRO A 1 395 ? -25.238 6.471 16.621 1.00 92.69 395 PRO A O 1
ATOM 3205 N N . GLN A 1 396 ? -23.724 5.518 17.984 1.00 93.25 396 GLN A N 1
ATOM 3206 C CA . GLN A 1 396 ? -23.556 4.264 17.249 1.00 93.25 396 GLN A CA 1
ATOM 3207 C C . GLN A 1 396 ? -23.698 3.073 18.206 1.00 93.25 396 GLN A C 1
ATOM 3209 O O . GLN A 1 396 ? -23.629 3.242 19.427 1.00 93.25 396 GLN A O 1
ATOM 3214 N N . SER A 1 397 ? -23.929 1.873 17.663 1.00 94.25 397 SER A N 1
ATOM 3215 C CA . SER A 1 397 ? -23.855 0.640 18.455 1.00 94.25 397 SER A CA 1
ATOM 3216 C C . SER A 1 397 ? -22.402 0.309 18.795 1.00 94.25 397 SER A C 1
ATOM 3218 O O . SER A 1 397 ? -21.472 0.791 18.135 1.00 94.25 397 SER A O 1
ATOM 3220 N N . PHE A 1 398 ? -22.195 -0.538 19.803 1.00 96.19 398 PHE A N 1
ATOM 3221 C CA . PHE A 1 398 ? -20.850 -0.985 20.155 1.00 96.19 398 PHE A CA 1
ATOM 3222 C C . PHE A 1 398 ? -20.229 -1.782 19.009 1.00 96.19 398 PHE A C 1
ATOM 3224 O O . PHE A 1 398 ? -19.083 -1.536 18.649 1.00 96.19 398 PHE A O 1
ATOM 3231 N N . SER A 1 399 ? -21.008 -2.672 18.387 1.00 95.62 399 SER A N 1
ATOM 3232 C CA . SER A 1 399 ? -20.533 -3.491 17.261 1.00 95.62 399 SER A CA 1
ATOM 3233 C C . SER A 1 399 ? -20.079 -2.634 16.073 1.00 95.62 399 SER A C 1
ATOM 3235 O O . SER A 1 399 ? -18.997 -2.859 15.539 1.00 95.62 399 SER A O 1
ATOM 3237 N N . ALA A 1 400 ? -20.843 -1.594 15.713 1.00 94.81 400 ALA A N 1
ATOM 3238 C CA . ALA A 1 400 ? -20.470 -0.688 14.625 1.00 94.81 400 ALA A CA 1
ATOM 3239 C C . ALA A 1 400 ? -19.199 0.115 14.951 1.00 94.81 400 ALA A C 1
ATOM 3241 O O . ALA A 1 400 ? -18.300 0.215 14.113 1.00 94.81 400 ALA A O 1
ATOM 3242 N N . LEU A 1 401 ? -19.093 0.640 16.180 1.00 96.12 401 LEU A N 1
ATOM 3243 C CA . LEU A 1 401 ? -17.895 1.344 16.638 1.00 96.12 401 LEU A CA 1
ATOM 3244 C C . LEU A 1 401 ? -16.668 0.423 16.617 1.00 96.12 401 LEU A C 1
ATOM 3246 O O . LEU A 1 401 ? -15.627 0.796 16.083 1.00 96.12 401 LEU A O 1
ATOM 3250 N N . PHE A 1 402 ? -16.793 -0.781 17.172 1.00 96.50 402 PHE A N 1
ATOM 3251 C CA . PHE A 1 402 ? -15.706 -1.751 17.263 1.00 96.50 402 PHE A CA 1
ATOM 3252 C C . PHE A 1 402 ? -15.252 -2.229 15.877 1.00 96.50 402 PHE A C 1
ATOM 3254 O O . PHE A 1 402 ? -14.058 -2.241 15.591 1.00 96.50 402 PHE A O 1
ATOM 3261 N N . SER A 1 403 ? -16.194 -2.544 14.985 1.00 95.62 403 SER A N 1
ATOM 3262 C CA . SER A 1 403 ? -15.916 -2.933 13.598 1.00 95.62 403 SER A CA 1
ATOM 3263 C C . SER A 1 403 ? -15.130 -1.858 12.831 1.00 95.62 403 SER A C 1
ATOM 3265 O O . SER A 1 403 ? -14.140 -2.177 12.158 1.00 95.62 403 SER A O 1
ATOM 3267 N N . ARG A 1 404 ? -15.508 -0.578 12.988 1.00 95.12 404 ARG A N 1
ATOM 3268 C CA . ARG A 1 404 ? -14.756 0.562 12.436 1.00 95.12 404 ARG A CA 1
ATOM 3269 C C . ARG A 1 404 ? -13.327 0.595 12.975 1.00 95.12 404 ARG A C 1
ATOM 3271 O O . ARG A 1 404 ? -12.392 0.650 12.182 1.00 95.12 404 ARG A O 1
ATOM 3278 N N . LEU A 1 405 ? -13.154 0.524 14.295 1.00 95.38 405 LEU A N 1
ATOM 3279 C CA . LEU A 1 405 ? -11.829 0.575 14.924 1.00 95.38 405 LEU A CA 1
ATOM 3280 C C . LEU A 1 405 ? -10.926 -0.565 14.434 1.00 95.38 405 LEU A C 1
ATOM 3282 O O . LEU A 1 405 ? -9.755 -0.341 14.146 1.00 95.38 405 LEU A O 1
ATOM 3286 N N . ILE A 1 406 ? -11.471 -1.775 14.272 1.00 95.06 406 ILE A N 1
ATOM 3287 C CA . ILE A 1 406 ? -10.732 -2.910 13.705 1.00 95.06 406 ILE A CA 1
ATOM 3288 C C . ILE A 1 406 ? -10.270 -2.618 12.275 1.00 95.06 406 ILE A C 1
ATOM 3290 O O . ILE A 1 406 ? -9.122 -2.903 11.940 1.00 95.06 406 ILE A O 1
ATOM 3294 N N . THR A 1 407 ? -11.127 -2.037 11.434 1.00 93.25 407 THR A N 1
ATOM 3295 C CA . THR A 1 407 ? -10.737 -1.625 10.077 1.00 93.25 407 THR A CA 1
ATOM 3296 C C . THR A 1 407 ? -9.566 -0.652 10.106 1.00 93.25 407 THR A C 1
ATOM 3298 O O . THR A 1 407 ? -8.584 -0.859 9.400 1.00 93.25 407 THR A O 1
ATOM 3301 N N . GLU A 1 408 ? -9.625 0.359 10.965 1.00 92.25 408 GLU A N 1
ATOM 3302 C CA . GLU A 1 408 ? -8.573 1.371 11.053 1.00 92.25 408 GLU A CA 1
ATOM 3303 C C . GLU A 1 408 ? -7.250 0.799 11.590 1.00 92.25 408 GLU A C 1
ATOM 3305 O O . GLU A 1 408 ? -6.180 1.176 11.112 1.00 92.25 408 GLU A O 1
ATOM 3310 N N . VAL A 1 409 ? -7.298 -0.153 12.529 1.00 91.38 409 VAL A N 1
ATOM 3311 C CA . VAL A 1 409 ? -6.102 -0.878 12.999 1.00 91.38 409 VAL A CA 1
ATOM 3312 C C . VAL A 1 409 ? -5.511 -1.753 11.883 1.00 91.38 409 VAL A C 1
ATOM 3314 O O . VAL A 1 409 ? -4.292 -1.803 11.727 1.00 91.38 409 VAL A O 1
ATOM 3317 N N . ILE A 1 410 ? -6.342 -2.413 11.066 1.00 90.81 410 ILE A N 1
ATOM 3318 C CA . ILE A 1 410 ? -5.877 -3.189 9.899 1.00 90.81 410 ILE A CA 1
ATOM 3319 C C . ILE A 1 410 ? -5.206 -2.277 8.862 1.00 90.81 410 ILE A C 1
ATOM 3321 O O . ILE A 1 410 ? -4.173 -2.643 8.300 1.00 90.81 410 ILE A O 1
ATOM 3325 N N . GLU A 1 411 ? -5.774 -1.099 8.598 1.00 87.88 411 GLU A N 1
ATOM 3326 C CA . GLU A 1 411 ? -5.175 -0.110 7.695 1.00 87.88 411 GLU A CA 1
ATOM 3327 C C . GLU A 1 411 ? -3.834 0.406 8.219 1.00 87.88 411 GLU A C 1
ATOM 3329 O O . GLU A 1 411 ? -2.882 0.545 7.453 1.00 87.88 411 GLU A O 1
ATOM 3334 N N . GLN A 1 412 ? -3.741 0.660 9.522 1.00 85.06 412 GLN A N 1
ATOM 3335 C CA . GLN A 1 412 ? -2.512 1.112 10.165 1.00 85.06 412 GLN A CA 1
ATOM 3336 C C . GLN A 1 412 ? -1.398 0.068 10.076 1.00 85.06 412 GLN A C 1
ATOM 3338 O O . GLN A 1 412 ? -0.284 0.396 9.667 1.00 85.06 412 GLN A O 1
ATOM 3343 N N . LEU A 1 413 ? -1.725 -1.194 10.354 1.00 83.69 413 LEU A N 1
ATOM 3344 C CA . LEU A 1 413 ? -0.799 -2.313 10.210 1.00 83.69 413 LEU A CA 1
ATOM 3345 C C . LEU A 1 413 ? -0.293 -2.444 8.766 1.00 83.69 413 LEU A C 1
ATOM 3347 O O . LEU A 1 413 ? 0.887 -2.688 8.539 1.00 83.69 413 LEU A O 1
ATOM 3351 N N . GLN A 1 414 ? -1.157 -2.220 7.774 1.00 81.62 414 GLN A N 1
ATOM 3352 C CA . GLN A 1 414 ? -0.739 -2.221 6.373 1.00 81.62 414 GLN A CA 1
ATOM 3353 C C . GLN A 1 414 ? 0.228 -1.073 6.042 1.00 81.62 414 GLN A C 1
ATOM 3355 O O . GLN A 1 414 ? 1.174 -1.278 5.283 1.00 81.62 414 GLN A O 1
ATOM 3360 N N . ARG A 1 415 ? -0.014 0.138 6.561 1.00 79.50 415 ARG A N 1
ATOM 3361 C CA . ARG A 1 415 ? 0.876 1.286 6.321 1.00 79.50 415 ARG A CA 1
ATOM 3362 C C . ARG A 1 415 ? 2.273 1.012 6.858 1.00 79.50 415 ARG A C 1
ATOM 3364 O O . ARG A 1 415 ? 3.225 1.198 6.119 1.00 79.50 415 ARG A O 1
ATOM 3371 N N . GLN A 1 416 ? 2.375 0.461 8.064 1.00 76.44 416 GLN A N 1
ATOM 3372 C CA . GLN A 1 416 ? 3.662 0.092 8.658 1.00 76.44 416 GLN A CA 1
ATOM 3373 C C . GLN A 1 416 ? 4.426 -0.934 7.799 1.00 76.44 416 GLN A C 1
ATOM 3375 O O . GLN A 1 416 ? 5.617 -0.757 7.579 1.00 76.44 416 GLN A O 1
ATOM 3380 N N . ILE A 1 417 ? 3.738 -1.909 7.187 1.00 73.25 417 ILE A N 1
ATOM 3381 C CA . ILE A 1 417 ? 4.354 -2.864 6.236 1.00 73.25 417 ILE A CA 1
ATOM 3382 C C . ILE A 1 417 ? 4.831 -2.188 4.946 1.00 73.25 417 ILE A C 1
ATOM 3384 O O . ILE A 1 417 ? 5.761 -2.663 4.304 1.00 73.25 417 ILE A O 1
ATOM 3388 N N . ASN A 1 418 ? 4.149 -1.131 4.508 1.00 65.88 418 ASN A N 1
ATOM 3389 C CA . ASN A 1 418 ? 4.508 -0.397 3.296 1.00 65.88 418 ASN A CA 1
ATOM 3390 C C . ASN A 1 418 ? 5.547 0.710 3.548 1.00 65.88 418 ASN A C 1
ATOM 3392 O O . ASN A 1 418 ? 6.049 1.274 2.579 1.00 65.88 418 ASN A O 1
ATOM 3396 N N . ASP A 1 419 ? 5.823 1.069 4.799 1.00 57.34 419 ASP A N 1
ATOM 3397 C CA . ASP A 1 419 ? 6.833 2.072 5.153 1.00 57.34 419 ASP A CA 1
ATOM 3398 C C . ASP A 1 419 ? 8.181 1.422 5.534 1.00 57.34 419 ASP A C 1
ATOM 3400 O O . ASP A 1 419 ? 9.225 2.075 5.432 1.00 57.34 419 ASP A O 1
ATOM 3404 N N . GLU A 1 420 ? 8.165 0.138 5.920 1.00 47.91 420 GLU A N 1
ATOM 3405 C CA . GLU A 1 420 ? 9.337 -0.749 6.049 1.00 47.91 420 GLU A CA 1
ATOM 3406 C C . GLU A 1 420 ? 9.751 -1.377 4.702 1.00 47.91 420 GLU A C 1
ATOM 3408 O O . GLU A 1 420 ? 10.974 -1.623 4.539 1.00 47.91 420 GLU A O 1
#

InterPro domains:
  IPR011990 Tetratricopeptide-like helical domain superfamily [G3DSA:1.25.40.10] (5-137)
  IPR011990 Tetratricopeptide-like helical domain superfamily [SSF48452] (10-87)